Protein AF-A0A8T4ER95-F1 (afdb_monomer)

Mean predicted aligned error: 20.21 Å

pLDDT: mean 70.42, std 18.91, range [25.89, 97.0]

Nearest PDB structures (foldseek):
  8eew-assembly1_A  TM=3.738E-01  e=4.661E-01  Homo sapiens
  8ct1-assembly1_A  TM=3.559E-01  e=3.216E+00  Homo sapiens
  7oqe-assembly1_K  TM=1.515E-01  e=1.032E+00  Saccharomyces cerevisiae

Foldseek 3Di:
DPDPQDDDDPVLLVQLQVQCVVVVHLEDEPCSCCVRVNPVCCVRQPPDDVSVVVSLVSSCVVPVVSRVSRYYDYPDPVPPDADDDDVPLLVLLLVLLVVVCVVPPDPDQFDDPVSLVVSQVVCVVVVHHDDSVRSRVSRSCSCVPPPVPPDDDDPPVPDPPDDDDPDDDPVVVVVVVVVVVVVVVVVDDPPDDDDPDVPCVVVVVVVLVQLALQVLVLLQCLDLVRVCVQPNVQKDWQDAPQDPNSYDVQSCVLRVVSVVVNVVSNVVVVCLCVCCPPPANFGTWMAGNLQEIETEHTHQELDFDDDPNHRDDNSVVVLVVNQVCVQVVSLVSLVVVQVVDDPVPRTDSQYAYEYEYCYHDPVSQVVQVVDPRGHYHHDHPVVSVVVVVVRDDPDDD

Solvent-accessible surface area (backbone atoms only — not comparable to full-atom values): 23438 Å² total; per-residue (Å²): 133,85,79,76,77,77,80,85,55,68,67,61,43,50,54,46,52,49,62,31,47,79,69,73,42,60,55,54,33,73,65,54,45,34,76,69,63,30,63,72,46,34,66,74,63,35,65,53,68,71,32,42,52,52,50,50,52,57,41,22,72,73,39,49,89,83,35,54,79,52,38,81,48,86,78,60,88,86,68,77,87,59,87,76,76,54,93,63,52,55,55,54,47,50,53,52,52,50,55,48,38,76,75,52,76,76,94,62,103,52,77,54,71,68,57,50,51,54,45,46,55,53,34,47,74,70,75,42,89,70,55,70,72,57,49,47,54,53,46,33,50,51,41,56,69,70,51,60,73,72,70,88,70,78,80,84,82,78,66,84,78,78,83,75,72,92,86,75,52,73,66,57,56,48,52,50,56,49,51,54,50,55,66,63,47,74,83,64,74,74,86,91,82,70,84,83,56,89,85,47,54,67,62,53,48,52,52,49,52,56,46,44,48,32,46,44,50,51,59,42,55,66,38,65,77,48,34,24,70,72,76,39,77,54,48,43,78,40,46,66,70,74,46,83,88,78,30,57,67,73,61,40,68,62,43,41,71,62,47,57,56,34,54,56,46,35,61,70,52,71,63,67,68,52,52,38,81,75,83,54,75,53,47,30,31,33,33,40,78,86,54,32,41,35,38,31,43,70,35,49,56,28,40,63,43,70,55,91,94,39,88,44,59,57,38,34,63,49,48,55,55,48,43,53,51,51,28,53,52,49,28,56,45,44,50,58,52,36,76,76,39,59,83,96,65,51,69,62,61,58,49,26,29,32,39,38,19,54,40,66,35,66,72,54,43,53,55,28,60,74,34,96,50,37,40,68,41,78,44,58,66,67,57,43,56,51,50,66,70,68,51,76,69,81,78,88,129

Structure (mmCIF, N/CA/C/O backbone):
data_AF-A0A8T4ER95-F1
#
_entry.id   AF-A0A8T4ER95-F1
#
loop_
_atom_site.group_PDB
_atom_site.id
_atom_site.type_symbol
_atom_site.label_atom_id
_atom_site.label_alt_id
_atom_site.label_comp_id
_atom_site.label_asym_id
_atom_site.label_entity_id
_atom_site.label_seq_id
_atom_site.pdbx_PDB_ins_code
_atom_site.Cartn_x
_atom_site.Cartn_y
_atom_site.Cartn_z
_atom_site.occupancy
_atom_site.B_iso_or_equiv
_atom_site.auth_seq_id
_atom_site.auth_comp_id
_atom_site.auth_asym_id
_atom_site.auth_atom_id
_atom_site.pdbx_PDB_model_num
ATOM 1 N N . MET A 1 1 ? -6.079 38.260 -0.307 1.00 40.78 1 MET A N 1
ATOM 2 C CA . MET A 1 1 ? -5.332 38.956 0.771 1.00 40.78 1 MET A CA 1
ATOM 3 C C . MET A 1 1 ? -4.529 37.938 1.574 1.00 40.78 1 MET A C 1
ATOM 5 O O . MET A 1 1 ? -5.126 37.061 2.188 1.00 40.78 1 MET A O 1
ATOM 9 N N . ALA A 1 2 ? -3.195 38.004 1.556 1.00 40.31 2 ALA A N 1
ATOM 10 C CA . ALA A 1 2 ? -2.364 37.118 2.373 1.00 40.31 2 ALA A CA 1
ATOM 11 C C . ALA A 1 2 ? -2.553 37.463 3.861 1.00 40.31 2 ALA A C 1
ATOM 13 O O . ALA A 1 2 ? -2.236 38.573 4.290 1.00 40.31 2 ALA A O 1
ATOM 14 N N . ARG A 1 3 ? -3.098 36.532 4.657 1.00 44.06 3 ARG A N 1
ATOM 15 C CA . ARG A 1 3 ? -3.187 36.695 6.117 1.00 44.06 3 ARG A CA 1
ATOM 16 C C . ARG A 1 3 ? -1.767 36.865 6.666 1.00 44.06 3 ARG A C 1
ATOM 18 O O . ARG A 1 3 ? -0.982 35.919 6.624 1.00 44.06 3 ARG A O 1
ATOM 25 N N . LYS A 1 4 ? -1.435 38.059 7.178 1.00 51.53 4 LYS A N 1
ATOM 26 C CA . LYS A 1 4 ? -0.168 38.316 7.883 1.00 51.53 4 LYS A CA 1
ATOM 27 C C . LYS A 1 4 ? 0.004 37.259 8.978 1.00 51.53 4 LYS A C 1
ATOM 29 O O . LYS A 1 4 ? -0.880 37.089 9.822 1.00 51.53 4 LYS A O 1
ATOM 34 N N . LYS A 1 5 ? 1.116 36.515 8.944 1.00 62.84 5 LYS A N 1
ATOM 35 C CA . LYS A 1 5 ? 1.451 35.546 9.996 1.00 62.84 5 LYS A CA 1
ATOM 36 C C . LYS A 1 5 ? 1.541 36.307 11.318 1.00 62.84 5 LYS A C 1
ATOM 38 O O . LYS A 1 5 ? 2.281 37.282 11.410 1.00 62.84 5 LYS A O 1
ATOM 43 N N . LYS A 1 6 ? 0.781 35.874 12.329 1.00 73.12 6 LYS A N 1
ATOM 44 C CA . LYS A 1 6 ? 0.937 36.409 13.688 1.00 73.12 6 LYS A CA 1
ATOM 45 C C . LYS A 1 6 ? 2.387 36.163 14.151 1.00 73.12 6 LYS A C 1
ATOM 47 O O . LYS A 1 6 ? 2.942 35.121 13.801 1.00 73.12 6 LYS A O 1
ATOM 52 N N . PRO A 1 7 ? 3.022 37.089 14.879 1.00 77.06 7 PRO A N 1
ATOM 53 C CA . PRO A 1 7 ? 4.329 36.831 15.475 1.00 77.06 7 PRO A CA 1
ATOM 54 C C . PRO A 1 7 ? 4.220 35.735 16.548 1.00 77.06 7 PRO A C 1
ATOM 56 O O . PRO A 1 7 ? 3.157 35.558 17.147 1.00 77.06 7 PRO A O 1
ATOM 59 N N . MET A 1 8 ? 5.304 34.983 16.763 1.00 83.75 8 MET A N 1
ATOM 60 C CA . MET A 1 8 ? 5.409 34.057 17.899 1.00 83.75 8 MET A CA 1
ATOM 61 C C . MET A 1 8 ? 5.492 34.867 19.190 1.00 83.75 8 MET A C 1
ATOM 63 O O . MET A 1 8 ? 6.228 35.853 19.232 1.00 83.75 8 MET A O 1
ATOM 67 N N . LYS A 1 9 ? 4.741 34.470 20.220 1.00 89.75 9 LYS A N 1
ATOM 68 C CA . LYS A 1 9 ? 4.821 35.111 21.532 1.00 89.75 9 LYS A CA 1
ATOM 69 C C . LYS A 1 9 ? 6.006 34.545 22.304 1.00 89.75 9 LYS A C 1
ATOM 71 O O . LYS A 1 9 ? 6.250 33.344 22.259 1.00 89.75 9 LYS A O 1
ATOM 76 N N . GLU A 1 10 ? 6.697 35.401 23.042 1.00 88.81 10 GLU A N 1
ATOM 77 C CA . GLU A 1 10 ? 7.798 35.004 23.922 1.00 88.81 10 GLU A CA 1
ATOM 78 C C . GLU A 1 10 ? 7.380 33.936 24.948 1.00 88.81 10 GLU A C 1
ATOM 80 O O . GLU A 1 10 ? 8.116 32.983 25.185 1.00 88.81 10 GLU A O 1
ATOM 85 N N . GLU A 1 11 ? 6.165 34.034 25.488 1.00 90.00 11 GLU A N 1
ATOM 86 C CA . GLU A 1 11 ? 5.600 33.057 26.427 1.00 90.00 11 GLU A CA 1
ATOM 87 C C . GLU A 1 11 ? 5.522 31.637 25.836 1.00 90.00 11 GLU A C 1
ATOM 89 O O . GLU A 1 11 ? 5.888 30.668 26.498 1.00 90.00 11 GLU A O 1
ATOM 94 N N . ASP A 1 12 ? 5.127 31.505 24.563 1.00 86.06 12 ASP A N 1
ATOM 95 C CA . ASP A 1 12 ? 5.061 30.207 23.878 1.00 86.06 12 ASP A CA 1
ATOM 96 C C . ASP A 1 12 ? 6.466 29.600 23.702 1.00 86.06 12 ASP A C 1
ATOM 98 O O . ASP A 1 12 ? 6.648 28.385 23.795 1.00 86.06 12 ASP A O 1
ATOM 102 N N . LEU A 1 13 ? 7.472 30.450 23.470 1.00 88.50 13 LEU A N 1
ATOM 103 C CA . LEU A 1 13 ? 8.870 30.043 23.334 1.00 88.50 13 LEU A CA 1
ATOM 104 C C . LEU A 1 13 ? 9.455 29.580 24.676 1.00 88.50 13 LEU A C 1
ATOM 106 O O . LEU A 1 13 ? 10.084 28.522 24.716 1.00 88.50 13 LEU A O 1
ATOM 110 N N . ARG A 1 14 ? 9.198 30.318 25.768 1.00 89.06 14 ARG A N 1
ATOM 111 C CA . ARG A 1 14 ? 9.594 29.924 27.135 1.00 89.06 14 ARG A CA 1
ATOM 112 C C . ARG A 1 14 ? 8.953 28.596 27.523 1.00 89.06 14 ARG A C 1
ATOM 11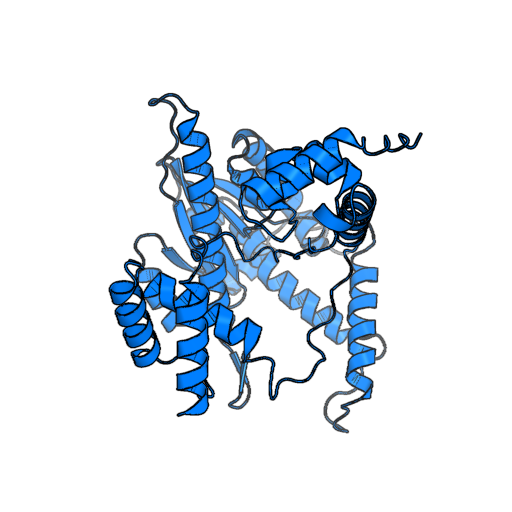4 O O . ARG A 1 14 ? 9.663 27.668 27.893 1.00 89.06 14 ARG A O 1
ATOM 121 N N . LYS A 1 15 ? 7.641 28.462 27.309 1.00 85.69 15 LYS A N 1
ATOM 122 C CA . LYS A 1 15 ? 6.890 27.233 27.595 1.00 85.69 15 LYS A CA 1
ATOM 123 C C . LYS A 1 15 ? 7.445 26.018 26.850 1.00 85.69 15 LYS A C 1
ATOM 125 O O . LYS A 1 15 ? 7.523 24.929 27.409 1.00 85.69 15 LYS A O 1
ATOM 130 N N . LEU A 1 16 ? 7.825 26.185 25.582 1.00 84.31 16 LEU A N 1
ATOM 131 C CA . LEU A 1 16 ? 8.462 25.120 24.810 1.00 84.31 16 LEU A CA 1
ATOM 132 C C . LEU A 1 16 ? 9.851 24.765 25.349 1.00 84.31 16 LEU A C 1
ATOM 134 O O . LEU A 1 16 ? 10.149 23.580 25.472 1.00 84.31 16 LEU A O 1
ATOM 138 N N . ALA A 1 17 ? 10.683 25.760 25.653 1.00 82.50 17 ALA A N 1
ATOM 139 C CA . ALA A 1 17 ? 12.036 25.544 26.158 1.00 82.50 17 ALA A CA 1
ATOM 140 C C . ALA A 1 17 ? 12.030 24.842 27.525 1.00 82.50 17 ALA A C 1
ATOM 142 O O . ALA A 1 17 ? 12.749 23.865 27.720 1.00 82.50 17 ALA A O 1
ATOM 143 N N . GLU A 1 18 ? 11.158 25.274 28.435 1.00 86.94 18 GLU A N 1
ATOM 144 C CA . GLU A 1 18 ? 10.991 24.674 29.762 1.00 86.94 18 GLU A CA 1
ATOM 145 C C . GLU A 1 18 ? 10.456 23.246 29.664 1.00 86.94 18 GLU A C 1
ATOM 147 O O . GLU A 1 18 ? 11.049 22.337 30.228 1.00 86.94 18 GLU A O 1
ATOM 152 N N . ALA A 1 19 ? 9.440 22.996 28.832 1.00 75.00 19 ALA A N 1
ATOM 153 C CA . ALA A 1 19 ? 8.924 21.641 28.626 1.00 75.00 19 ALA A CA 1
ATOM 154 C C . ALA 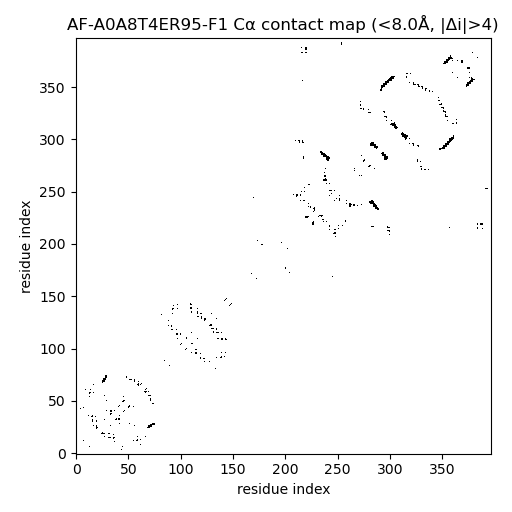A 1 19 ? 9.948 20.670 28.004 1.00 75.00 19 ALA A C 1
ATOM 156 O O . ALA A 1 19 ? 9.791 19.453 28.125 1.00 75.00 19 ALA A O 1
ATOM 157 N N . VAL A 1 20 ? 10.949 21.183 27.283 1.00 73.12 20 VAL A N 1
ATOM 158 C CA . VAL A 1 20 ? 12.069 20.395 26.747 1.00 73.12 20 VAL A CA 1
ATOM 159 C C . VAL A 1 20 ? 13.069 20.091 27.867 1.00 73.12 20 VAL A C 1
ATOM 161 O O . VAL A 1 20 ? 13.406 18.924 28.068 1.00 73.12 20 VAL A O 1
ATOM 164 N N . LEU A 1 21 ? 13.466 21.094 28.655 1.00 75.81 21 LEU A N 1
ATOM 165 C CA . LEU A 1 21 ? 14.395 20.915 29.777 1.00 75.81 21 LEU A CA 1
ATOM 166 C C . LEU A 1 21 ? 13.825 20.052 30.913 1.00 75.81 21 LEU A C 1
ATOM 168 O O . LEU A 1 21 ? 14.534 19.184 31.412 1.00 75.81 21 LEU A O 1
ATOM 172 N N . ASP A 1 22 ? 12.550 20.216 31.273 1.00 74.50 22 ASP A N 1
ATOM 173 C CA . ASP A 1 22 ? 11.871 19.431 32.320 1.00 74.50 22 ASP A CA 1
ATOM 174 C C . ASP A 1 22 ? 11.824 17.935 31.984 1.00 74.50 22 ASP A C 1
ATOM 176 O O . ASP A 1 22 ? 11.765 17.077 32.862 1.00 74.50 22 ASP A O 1
ATOM 180 N N . LYS A 1 23 ? 11.876 17.606 30.689 1.00 66.38 23 LYS A N 1
ATOM 181 C CA . LYS A 1 23 ? 11.963 16.226 30.195 1.00 66.38 23 LYS A CA 1
ATOM 182 C C . LYS A 1 23 ? 13.402 15.709 30.118 1.00 66.38 23 LYS A C 1
ATOM 184 O O . LYS A 1 23 ? 13.618 14.600 29.629 1.00 66.38 23 LYS A O 1
ATOM 189 N N . GLY A 1 24 ? 14.373 16.501 30.572 1.00 64.75 24 GLY A N 1
ATOM 190 C CA . GLY A 1 24 ? 15.801 16.215 30.478 1.00 64.75 24 GLY A CA 1
ATOM 191 C C . GLY A 1 24 ? 16.322 16.232 29.042 1.00 64.75 24 GLY A C 1
ATOM 192 O O . GLY A 1 24 ? 17.314 15.571 28.747 1.00 64.75 24 GLY A O 1
ATOM 193 N N . TRP A 1 25 ? 15.632 16.909 28.118 1.00 66.75 25 TRP A N 1
ATOM 194 C CA . TRP A 1 25 ? 16.034 16.950 26.717 1.00 66.75 25 TRP A CA 1
ATOM 195 C C . TRP A 1 25 ? 16.952 18.144 26.459 1.00 66.75 25 TRP A C 1
ATOM 197 O O . TRP A 1 25 ? 16.640 19.278 26.804 1.00 66.75 25 TRP A O 1
ATOM 207 N N . ASP A 1 26 ? 18.051 17.899 25.754 1.00 72.44 26 ASP A N 1
ATOM 208 C CA . ASP A 1 26 ? 18.972 18.917 25.236 1.00 72.44 26 ASP A CA 1
ATOM 209 C C . ASP A 1 26 ? 18.607 19.354 23.801 1.00 72.44 26 ASP A C 1
ATOM 211 O O . ASP A 1 26 ? 19.322 20.125 23.152 1.00 72.44 26 ASP A O 1
ATOM 215 N N . LYS A 1 27 ? 17.500 18.824 23.260 1.00 74.25 27 LYS A N 1
ATOM 216 C CA . LYS A 1 27 ? 17.147 18.909 21.839 1.00 74.25 27 LYS A CA 1
ATOM 217 C C . LYS A 1 27 ? 15.705 19.349 21.620 1.00 74.25 27 LYS A C 1
ATOM 219 O O . LYS A 1 27 ? 14.762 18.729 22.109 1.00 74.25 27 LYS A O 1
ATOM 224 N N . ILE A 1 28 ? 15.526 20.360 20.771 1.00 72.00 28 ILE A N 1
ATOM 225 C CA . ILE A 1 28 ? 14.216 20.769 20.258 1.00 72.00 28 ILE A CA 1
ATOM 226 C C . ILE A 1 28 ? 13.929 19.994 18.972 1.00 72.00 28 ILE A C 1
ATOM 228 O O . ILE A 1 28 ? 14.689 20.043 18.004 1.00 72.00 28 ILE A O 1
ATOM 232 N N . SER A 1 29 ? 12.796 19.296 18.947 1.00 71.94 29 SER A N 1
ATOM 233 C CA . SER A 1 29 ? 12.323 18.533 17.791 1.00 71.94 29 SER A CA 1
ATOM 234 C C . SER A 1 29 ? 10.920 18.962 17.374 1.00 71.94 29 SER A C 1
ATOM 236 O O . SER A 1 29 ? 10.191 19.610 18.127 1.00 71.94 29 SER A O 1
ATOM 238 N N . THR A 1 30 ? 10.499 18.558 16.173 1.00 62.47 30 THR A N 1
ATOM 239 C CA . THR A 1 30 ? 9.106 18.733 15.732 1.00 62.47 30 THR A CA 1
ATOM 240 C C . THR A 1 30 ? 8.118 18.096 16.711 1.00 62.47 30 THR A C 1
ATOM 242 O O . THR A 1 30 ? 7.076 18.684 16.986 1.00 62.47 30 THR A O 1
ATOM 245 N N . THR A 1 31 ? 8.471 16.950 17.294 1.00 57.91 31 THR A N 1
ATOM 246 C CA . THR A 1 31 ? 7.662 16.265 18.308 1.00 57.91 31 THR A CA 1
ATOM 247 C C . THR A 1 31 ? 7.493 17.113 19.562 1.00 57.91 31 THR A C 1
ATOM 249 O O . THR A 1 31 ? 6.377 17.238 20.054 1.00 57.91 31 THR A O 1
ATOM 252 N N . ALA A 1 32 ? 8.565 17.745 20.048 1.00 64.31 32 ALA A N 1
ATOM 253 C CA . ALA A 1 32 ? 8.493 18.628 21.211 1.00 64.31 32 ALA A CA 1
ATOM 254 C C . ALA A 1 32 ? 7.572 19.833 20.948 1.00 64.31 32 ALA A C 1
ATOM 256 O O . ALA A 1 32 ? 6.710 20.143 21.764 1.00 64.31 32 ALA A O 1
ATOM 257 N N . VAL A 1 33 ? 7.684 20.457 19.769 1.00 58.59 33 VAL A N 1
ATOM 258 C CA . VAL A 1 33 ? 6.823 21.588 19.376 1.00 58.59 33 VAL A CA 1
ATOM 259 C C . VAL A 1 33 ? 5.355 21.174 19.304 1.00 58.59 33 VAL A C 1
ATOM 261 O O . VAL A 1 33 ? 4.496 21.860 19.850 1.00 58.59 33 VAL A O 1
ATOM 264 N N . VAL A 1 34 ? 5.052 20.054 18.645 1.00 57.06 34 VAL A N 1
ATOM 265 C CA . VAL A 1 34 ? 3.673 19.568 18.505 1.00 57.06 34 VAL A CA 1
ATOM 266 C C . VAL A 1 34 ? 3.094 19.150 19.856 1.00 57.06 34 VAL A C 1
ATOM 268 O O . VAL A 1 34 ? 1.946 19.480 20.137 1.00 57.06 34 VAL A O 1
ATOM 271 N N . ALA A 1 35 ? 3.876 18.474 20.698 1.00 56.81 35 ALA A N 1
ATOM 272 C CA . ALA A 1 35 ? 3.430 18.023 22.011 1.00 56.81 35 ALA A CA 1
ATOM 273 C C . ALA A 1 35 ? 3.162 19.186 22.980 1.00 56.81 35 ALA A C 1
ATOM 275 O O . ALA A 1 35 ? 2.241 19.095 23.786 1.00 56.81 35 ALA A O 1
ATOM 276 N N . THR A 1 36 ? 3.938 20.273 22.903 1.00 66.12 36 THR A N 1
ATOM 277 C CA . THR A 1 36 ? 3.823 21.396 23.849 1.00 66.12 36 THR A CA 1
ATOM 278 C C . THR A 1 36 ? 2.915 22.522 23.347 1.00 66.12 36 THR A C 1
ATOM 280 O O . THR A 1 36 ? 2.155 23.094 24.128 1.00 66.12 36 THR A O 1
ATOM 283 N N . LEU A 1 37 ? 2.983 22.854 22.053 1.00 66.62 37 LEU A N 1
ATOM 284 C CA . LEU A 1 37 ? 2.302 24.014 21.454 1.00 66.62 37 LEU A CA 1
ATOM 285 C C . LEU A 1 37 ? 1.234 23.629 20.414 1.00 66.62 37 LEU A C 1
ATOM 287 O O . LEU A 1 37 ? 0.492 24.486 19.928 1.00 66.62 37 LEU A O 1
ATOM 291 N N . GLY A 1 38 ? 1.122 22.343 20.077 1.00 64.25 38 GLY A N 1
ATOM 292 C CA . GLY A 1 38 ? 0.098 21.816 19.181 1.00 64.25 38 GLY A CA 1
ATOM 293 C C . GLY A 1 38 ? 0.436 21.905 17.688 1.00 64.25 38 GLY A C 1
ATOM 294 O O . GLY A 1 38 ? 1.241 22.715 17.218 1.00 64.25 38 GLY A O 1
ATOM 295 N N . HIS A 1 39 ? -0.251 21.073 16.899 1.00 59.44 39 HIS A N 1
ATOM 296 C CA . HIS A 1 39 ? -0.082 20.981 15.441 1.00 59.44 39 HIS A CA 1
ATOM 297 C C . HIS A 1 39 ? -0.310 22.313 14.711 1.00 59.44 39 HIS A C 1
ATOM 299 O O . HIS A 1 39 ? 0.429 22.662 13.786 1.00 59.44 39 HIS A O 1
ATOM 305 N N . SER A 1 40 ? -1.315 23.080 15.135 1.00 70.06 40 SER A N 1
ATOM 306 C CA . SER A 1 40 ? -1.660 24.371 14.530 1.00 70.06 40 SER A CA 1
ATOM 307 C C . SER A 1 40 ? -0.541 25.404 14.673 1.00 70.06 40 SER A C 1
ATOM 309 O O . SER A 1 40 ? -0.331 26.206 13.760 1.00 70.06 40 SER A O 1
ATOM 311 N N . PHE A 1 41 ? 0.198 25.375 15.787 1.00 78.19 41 PHE A N 1
ATOM 312 C CA . PHE A 1 41 ? 1.351 26.245 16.009 1.00 78.19 41 PHE A CA 1
ATOM 313 C C . PHE A 1 41 ? 2.509 25.841 15.096 1.00 78.19 41 PHE A C 1
ATOM 315 O O . PHE A 1 41 ? 3.037 26.679 14.359 1.00 78.19 41 PHE A O 1
ATOM 322 N N . TYR A 1 42 ? 2.826 24.541 15.056 1.00 73.62 42 TYR A N 1
ATOM 323 C CA . TYR A 1 42 ? 3.870 24.003 14.186 1.00 73.62 42 TYR A CA 1
ATOM 324 C C . TYR A 1 42 ? 3.649 24.390 12.718 1.00 73.62 42 TYR A C 1
ATOM 326 O O . TYR A 1 42 ? 4.535 24.959 12.081 1.00 73.62 42 TYR A O 1
ATOM 334 N N . HIS A 1 43 ? 2.451 24.160 12.177 1.00 71.12 43 HIS A N 1
ATOM 335 C CA . HIS A 1 43 ? 2.165 24.478 10.776 1.00 71.12 43 HIS A CA 1
ATOM 336 C C . HIS A 1 43 ? 2.248 25.975 10.460 1.00 71.12 43 HIS A C 1
ATOM 338 O O . HIS A 1 43 ? 2.595 26.344 9.335 1.00 71.12 43 HIS A O 1
ATOM 344 N N . ARG A 1 44 ? 1.940 26.834 11.438 1.00 77.69 44 ARG A N 1
ATOM 345 C CA . ARG A 1 44 ? 1.916 28.289 11.266 1.00 77.69 44 ARG A CA 1
ATOM 346 C C . ARG A 1 44 ? 3.305 28.921 11.374 1.00 77.69 44 ARG A C 1
ATOM 348 O O . ARG A 1 44 ? 3.596 29.843 10.608 1.00 77.69 44 ARG A O 1
ATOM 355 N N . HIS A 1 45 ? 4.146 28.427 12.283 1.00 75.38 45 HIS A N 1
ATOM 356 C CA . HIS A 1 45 ? 5.400 29.089 12.663 1.00 75.38 45 HIS A CA 1
ATOM 357 C C . HIS A 1 45 ? 6.659 28.254 12.441 1.00 75.38 45 HIS A C 1
ATOM 359 O O . HIS A 1 45 ? 7.728 28.828 12.288 1.00 75.38 45 HIS A O 1
ATOM 365 N N . CYS A 1 46 ? 6.543 26.929 12.391 1.00 71.31 46 CYS A N 1
ATOM 366 C CA . CYS A 1 46 ? 7.682 26.012 12.493 1.00 71.31 46 CYS A CA 1
ATOM 367 C C . CYS A 1 46 ? 7.748 25.008 11.327 1.00 71.31 46 CYS A C 1
ATOM 369 O O . CYS A 1 46 ? 8.540 24.068 11.346 1.00 71.31 46 CYS A O 1
ATOM 371 N N . LYS A 1 47 ? 6.897 25.169 10.303 1.00 70.19 47 LYS A N 1
ATOM 372 C CA . LYS A 1 47 ? 6.841 24.271 9.143 1.00 70.19 47 LYS A CA 1
ATOM 373 C C . LYS A 1 47 ? 8.099 24.447 8.290 1.00 70.19 47 LYS A C 1
ATOM 375 O O . LYS A 1 47 ? 8.218 25.433 7.567 1.00 70.19 47 LYS A O 1
ATOM 380 N N . GLY A 1 48 ? 8.993 23.464 8.340 1.00 64.12 48 GLY A N 1
ATOM 381 C CA . GLY A 1 48 ? 10.260 23.466 7.603 1.00 64.12 48 GLY A CA 1
ATOM 382 C C . GLY A 1 48 ? 11.470 23.720 8.502 1.00 64.12 48 GLY A C 1
ATOM 383 O O . GLY A 1 48 ? 11.350 24.272 9.591 1.00 64.12 48 GLY A O 1
ATOM 384 N N . GLU A 1 49 ? 12.631 23.280 8.032 1.00 68.62 49 GLU A N 1
ATOM 385 C CA . GLU A 1 49 ? 13.888 23.269 8.787 1.00 68.62 49 GLU A CA 1
ATOM 386 C C . GLU A 1 49 ? 14.382 24.678 9.135 1.00 68.62 49 GLU A C 1
ATOM 388 O O . GLU A 1 49 ? 14.668 24.951 10.295 1.00 68.62 49 GLU A O 1
ATOM 393 N N . GLU A 1 50 ? 14.352 25.607 8.180 1.00 73.19 50 GLU A N 1
ATOM 394 C CA . GLU A 1 50 ? 14.713 27.017 8.400 1.00 73.19 50 GLU A CA 1
ATOM 395 C C . GLU A 1 50 ? 13.864 27.673 9.499 1.00 73.19 50 GLU A C 1
ATOM 397 O O . GLU A 1 50 ? 14.369 28.409 10.344 1.00 73.19 50 GLU A O 1
ATOM 402 N N . ASN A 1 51 ? 12.569 27.351 9.544 1.00 80.00 51 ASN A N 1
ATOM 403 C CA . ASN A 1 51 ? 11.655 27.885 10.551 1.00 80.00 51 ASN A CA 1
ATOM 404 C C . ASN A 1 51 ? 11.891 27.258 11.936 1.00 80.00 51 ASN A C 1
ATOM 406 O O . ASN A 1 51 ? 11.729 27.940 12.946 1.00 80.00 51 ASN A O 1
ATOM 410 N N . MET A 1 52 ? 12.297 25.985 11.999 1.00 80.19 52 MET A N 1
ATOM 411 C CA . MET A 1 52 ? 12.710 25.331 13.248 1.00 80.19 52 MET A CA 1
ATOM 412 C C . MET A 1 52 ? 14.034 25.888 13.777 1.00 80.19 52 MET A C 1
ATOM 414 O O . MET A 1 52 ? 14.171 26.092 14.979 1.00 80.19 52 MET A O 1
ATOM 418 N N . GLN A 1 53 ? 14.987 26.178 12.893 1.00 79.31 53 GLN A N 1
ATOM 419 C CA . GLN A 1 53 ? 16.245 26.827 13.265 1.00 79.31 53 GLN A CA 1
ATOM 420 C C . GLN A 1 53 ? 16.003 28.264 13.742 1.00 79.31 53 GLN A C 1
ATOM 422 O O . GLN A 1 53 ? 16.528 28.666 14.774 1.00 79.31 53 GLN A O 1
ATOM 427 N N . SER A 1 54 ? 15.127 29.013 13.062 1.00 85.56 54 SER A N 1
ATOM 428 C CA . SER A 1 54 ? 14.709 30.349 13.505 1.00 85.56 54 SER A CA 1
ATOM 429 C C . SER A 1 54 ? 13.994 30.317 14.862 1.00 85.56 54 SER A C 1
ATOM 431 O O . SER A 1 54 ? 14.221 31.190 15.697 1.00 85.56 54 SER A O 1
ATOM 433 N N . LEU A 1 55 ? 13.159 29.302 15.113 1.00 86.31 55 LEU A N 1
ATOM 434 C CA . LEU A 1 55 ? 12.528 29.071 16.415 1.00 86.31 55 LEU A CA 1
ATOM 435 C C . LEU A 1 55 ? 13.575 28.823 17.508 1.00 86.31 55 LEU A C 1
ATOM 437 O O . LEU A 1 55 ? 13.515 29.453 18.559 1.00 86.31 55 LEU A O 1
ATOM 441 N N . LEU A 1 56 ? 14.532 27.926 17.256 1.00 85.19 56 LEU A N 1
ATOM 442 C CA . LEU A 1 56 ? 15.600 27.612 18.203 1.00 85.19 56 LEU A CA 1
ATOM 443 C C . LEU A 1 56 ? 16.460 28.839 18.511 1.00 85.19 56 LEU A C 1
ATOM 445 O O . LEU A 1 56 ? 16.771 29.089 19.671 1.00 85.19 56 LEU A O 1
ATOM 449 N N . GLN A 1 57 ? 16.814 29.612 17.486 1.00 89.12 57 GLN A N 1
ATOM 450 C CA . GLN A 1 57 ? 17.590 30.834 17.651 1.00 89.12 57 GLN A CA 1
ATOM 451 C C . GLN A 1 57 ? 16.862 31.828 18.563 1.00 89.12 57 GLN A C 1
ATOM 453 O O . GLN A 1 57 ? 17.443 32.307 19.531 1.00 89.12 57 GLN A O 1
ATOM 458 N N . LYS A 1 58 ? 15.559 32.032 18.340 1.00 90.25 58 LYS A N 1
ATOM 459 C CA . LYS A 1 58 ? 14.733 32.883 19.206 1.00 90.25 58 LYS A CA 1
ATOM 460 C C . LYS A 1 58 ? 14.645 32.372 20.638 1.00 90.25 58 LYS A C 1
ATOM 462 O O . LYS A 1 58 ? 14.579 33.182 21.544 1.00 90.25 58 LYS A O 1
ATOM 467 N N . ILE A 1 59 ? 14.640 31.054 20.853 1.00 88.00 59 ILE A N 1
ATOM 468 C CA . ILE A 1 59 ? 14.654 30.463 22.201 1.00 88.00 59 ILE A CA 1
ATOM 469 C C . ILE A 1 59 ? 15.986 30.735 22.904 1.00 88.00 59 ILE A C 1
ATOM 471 O O . ILE A 1 59 ? 15.987 31.124 24.067 1.00 88.00 59 ILE A O 1
ATOM 475 N N . ARG A 1 60 ? 17.111 30.582 22.200 1.00 89.00 60 ARG A N 1
ATOM 476 C CA . ARG A 1 60 ? 18.446 30.884 22.738 1.00 89.00 60 ARG A CA 1
ATOM 477 C C . ARG A 1 60 ? 18.612 32.359 23.095 1.00 89.00 60 ARG A C 1
ATOM 479 O O . ARG A 1 60 ? 19.298 32.670 24.056 1.00 89.00 60 ARG A O 1
ATOM 486 N N . GLU A 1 61 ? 17.962 33.250 22.353 1.00 92.50 61 GLU A N 1
ATOM 487 C CA . GLU A 1 61 ? 17.964 34.692 22.621 1.00 92.50 61 GLU A CA 1
ATOM 488 C C . GLU A 1 61 ? 17.182 35.083 23.887 1.00 92.50 61 GLU A C 1
ATOM 490 O O . GLU A 1 61 ? 17.425 36.159 24.424 1.00 92.50 61 GLU A O 1
ATOM 495 N N . LEU A 1 62 ? 16.276 34.232 24.393 1.00 89.94 62 LEU A N 1
ATOM 496 C CA . LEU A 1 62 ? 15.515 34.524 25.619 1.00 89.94 62 LEU A CA 1
ATOM 497 C C . LEU A 1 62 ? 16.365 34.465 26.884 1.00 89.94 62 LEU A C 1
ATOM 499 O O . LEU A 1 62 ? 16.117 35.220 27.821 1.00 89.94 62 LEU A O 1
ATOM 503 N N . ASP A 1 63 ? 17.295 33.514 26.923 1.00 90.19 63 ASP A N 1
ATOM 504 C CA . ASP A 1 63 ? 18.211 33.270 28.035 1.00 90.19 63 ASP A CA 1
ATOM 505 C C . ASP A 1 63 ? 19.379 32.412 27.507 1.00 90.19 63 ASP A C 1
ATOM 507 O O . ASP A 1 63 ? 19.268 31.180 27.443 1.00 90.19 63 ASP A O 1
ATOM 511 N N . PRO A 1 64 ? 20.470 33.041 27.035 1.00 91.50 64 PRO A N 1
ATOM 512 C CA . PRO A 1 64 ? 21.592 32.327 26.428 1.00 91.50 64 PRO A CA 1
ATOM 513 C C . PRO A 1 64 ? 22.283 31.353 27.384 1.00 91.50 64 PRO A C 1
ATOM 515 O O . PRO A 1 64 ? 22.708 30.282 26.948 1.00 91.50 64 PRO A O 1
ATOM 518 N N . ASP A 1 65 ? 22.346 31.687 28.674 1.00 85.38 65 ASP A N 1
ATOM 519 C CA . ASP A 1 65 ? 22.987 30.852 29.691 1.00 85.38 65 ASP A CA 1
ATOM 520 C C . ASP A 1 65 ? 22.158 29.591 29.952 1.00 85.38 65 ASP A C 1
ATOM 522 O O . ASP A 1 65 ? 22.693 28.482 30.037 1.00 85.38 65 ASP A O 1
ATOM 526 N N . LYS A 1 66 ? 20.828 29.733 29.994 1.00 84.50 66 LYS A N 1
ATOM 527 C CA . LYS A 1 66 ? 19.913 28.611 30.225 1.00 84.50 66 LYS A CA 1
ATOM 528 C C . LYS A 1 66 ? 19.634 27.783 28.971 1.00 84.50 66 LYS A C 1
ATOM 530 O O . LYS A 1 66 ? 19.511 26.567 29.075 1.00 84.50 66 LYS A O 1
ATOM 535 N N . TYR A 1 67 ? 19.520 28.391 27.790 1.00 86.62 67 TYR A N 1
ATOM 536 C CA . TYR A 1 67 ? 19.039 27.718 26.571 1.00 86.62 67 TYR A CA 1
ATOM 537 C C . TYR A 1 67 ? 20.082 27.592 25.456 1.00 86.62 67 TYR A C 1
ATOM 539 O O . TYR A 1 67 ? 19.829 26.900 24.467 1.00 86.62 67 TYR A O 1
ATOM 547 N N . GLY A 1 68 ? 21.260 28.210 25.588 1.00 76.75 68 GLY A N 1
ATOM 548 C CA . GLY A 1 68 ? 22.300 28.227 24.552 1.00 76.75 68 GLY A CA 1
ATOM 549 C C . GLY A 1 68 ? 22.762 26.837 24.106 1.00 76.75 68 GLY A C 1
ATOM 550 O O . GLY A 1 68 ? 23.110 26.632 22.941 1.00 76.75 68 GLY A O 1
ATOM 551 N N . HIS A 1 69 ? 22.685 25.856 25.006 1.00 75.06 69 HIS A N 1
ATOM 552 C CA . HIS A 1 69 ? 23.062 24.471 24.741 1.00 75.06 69 HIS A CA 1
ATOM 553 C C . HIS A 1 69 ? 22.026 23.688 23.913 1.00 75.06 69 HIS A C 1
ATOM 555 O O . HIS A 1 69 ? 22.388 22.675 23.311 1.00 75.06 69 HIS A O 1
ATOM 561 N N . LEU A 1 70 ? 20.767 24.147 23.835 1.00 71.06 70 LEU A N 1
ATOM 562 C CA . LEU A 1 70 ? 19.697 23.438 23.128 1.00 71.06 70 LEU A CA 1
ATOM 563 C C . LEU A 1 70 ? 20.014 23.321 21.640 1.00 71.06 70 LEU A C 1
ATOM 565 O O . LEU A 1 70 ? 20.376 24.313 21.010 1.00 71.06 70 LEU A O 1
ATOM 569 N N . ARG A 1 71 ? 19.850 22.137 21.043 1.00 73.19 71 ARG A N 1
ATOM 570 C CA . ARG A 1 71 ? 20.105 21.902 19.606 1.00 73.19 71 ARG A CA 1
ATOM 571 C C . ARG A 1 71 ? 18.835 21.516 18.857 1.00 73.19 71 ARG A C 1
ATOM 573 O O . ARG A 1 71 ? 17.953 20.865 19.407 1.00 73.19 71 ARG A O 1
ATOM 580 N N . TYR A 1 72 ? 18.742 21.872 17.577 1.00 66.31 72 TYR A N 1
ATOM 581 C CA . TYR A 1 72 ? 17.696 21.332 16.710 1.00 66.31 72 TYR A CA 1
ATOM 582 C C . TYR A 1 72 ? 18.151 19.970 16.205 1.00 66.31 72 TYR A C 1
ATOM 584 O O . TYR A 1 72 ? 19.230 19.855 15.623 1.00 66.31 72 TYR A O 1
ATOM 592 N N . VAL A 1 73 ? 17.318 18.950 16.398 1.00 56.44 73 VAL A N 1
ATOM 593 C CA . VAL A 1 73 ? 17.520 17.650 15.759 1.00 56.44 73 VAL A CA 1
ATOM 594 C C . VAL A 1 73 ? 16.391 17.401 14.784 1.00 56.44 73 VAL A C 1
ATOM 596 O O . VAL A 1 73 ? 15.210 17.322 15.141 1.00 56.44 73 VAL A O 1
ATOM 599 N N . ARG A 1 74 ? 16.785 17.251 13.521 1.00 50.59 74 ARG A N 1
ATOM 600 C CA . ARG A 1 74 ? 15.913 16.776 12.463 1.00 50.59 74 ARG A CA 1
ATOM 601 C C . ARG A 1 74 ? 15.638 15.299 12.701 1.00 50.59 74 ARG A C 1
ATOM 603 O O . ARG A 1 74 ? 16.429 14.438 12.337 1.00 50.59 74 ARG A O 1
ATOM 610 N N . ILE A 1 75 ? 14.490 15.011 13.298 1.00 46.34 75 ILE A N 1
ATOM 611 C CA . ILE A 1 75 ? 13.958 13.653 13.331 1.00 46.34 75 ILE A CA 1
ATOM 612 C C . ILE A 1 75 ? 13.502 13.336 11.901 1.00 46.34 75 ILE A C 1
ATOM 614 O O . ILE A 1 75 ? 12.466 13.830 11.446 1.00 46.34 75 ILE A O 1
ATOM 618 N N . HIS A 1 76 ? 14.314 12.577 11.159 1.00 35.28 76 HIS A N 1
ATOM 619 C CA . HIS A 1 76 ? 13.874 11.980 9.900 1.00 35.28 76 HIS A CA 1
ATOM 620 C C . HIS A 1 76 ? 12.668 11.079 10.195 1.00 35.28 76 HIS A C 1
ATOM 622 O O . HIS A 1 76 ? 12.615 10.405 11.222 1.00 35.28 76 HIS A O 1
ATOM 628 N N . LYS A 1 77 ? 11.660 11.119 9.317 1.00 34.69 77 LYS A N 1
ATOM 629 C CA . LYS A 1 77 ? 10.336 10.498 9.513 1.00 34.69 77 LYS A CA 1
ATOM 630 C C . LYS A 1 77 ? 10.364 8.979 9.785 1.00 34.69 77 LYS A C 1
ATOM 632 O O . LYS A 1 77 ? 9.342 8.439 10.189 1.00 34.69 77 LYS A O 1
ATOM 637 N N . ASP A 1 78 ? 11.518 8.325 9.676 1.00 33.53 78 ASP A N 1
ATOM 638 C CA . ASP A 1 78 ? 11.724 6.881 9.869 1.00 33.53 78 ASP A CA 1
ATOM 639 C C . ASP A 1 78 ? 11.913 6.468 11.350 1.00 33.53 78 ASP A C 1
ATOM 641 O O . ASP A 1 78 ? 12.318 5.347 11.674 1.00 33.53 78 ASP A O 1
ATOM 645 N N . HIS A 1 79 ? 11.673 7.390 12.288 1.00 37.28 79 HIS A N 1
ATOM 646 C CA . HIS A 1 79 ? 11.948 7.209 13.721 1.00 37.28 79 HIS A CA 1
ATOM 647 C C . HIS A 1 79 ? 10.752 6.728 14.563 1.00 37.28 79 HIS A C 1
ATOM 649 O O . HIS A 1 79 ? 10.889 6.612 15.776 1.00 37.28 79 HIS A O 1
ATOM 655 N N . PHE A 1 80 ? 9.597 6.414 13.965 1.00 32.84 80 PHE A N 1
ATOM 656 C CA . PHE A 1 80 ? 8.358 6.201 14.735 1.00 32.84 80 PHE A CA 1
ATOM 657 C C . PHE A 1 80 ? 7.872 4.749 14.896 1.00 32.84 80 PHE A C 1
ATOM 659 O O . PHE A 1 80 ? 6.829 4.545 15.504 1.00 32.84 80 PHE A O 1
ATOM 666 N N . THR A 1 81 ? 8.601 3.728 14.429 1.00 36.22 81 THR A N 1
ATOM 667 C CA . THR A 1 81 ? 8.094 2.334 14.452 1.00 36.22 81 THR A CA 1
ATOM 668 C C . THR A 1 81 ? 8.694 1.414 15.517 1.00 36.22 81 THR A C 1
ATOM 670 O O . THR A 1 81 ? 8.298 0.257 15.606 1.00 36.22 81 THR A O 1
ATOM 673 N N . ARG A 1 82 ? 9.636 1.870 16.351 1.00 48.50 82 ARG A N 1
ATOM 674 C CA . ARG A 1 82 ? 10.203 1.045 17.437 1.00 48.50 82 ARG A CA 1
ATOM 675 C C . ARG A 1 82 ? 10.315 1.886 18.695 1.00 48.50 82 ARG A C 1
ATOM 677 O O . ARG A 1 82 ? 10.683 3.054 18.597 1.00 48.50 82 ARG A O 1
ATOM 684 N N . GLN A 1 83 ? 9.980 1.306 19.852 1.00 51.12 83 GLN A N 1
ATOM 685 C CA . GLN A 1 83 ? 10.109 1.995 21.136 1.00 51.12 83 GLN A CA 1
ATOM 686 C C . GLN A 1 83 ? 11.488 2.674 21.216 1.00 51.12 83 GLN A C 1
ATOM 688 O O . GLN A 1 83 ? 12.496 1.999 20.958 1.00 51.12 83 GLN A O 1
ATOM 693 N N . PRO A 1 84 ? 11.545 3.982 21.521 1.00 56.00 84 PRO A N 1
ATOM 694 C CA . PRO A 1 84 ? 12.805 4.705 21.582 1.00 56.00 84 PRO A CA 1
ATOM 695 C C . PRO A 1 84 ? 13.736 4.055 22.610 1.00 56.00 84 PRO A C 1
ATOM 697 O O . PRO A 1 84 ? 13.273 3.492 23.609 1.00 56.00 84 PRO A O 1
ATOM 700 N N . LEU A 1 85 ? 15.040 4.100 22.333 1.00 55.25 85 LEU A N 1
ATOM 701 C CA . LEU A 1 85 ? 16.059 3.676 23.288 1.00 55.25 85 LEU A CA 1
ATOM 702 C C . LEU A 1 85 ? 15.986 4.580 24.522 1.00 55.25 85 LEU A C 1
ATOM 704 O O . LEU A 1 85 ? 15.818 5.796 24.412 1.00 55.25 85 LEU A O 1
ATOM 708 N N . ARG A 1 86 ? 16.078 3.973 25.701 1.00 66.06 86 ARG A N 1
ATOM 709 C CA . ARG A 1 86 ? 16.240 4.685 26.964 1.00 66.06 86 ARG A CA 1
ATOM 710 C C . ARG A 1 86 ? 17.680 5.200 27.067 1.00 66.06 86 ARG A C 1
ATOM 712 O O . ARG A 1 86 ? 18.580 4.592 26.482 1.00 66.06 86 ARG A O 1
ATOM 719 N N . PRO A 1 87 ? 17.918 6.282 27.826 1.00 59.50 87 PRO A N 1
ATOM 720 C CA . PRO A 1 87 ? 19.272 6.719 28.159 1.00 59.50 87 PRO A CA 1
ATOM 721 C C . PRO A 1 87 ? 20.115 5.544 28.687 1.00 59.50 87 PRO A C 1
ATOM 723 O O . PRO A 1 87 ? 19.635 4.775 29.520 1.00 59.50 87 PRO A O 1
ATOM 726 N N . GLY A 1 88 ? 21.330 5.367 28.161 1.00 59.81 88 GLY A N 1
ATOM 727 C CA . GLY A 1 88 ? 22.219 4.237 28.464 1.00 59.81 88 GLY A CA 1
ATOM 728 C C . GLY A 1 88 ? 22.044 2.997 27.573 1.00 59.81 88 GLY A C 1
ATOM 729 O O . GLY A 1 88 ? 23.024 2.302 27.320 1.00 59.81 88 GLY A O 1
ATOM 730 N N . GLU A 1 89 ? 20.853 2.734 27.012 1.00 61.50 89 GLU A N 1
ATOM 731 C CA . GLU A 1 89 ? 20.677 1.633 26.044 1.00 61.50 89 GLU A CA 1
ATOM 732 C C . GLU A 1 89 ? 21.421 1.934 24.730 1.00 61.50 89 GLU A C 1
ATOM 734 O O . GLU A 1 89 ? 22.056 1.049 24.163 1.00 61.50 89 GLU A O 1
ATOM 739 N N . GLU A 1 90 ? 21.383 3.186 24.255 1.00 68.00 90 GLU A N 1
ATOM 740 C CA . GLU A 1 90 ? 22.088 3.602 23.032 1.00 68.00 90 GLU A CA 1
ATOM 741 C C . GLU A 1 90 ? 23.612 3.535 23.175 1.00 68.00 90 GLU A C 1
ATOM 743 O O . GLU A 1 90 ? 24.291 3.146 22.222 1.00 68.00 90 GLU A O 1
ATOM 748 N N . ASP A 1 91 ? 24.141 3.862 24.356 1.00 67.69 91 ASP A N 1
ATOM 749 C CA . ASP A 1 91 ? 25.579 3.834 24.630 1.00 67.69 91 ASP A CA 1
ATOM 750 C C . ASP A 1 91 ? 26.101 2.397 24.642 1.00 67.69 91 ASP A C 1
ATOM 752 O O . ASP A 1 91 ? 27.103 2.107 23.993 1.00 67.69 91 ASP A O 1
ATOM 756 N N . ILE A 1 92 ? 25.373 1.475 25.288 1.00 66.62 92 ILE A N 1
ATOM 757 C CA . ILE A 1 92 ? 25.700 0.041 25.296 1.00 66.62 92 ILE A CA 1
ATOM 758 C C . ILE A 1 92 ? 25.676 -0.522 23.872 1.00 66.62 92 ILE A C 1
ATOM 760 O O . ILE A 1 92 ? 26.621 -1.188 23.453 1.00 66.62 92 ILE A O 1
ATOM 764 N N . ILE A 1 93 ? 24.612 -0.243 23.112 1.00 71.25 93 ILE A N 1
ATOM 765 C CA . ILE A 1 93 ? 24.476 -0.752 21.743 1.00 71.25 93 ILE A CA 1
ATOM 766 C C . ILE A 1 93 ? 25.570 -0.157 20.839 1.00 71.25 93 ILE A C 1
ATOM 768 O O . ILE A 1 93 ? 26.186 -0.892 20.069 1.00 71.25 93 ILE A O 1
ATOM 772 N N . SER A 1 94 ? 25.851 1.147 20.943 1.00 63.88 94 SER A N 1
ATOM 773 C CA . SER A 1 94 ? 26.871 1.823 20.125 1.00 63.88 94 SER A CA 1
ATOM 774 C C . SER A 1 94 ? 28.292 1.349 20.449 1.00 63.88 94 SER A C 1
ATOM 776 O O . SER A 1 94 ? 29.047 1.053 19.526 1.00 63.88 94 SER A O 1
ATOM 778 N N . ASP A 1 95 ? 28.653 1.238 21.732 1.00 70.88 95 ASP A N 1
ATOM 779 C CA . ASP A 1 95 ? 29.979 0.785 22.183 1.00 70.88 95 ASP A CA 1
ATOM 780 C C . ASP A 1 95 ? 30.272 -0.650 21.730 1.00 70.88 95 ASP A C 1
ATOM 782 O O . ASP A 1 95 ? 31.370 -0.959 21.269 1.00 70.88 95 ASP A O 1
ATOM 786 N N . MET A 1 96 ? 29.273 -1.532 21.798 1.00 73.38 96 MET A N 1
ATOM 787 C CA . MET A 1 96 ? 29.434 -2.924 21.382 1.00 73.38 96 MET A CA 1
ATOM 788 C C . MET A 1 96 ? 29.548 -3.092 19.870 1.00 73.38 96 MET A C 1
ATOM 790 O O . MET A 1 96 ? 30.345 -3.907 19.409 1.00 73.38 96 MET A O 1
ATOM 794 N N . ILE A 1 97 ? 28.796 -2.303 19.098 1.00 69.25 97 ILE A N 1
ATOM 795 C CA . ILE A 1 97 ? 28.943 -2.253 17.639 1.00 69.25 97 ILE A CA 1
ATOM 796 C C . ILE A 1 97 ? 30.337 -1.750 17.271 1.00 69.25 97 ILE A C 1
ATOM 798 O O . ILE A 1 97 ? 30.991 -2.351 16.426 1.00 69.25 97 ILE A O 1
ATOM 802 N N . LEU A 1 98 ? 30.816 -0.692 17.926 1.00 66.00 98 LEU A N 1
ATOM 803 C CA . LEU A 1 98 ? 32.137 -0.134 17.655 1.00 66.00 98 LEU A CA 1
ATOM 804 C C . LEU A 1 98 ? 33.252 -1.143 17.960 1.00 66.00 98 LEU A C 1
ATOM 806 O O . LEU A 1 98 ? 34.045 -1.462 17.079 1.00 66.00 98 LEU A O 1
ATOM 810 N N . LYS A 1 99 ? 33.265 -1.711 19.172 1.00 69.06 99 LYS A N 1
ATOM 811 C CA . LYS A 1 99 ? 34.285 -2.686 19.595 1.00 69.06 99 LYS A CA 1
ATOM 812 C C . LYS A 1 99 ? 34.306 -3.926 18.720 1.00 69.06 99 LYS A C 1
ATOM 814 O O . LYS A 1 99 ? 35.373 -4.435 18.394 1.00 69.06 99 LYS A O 1
ATOM 819 N N . SER A 1 100 ? 33.131 -4.425 18.349 1.00 66.38 100 SER A N 1
ATOM 820 C CA . SER A 1 100 ? 33.056 -5.594 17.486 1.00 66.38 100 SER A CA 1
ATOM 821 C C . SER A 1 100 ? 33.548 -5.270 16.070 1.00 66.38 100 SER A C 1
ATOM 823 O O . SER A 1 100 ? 34.266 -6.080 15.487 1.00 66.38 100 SER A O 1
ATOM 825 N N . TYR A 1 101 ? 33.243 -4.077 15.543 1.00 62.09 101 TYR A N 1
ATOM 826 C CA . TYR A 1 101 ? 33.696 -3.653 14.215 1.00 62.09 101 TYR A CA 1
ATOM 827 C C . TYR A 1 101 ? 35.216 -3.473 14.158 1.00 62.09 101 TYR A C 1
ATOM 829 O O . TYR A 1 101 ? 35.852 -3.901 13.199 1.00 62.09 101 TYR A O 1
ATOM 837 N N . GLU A 1 102 ? 35.812 -2.892 15.201 1.00 65.94 102 GLU A N 1
ATOM 838 C CA . GLU A 1 102 ? 37.268 -2.744 15.331 1.00 65.94 102 GLU A CA 1
ATOM 839 C C . GLU A 1 102 ? 37.991 -4.099 15.403 1.00 65.94 102 GLU A C 1
ATOM 841 O O . GLU A 1 102 ? 39.099 -4.239 14.887 1.00 65.94 102 GLU A O 1
ATOM 846 N N . GLN A 1 103 ? 37.364 -5.108 16.016 1.00 65.88 103 GLN A N 1
ATOM 847 C CA . GLN A 1 103 ? 37.915 -6.463 16.124 1.00 65.88 103 GLN A CA 1
ATOM 848 C C . GLN A 1 103 ? 37.763 -7.275 14.833 1.00 65.88 103 GLN A C 1
ATOM 850 O O . GLN A 1 103 ? 38.642 -8.067 14.493 1.00 65.88 103 GLN A O 1
ATOM 855 N N . SER A 1 104 ? 36.651 -7.105 14.116 1.00 61.31 104 SER A N 1
ATOM 856 C CA . SER A 1 104 ? 36.404 -7.774 12.842 1.00 61.31 104 SER A CA 1
ATOM 857 C C . SER A 1 104 ? 35.482 -6.924 11.961 1.00 61.31 104 SER A C 1
ATOM 859 O O . SER A 1 104 ? 34.261 -6.973 12.119 1.00 61.31 104 SER A O 1
ATOM 861 N N . PRO A 1 105 ? 36.036 -6.147 11.013 1.00 62.56 105 PRO A N 1
ATOM 862 C CA . PRO A 1 105 ? 35.228 -5.310 10.137 1.00 62.56 105 PRO A CA 1
ATOM 863 C C . PRO A 1 105 ? 34.302 -6.158 9.257 1.00 62.56 105 PRO A C 1
ATOM 865 O O . PRO A 1 105 ? 34.748 -6.837 8.326 1.00 62.56 105 PRO A O 1
ATOM 868 N N . TRP A 1 106 ? 32.996 -6.121 9.517 1.00 63.44 106 TRP A N 1
ATOM 869 C CA . TRP A 1 106 ? 32.012 -6.796 8.668 1.00 63.44 106 TRP A CA 1
ATOM 870 C C . TRP A 1 106 ? 31.662 -5.943 7.442 1.00 63.44 106 TRP A C 1
ATOM 872 O O . TRP A 1 106 ? 31.398 -4.746 7.536 1.00 63.44 106 TRP A O 1
ATOM 882 N N . ARG A 1 107 ? 31.625 -6.578 6.260 1.00 49.03 107 ARG A N 1
ATOM 883 C CA . ARG A 1 107 ? 31.283 -5.939 4.969 1.00 49.03 107 ARG A CA 1
ATOM 884 C C . ARG A 1 107 ? 29.787 -6.029 4.599 1.00 49.03 107 ARG A C 1
ATOM 886 O O . ARG A 1 107 ? 29.415 -5.641 3.495 1.00 49.03 107 ARG A O 1
ATOM 893 N N . SER A 1 108 ? 28.939 -6.579 5.472 1.00 52.00 108 SER A N 1
ATOM 894 C CA . SER A 1 108 ? 27.554 -6.998 5.184 1.00 52.00 108 SER A CA 1
ATOM 895 C C . SER A 1 108 ? 26.457 -6.069 5.734 1.00 52.00 108 SER A C 1
ATOM 897 O O . SER A 1 108 ? 26.725 -5.105 6.450 1.00 52.00 108 SER A O 1
ATOM 899 N N . GLU A 1 109 ? 25.204 -6.399 5.383 1.00 55.75 109 GLU A N 1
ATOM 900 C CA . GLU A 1 109 ? 23.911 -5.730 5.640 1.00 55.75 109 GLU A CA 1
ATOM 901 C C . GLU A 1 109 ? 23.539 -5.515 7.127 1.00 55.75 109 GLU A C 1
ATOM 903 O O . GLU A 1 109 ? 22.370 -5.291 7.417 1.00 55.75 109 GLU A O 1
ATOM 908 N N . GLY A 1 110 ? 24.484 -5.552 8.074 1.00 60.12 110 GLY A N 1
ATOM 909 C CA . GLY A 1 110 ? 24.218 -5.322 9.497 1.00 60.12 110 GLY A CA 1
ATOM 910 C C . GLY A 1 110 ? 25.204 -5.978 10.468 1.00 60.12 110 GLY A C 1
ATOM 911 O O . GLY A 1 110 ? 26.053 -6.759 10.028 1.00 60.12 110 GLY A O 1
ATOM 912 N N . PRO A 1 111 ? 25.078 -5.697 11.783 1.00 71.12 111 PRO A N 1
ATOM 913 C CA . PRO A 1 111 ? 25.851 -6.362 12.830 1.00 71.12 111 PRO A CA 1
ATOM 914 C C . PRO A 1 111 ? 25.589 -7.882 12.851 1.00 71.12 111 PRO A C 1
ATOM 916 O O . PRO A 1 111 ? 24.425 -8.292 12.762 1.00 71.12 111 PRO A O 1
ATOM 919 N N . PRO A 1 112 ? 26.630 -8.721 13.001 1.00 80.56 112 PRO A N 1
ATOM 920 C CA . PRO A 1 112 ? 26.489 -10.171 13.112 1.00 80.56 112 PRO A CA 1
ATOM 921 C C . PRO A 1 112 ? 25.573 -10.629 14.261 1.00 80.56 112 PRO A C 1
ATOM 923 O O . PRO A 1 112 ? 25.391 -9.949 15.271 1.00 80.56 112 PRO A O 1
ATOM 926 N N . LEU A 1 113 ? 24.977 -11.812 14.111 1.00 79.12 113 LEU A N 1
ATOM 927 C CA . LEU A 1 113 ? 24.007 -12.379 15.058 1.00 79.12 113 LEU A CA 1
ATOM 928 C C . LEU A 1 113 ? 24.567 -12.579 16.474 1.00 79.12 113 LEU A C 1
ATOM 930 O O . LEU A 1 113 ? 23.864 -12.367 17.459 1.00 79.12 113 LEU A O 1
ATOM 934 N N . ASP A 1 114 ? 25.819 -12.996 16.576 1.00 82.19 114 ASP A N 1
ATOM 935 C CA . ASP A 1 114 ? 26.579 -13.119 17.819 1.00 82.19 114 ASP A CA 1
ATOM 936 C C . ASP A 1 114 ? 26.765 -11.760 18.504 1.00 82.19 114 ASP A C 1
ATOM 938 O O . ASP A 1 114 ? 26.535 -11.655 19.707 1.00 82.19 114 ASP A O 1
ATOM 942 N N . VAL A 1 115 ? 27.016 -10.692 17.741 1.00 80.38 115 VAL A N 1
ATOM 943 C CA . VAL A 1 115 ? 27.070 -9.316 18.264 1.00 80.38 115 VAL A CA 1
ATOM 944 C C . VAL A 1 115 ? 25.715 -8.891 18.825 1.00 80.38 115 VAL A C 1
ATOM 946 O O . VAL A 1 115 ? 25.644 -8.329 19.917 1.00 80.38 115 VAL A O 1
ATOM 949 N N . ILE A 1 116 ? 24.619 -9.211 18.130 1.00 84.19 116 ILE A N 1
ATOM 950 C CA . ILE A 1 116 ? 23.257 -8.941 18.616 1.00 84.19 116 ILE A CA 1
ATOM 951 C C . ILE A 1 116 ? 22.966 -9.693 19.925 1.00 84.19 116 ILE A C 1
ATOM 953 O O . ILE A 1 116 ? 22.360 -9.119 20.834 1.00 84.19 116 ILE A O 1
ATOM 957 N N . LYS A 1 117 ? 23.418 -10.946 20.051 1.00 84.94 117 LYS A N 1
ATOM 958 C CA . LYS A 1 117 ? 23.281 -11.731 21.288 1.00 84.94 117 LYS A CA 1
ATOM 959 C C . LYS A 1 117 ? 24.090 -11.127 22.434 1.00 84.94 117 LYS A C 1
ATOM 961 O O . LYS A 1 117 ? 23.537 -10.932 23.512 1.00 84.94 117 LYS A O 1
ATOM 966 N N . SER A 1 118 ? 25.335 -10.723 22.193 1.00 84.88 118 SER A N 1
ATOM 967 C CA . SER A 1 118 ? 26.159 -10.080 23.222 1.00 84.88 118 SER A CA 1
ATOM 968 C C . SER A 1 118 ? 25.613 -8.708 23.644 1.00 84.88 118 SER A C 1
ATOM 970 O O . SER A 1 118 ? 25.659 -8.364 24.824 1.00 84.88 118 SER A O 1
ATOM 972 N N . ILE A 1 119 ? 25.037 -7.932 22.715 1.00 82.12 119 ILE A N 1
ATOM 973 C CA . ILE A 1 119 ? 24.328 -6.680 23.040 1.00 82.12 119 ILE A CA 1
ATOM 974 C C . ILE A 1 119 ? 23.141 -6.960 23.956 1.00 82.12 119 ILE A C 1
ATOM 976 O O . ILE A 1 119 ? 22.930 -6.242 24.933 1.00 82.12 119 ILE A O 1
ATOM 980 N N . ARG A 1 120 ? 22.370 -8.009 23.661 1.00 85.56 120 ARG A N 1
ATOM 981 C CA . ARG A 1 120 ? 21.234 -8.410 24.488 1.00 85.56 120 ARG A CA 1
ATOM 982 C C . ARG A 1 120 ? 21.658 -8.770 25.906 1.00 85.56 120 ARG A C 1
ATOM 984 O O . ARG A 1 120 ? 21.083 -8.230 26.844 1.00 85.56 120 ARG A O 1
ATOM 991 N N . GLU A 1 121 ? 22.673 -9.612 26.060 1.00 87.56 121 GLU A N 1
ATOM 992 C CA . GLU A 1 121 ? 23.196 -10.007 27.373 1.00 87.56 121 GLU A CA 1
ATOM 993 C C . GLU A 1 121 ? 23.646 -8.790 28.190 1.00 87.56 121 GLU A C 1
ATOM 995 O O . GLU A 1 121 ? 23.361 -8.689 29.383 1.00 87.56 121 GLU A O 1
ATOM 1000 N N . ARG A 1 122 ? 24.294 -7.815 27.543 1.00 79.94 122 ARG A N 1
ATOM 1001 C CA . ARG A 1 122 ? 24.783 -6.610 28.220 1.00 79.94 122 ARG A CA 1
ATOM 1002 C C . ARG A 1 122 ? 23.674 -5.625 28.580 1.00 79.94 122 ARG A C 1
ATOM 1004 O O . ARG A 1 122 ? 23.746 -4.980 29.623 1.00 79.94 122 ARG A O 1
ATOM 1011 N N . LEU A 1 123 ? 22.637 -5.530 27.750 1.00 76.12 123 LEU A N 1
ATOM 1012 C CA . LEU A 1 123 ? 21.418 -4.794 28.081 1.00 76.12 123 LEU A CA 1
ATOM 1013 C C . LEU A 1 123 ? 20.704 -5.443 29.275 1.00 76.12 123 LEU A C 1
ATOM 1015 O O . LEU A 1 123 ? 20.345 -4.735 30.211 1.00 76.12 123 LEU A O 1
ATOM 1019 N N . GLU A 1 124 ? 20.576 -6.772 29.294 1.00 85.88 124 GLU A N 1
ATOM 1020 C CA . GLU A 1 124 ? 19.955 -7.510 30.402 1.00 85.88 124 GLU A CA 1
ATOM 1021 C C . GLU A 1 124 ? 20.739 -7.319 31.716 1.00 85.88 124 GLU A C 1
ATOM 1023 O O . GLU A 1 124 ? 20.134 -7.026 32.748 1.00 85.88 124 GLU A O 1
ATOM 1028 N N . GLN A 1 125 ? 22.077 -7.357 31.672 1.00 84.56 125 GLN A N 1
ATOM 1029 C CA . GLN A 1 125 ? 22.949 -7.043 32.819 1.00 84.56 125 GLN A CA 1
ATOM 1030 C C . GLN A 1 125 ? 22.794 -5.600 33.324 1.00 84.56 125 GLN A C 1
ATOM 1032 O O . GLN A 1 125 ? 22.923 -5.348 34.521 1.00 84.56 125 GLN A O 1
ATOM 1037 N N . ALA A 1 126 ? 22.490 -4.655 32.432 1.00 70.81 126 ALA A N 1
ATOM 1038 C CA . ALA A 1 126 ? 22.220 -3.258 32.769 1.00 70.81 126 ALA A CA 1
ATOM 1039 C C . ALA A 1 126 ? 20.761 -3.003 33.211 1.00 70.81 126 ALA A C 1
ATOM 1041 O O . ALA A 1 126 ? 20.366 -1.853 33.405 1.00 70.81 126 ALA A O 1
ATOM 1042 N N . GLY A 1 127 ? 19.945 -4.053 33.376 1.00 80.88 127 GLY A N 1
ATOM 1043 C CA . GLY A 1 127 ? 18.540 -3.944 33.789 1.00 80.88 127 GLY A CA 1
ATOM 1044 C C . GLY A 1 127 ? 17.580 -3.578 32.651 1.00 80.88 127 GLY A C 1
ATOM 1045 O O . GLY A 1 127 ? 16.430 -3.197 32.889 1.00 80.88 127 GLY A O 1
ATOM 1046 N N . PHE A 1 128 ? 18.024 -3.690 31.400 1.00 74.06 128 PHE A N 1
ATOM 1047 C CA . PHE A 1 128 ? 17.232 -3.385 30.219 1.00 74.06 128 PHE A CA 1
ATOM 1048 C C . PHE A 1 128 ? 16.742 -4.662 29.531 1.00 74.06 128 PHE A C 1
ATOM 1050 O O . PHE A 1 128 ? 17.520 -5.456 29.017 1.00 74.06 128 PHE A O 1
ATOM 1057 N N . GLN A 1 129 ? 15.422 -4.837 29.455 1.00 81.56 129 GLN A N 1
ATOM 1058 C CA . GLN A 1 129 ? 14.815 -5.921 28.684 1.00 81.56 129 GLN A CA 1
ATOM 1059 C C . GLN A 1 129 ? 14.397 -5.434 27.297 1.00 81.56 129 GLN A C 1
ATOM 1061 O O . GLN A 1 129 ? 13.571 -4.528 27.160 1.00 81.56 129 GLN A O 1
ATOM 1066 N N . ARG A 1 130 ? 14.958 -6.052 26.254 1.00 74.69 130 ARG A N 1
ATOM 1067 C CA . ARG A 1 130 ? 14.624 -5.789 24.849 1.00 74.69 130 ARG A CA 1
ATOM 1068 C C . ARG A 1 130 ? 14.564 -7.102 24.076 1.00 74.69 130 ARG A C 1
ATOM 1070 O O . ARG A 1 130 ? 15.373 -7.998 24.296 1.00 74.69 130 ARG A O 1
ATOM 1077 N N . SER A 1 131 ? 13.620 -7.206 23.142 1.00 77.69 131 SER A N 1
ATOM 1078 C CA . SER A 1 131 ? 13.568 -8.347 22.225 1.00 77.69 131 SER A CA 1
ATOM 1079 C C . SER A 1 131 ? 14.728 -8.299 21.230 1.00 77.69 131 SER A C 1
ATOM 1081 O O . SER A 1 131 ? 15.187 -7.220 20.845 1.00 77.69 131 SER A O 1
ATOM 1083 N N . GLU A 1 132 ? 15.166 -9.463 20.750 1.00 73.25 132 GLU A N 1
ATOM 1084 C CA . GLU A 1 132 ? 16.242 -9.562 19.755 1.00 73.25 132 GLU A CA 1
ATOM 1085 C C . GLU A 1 132 ? 15.925 -8.756 18.483 1.00 73.25 132 GLU A C 1
ATOM 1087 O O . GLU A 1 132 ? 16.781 -8.044 17.967 1.00 73.25 132 GLU A O 1
ATOM 1092 N N . ALA A 1 133 ? 14.670 -8.776 18.022 1.00 68.00 133 ALA A N 1
ATOM 1093 C CA . ALA A 1 133 ? 14.220 -7.986 16.876 1.00 68.00 133 ALA A CA 1
ATOM 1094 C C . ALA A 1 133 ? 14.334 -6.467 17.117 1.00 68.00 133 ALA A C 1
ATOM 1096 O O . ALA A 1 133 ? 14.674 -5.706 16.204 1.00 68.00 133 ALA A O 1
ATOM 1097 N N . SER A 1 134 ? 14.075 -6.014 18.350 1.00 71.56 134 SER A N 1
ATOM 1098 C CA . SER A 1 134 ? 14.242 -4.612 18.742 1.00 71.56 134 SER A CA 1
ATOM 1099 C C . SER A 1 134 ? 15.716 -4.218 18.744 1.00 71.56 134 SER A C 1
ATOM 1101 O O . SER A 1 134 ? 16.067 -3.184 18.178 1.00 71.56 134 SER A O 1
ATOM 1103 N N . ILE A 1 135 ? 16.572 -5.051 19.340 1.00 76.12 135 ILE A N 1
ATOM 1104 C CA . ILE A 1 135 ? 18.022 -4.832 19.396 1.00 76.12 135 ILE A CA 1
ATOM 1105 C C . ILE A 1 135 ? 18.597 -4.801 17.985 1.00 76.12 135 ILE A C 1
ATOM 1107 O O . ILE A 1 135 ? 19.281 -3.847 17.634 1.00 76.12 135 ILE A O 1
ATOM 1111 N N . ARG A 1 136 ? 18.237 -5.777 17.144 1.00 77.88 136 ARG A N 1
ATOM 1112 C CA . ARG A 1 136 ? 18.685 -5.860 15.753 1.00 77.88 136 ARG A CA 1
ATOM 1113 C C . ARG A 1 136 ? 18.351 -4.600 14.966 1.00 77.88 136 ARG A C 1
ATOM 1115 O O . ARG A 1 136 ? 19.213 -4.077 14.279 1.00 77.88 136 ARG A O 1
ATOM 1122 N N . GLY A 1 137 ? 17.133 -4.069 15.085 1.00 70.06 137 GLY A N 1
ATOM 1123 C CA . GLY A 1 137 ? 16.777 -2.843 14.362 1.00 70.06 137 GLY A CA 1
ATOM 1124 C C . GLY A 1 137 ? 17.495 -1.596 14.841 1.00 70.06 137 GLY A C 1
ATOM 1125 O O . GLY A 1 137 ? 17.827 -0.743 14.027 1.00 70.06 137 GLY A O 1
ATOM 1126 N N . HIS A 1 138 ? 17.710 -1.464 16.148 1.00 71.62 138 HIS A N 1
ATOM 1127 C CA . HIS A 1 138 ? 18.447 -0.323 16.690 1.00 71.62 138 HIS A CA 1
ATOM 1128 C C . HIS A 1 138 ? 19.933 -0.416 16.346 1.00 71.62 138 HIS A C 1
ATOM 1130 O O . HIS A 1 138 ? 20.517 0.565 15.894 1.00 71.62 138 HIS A O 1
ATOM 1136 N N . ALA A 1 139 ? 20.510 -1.611 16.449 1.00 73.94 139 ALA A N 1
ATOM 1137 C CA . ALA A 1 139 ? 21.885 -1.883 16.066 1.00 73.94 139 ALA A CA 1
ATOM 1138 C C . ALA A 1 139 ? 22.116 -1.660 14.562 1.00 73.94 139 ALA A C 1
ATOM 1140 O O . ALA A 1 139 ? 23.093 -1.020 14.182 1.00 73.94 139 ALA A O 1
ATOM 1141 N N . GLN A 1 140 ? 21.170 -2.080 13.717 1.00 73.75 140 GLN A N 1
ATOM 1142 C CA . GLN A 1 140 ? 21.180 -1.806 12.280 1.00 73.75 140 GLN A CA 1
ATOM 1143 C C . GLN A 1 140 ? 21.191 -0.306 11.983 1.00 73.75 140 GLN A C 1
ATOM 1145 O O . GLN A 1 140 ? 22.002 0.164 11.195 1.00 73.75 140 GLN A O 1
ATOM 1150 N N . LYS A 1 141 ? 20.320 0.463 12.642 1.00 68.25 141 LYS A N 1
ATOM 1151 C CA . LYS A 1 141 ? 20.237 1.916 12.448 1.00 68.25 141 LYS A CA 1
ATOM 1152 C C . LYS A 1 141 ? 21.501 2.634 12.909 1.00 68.25 141 LYS A C 1
ATOM 1154 O O . LYS A 1 141 ? 21.944 3.569 12.248 1.00 68.25 141 LYS A O 1
ATOM 1159 N N . ILE A 1 142 ? 22.085 2.207 14.030 1.00 65.06 142 ILE A N 1
ATOM 1160 C CA . ILE A 1 142 ? 23.355 2.748 14.530 1.00 65.06 142 ILE A CA 1
ATOM 1161 C C . ILE A 1 142 ? 24.486 2.420 13.548 1.00 65.06 142 ILE A C 1
ATOM 1163 O O . ILE A 1 142 ? 25.253 3.311 13.193 1.00 65.06 142 ILE A O 1
ATOM 1167 N N . TRP A 1 143 ? 24.541 1.186 13.043 1.00 64.31 143 TRP A N 1
ATOM 1168 C CA . TRP A 1 143 ? 25.475 0.762 12.000 1.00 64.31 143 TRP A CA 1
ATOM 1169 C C . TRP A 1 143 ? 25.344 1.598 10.716 1.00 64.31 143 TRP A C 1
ATOM 1171 O O . TRP A 1 143 ? 26.321 2.184 10.248 1.00 64.31 143 TRP A O 1
ATOM 1181 N N . GLU A 1 144 ? 24.132 1.719 10.178 1.00 65.62 144 GLU A N 1
ATOM 1182 C CA . GLU A 1 144 ? 23.843 2.463 8.948 1.00 65.62 144 GLU A CA 1
ATOM 1183 C C . GLU A 1 144 ? 24.081 3.968 9.086 1.00 65.62 144 GLU A C 1
ATOM 1185 O O . GLU A 1 144 ? 24.575 4.599 8.153 1.00 65.62 144 GLU A O 1
ATOM 1190 N N . GLY A 1 145 ? 23.732 4.542 10.240 1.00 57.03 145 GLY A N 1
ATOM 1191 C CA . GLY A 1 145 ? 23.823 5.976 10.492 1.00 57.03 145 GLY A CA 1
ATOM 1192 C C . GLY A 1 145 ? 25.219 6.457 10.886 1.00 57.03 145 GLY A C 1
ATOM 1193 O O . GLY A 1 145 ? 25.619 7.541 10.460 1.00 57.03 145 GLY A O 1
ATOM 1194 N N . LYS A 1 146 ? 25.959 5.686 11.695 1.00 55.25 146 LYS A N 1
ATOM 1195 C CA . LYS A 1 146 ? 27.262 6.108 12.242 1.00 55.25 146 LYS A CA 1
ATOM 1196 C C . LYS A 1 146 ? 28.472 5.518 11.510 1.00 55.25 146 LYS A C 1
ATOM 1198 O O . LYS A 1 146 ? 29.522 6.146 11.555 1.00 55.25 146 LYS A O 1
ATOM 1203 N N . TYR A 1 147 ? 28.358 4.354 10.858 1.00 52.06 147 TYR A N 1
ATOM 1204 C CA . TYR A 1 147 ? 29.552 3.585 10.460 1.00 52.06 147 TYR A CA 1
ATOM 1205 C C . TYR A 1 147 ? 29.575 3.145 8.991 1.00 52.06 147 TYR A C 1
ATOM 1207 O O . TYR A 1 147 ? 30.629 3.195 8.361 1.00 52.06 147 TYR A O 1
ATOM 1215 N N . ARG A 1 148 ? 28.422 2.837 8.381 1.00 48.09 148 ARG A N 1
ATOM 1216 C CA . ARG A 1 148 ? 28.321 2.571 6.929 1.00 48.09 148 ARG A CA 1
ATOM 1217 C C . ARG A 1 148 ? 28.696 3.789 6.068 1.00 48.09 148 ARG A C 1
ATOM 1219 O O . ARG A 1 148 ? 29.013 3.645 4.892 1.00 48.09 148 ARG A O 1
ATOM 1226 N N . THR A 1 149 ? 28.652 4.988 6.640 1.00 47.16 149 THR A N 1
ATOM 1227 C CA . THR A 1 149 ? 29.004 6.252 5.981 1.00 47.16 149 THR A CA 1
ATOM 1228 C C . THR A 1 149 ? 30.501 6.562 5.992 1.00 47.16 149 THR A C 1
ATOM 1230 O O . THR A 1 149 ? 30.906 7.485 5.287 1.00 47.16 149 THR A O 1
ATOM 1233 N N . VAL A 1 150 ? 31.321 5.826 6.755 1.00 41.94 150 VAL A N 1
ATOM 1234 C CA . VAL A 1 150 ? 32.714 6.229 7.006 1.00 41.94 150 VAL A CA 1
ATOM 1235 C C . VAL A 1 150 ? 33.693 5.738 5.935 1.00 41.94 150 VAL A C 1
ATOM 1237 O O . VAL A 1 150 ? 34.642 6.459 5.661 1.00 41.94 150 VAL A O 1
ATOM 1240 N N . GLU A 1 151 ? 33.442 4.648 5.203 1.00 40.50 151 GLU A N 1
ATOM 1241 C CA . GLU A 1 151 ? 34.258 4.308 4.022 1.00 40.50 151 GLU A CA 1
ATOM 1242 C C . GLU A 1 151 ? 33.440 3.610 2.920 1.00 40.50 151 GLU A C 1
ATOM 1244 O O . GLU A 1 151 ? 32.942 2.501 3.095 1.00 40.50 151 GLU A O 1
ATOM 1249 N N . GLY A 1 152 ? 33.347 4.237 1.737 1.00 37.47 152 GLY A N 1
ATOM 1250 C CA . GLY A 1 152 ? 33.232 3.478 0.482 1.00 37.47 152 GLY A CA 1
ATOM 1251 C C . GLY A 1 152 ? 31.925 3.505 -0.320 1.00 37.47 152 GLY A C 1
ATOM 1252 O O . GLY A 1 152 ? 31.786 2.675 -1.218 1.00 37.47 152 GLY A O 1
ATOM 1253 N N . LEU A 1 153 ? 30.996 4.445 -0.112 1.00 30.28 153 LEU A N 1
ATOM 1254 C CA . LEU A 1 153 ? 29.946 4.725 -1.107 1.00 30.28 153 LEU A CA 1
ATOM 1255 C C . LEU A 1 153 ? 30.003 6.197 -1.545 1.00 30.28 153 LEU A C 1
ATOM 1257 O O . LEU A 1 153 ? 29.945 7.094 -0.706 1.00 30.28 153 LEU A O 1
ATOM 1261 N N . PRO A 1 154 ? 30.164 6.472 -2.849 1.00 29.89 154 PRO A N 1
ATOM 1262 C CA . PRO A 1 154 ? 30.409 7.820 -3.340 1.00 29.89 154 PRO A CA 1
ATOM 1263 C C . PRO A 1 154 ? 29.224 8.767 -3.086 1.00 29.89 154 PRO A C 1
ATOM 1265 O O . PRO A 1 154 ? 28.057 8.408 -3.238 1.00 29.89 154 PRO A O 1
ATOM 1268 N N . GLN A 1 155 ? 29.570 10.005 -2.722 1.00 32.41 155 GLN A N 1
ATOM 1269 C CA . GLN A 1 155 ? 28.730 11.089 -2.188 1.00 32.41 155 GLN A CA 1
ATOM 1270 C C . GLN A 1 155 ? 27.539 11.554 -3.060 1.00 32.41 155 GLN A C 1
ATOM 1272 O O . GLN A 1 155 ? 26.844 12.495 -2.689 1.00 32.41 155 GLN A O 1
ATOM 1277 N N . TYR A 1 156 ? 27.233 10.917 -4.191 1.00 31.67 156 TYR A N 1
ATOM 1278 C CA . TYR A 1 156 ? 26.206 11.393 -5.130 1.00 31.67 156 TYR A CA 1
ATOM 1279 C C . TYR A 1 156 ? 24.767 10.923 -4.843 1.00 31.67 156 TYR A C 1
ATOM 1281 O O . TYR A 1 156 ? 23.855 11.286 -5.583 1.00 31.67 156 TYR A O 1
ATOM 1289 N N . LEU A 1 157 ? 24.518 10.166 -3.768 1.00 27.27 157 LEU A N 1
ATOM 1290 C CA . LEU A 1 157 ? 23.155 9.774 -3.358 1.00 27.27 157 LEU A CA 1
ATOM 1291 C C . LEU A 1 157 ? 22.534 10.669 -2.272 1.00 27.27 157 LEU A C 1
ATOM 1293 O O . LEU A 1 157 ? 21.372 10.478 -1.920 1.00 27.27 157 LEU A O 1
ATOM 1297 N N . MET A 1 158 ? 23.249 11.690 -1.790 1.00 25.89 158 MET A N 1
ATOM 1298 C CA . MET A 1 158 ? 22.702 12.699 -0.878 1.00 25.89 158 MET A CA 1
ATOM 1299 C C . MET A 1 158 ? 22.460 14.021 -1.603 1.00 25.89 158 MET A C 1
ATOM 1301 O O . MET A 1 158 ? 23.131 15.014 -1.350 1.00 25.89 158 MET A O 1
ATOM 1305 N N . ASN A 1 159 ? 21.474 14.043 -2.499 1.00 26.39 159 ASN A N 1
ATOM 1306 C CA . ASN A 1 159 ? 20.867 15.302 -2.921 1.00 26.39 159 ASN A CA 1
ATOM 1307 C C . ASN A 1 159 ? 19.414 15.333 -2.422 1.00 26.39 159 ASN A C 1
ATOM 1309 O O . ASN A 1 159 ? 18.619 14.471 -2.813 1.00 26.39 159 ASN A O 1
ATOM 1313 N N . PRO A 1 160 ? 19.034 16.278 -1.541 1.00 29.72 160 PRO A N 1
ATOM 1314 C CA . PRO A 1 160 ? 17.651 16.420 -1.120 1.00 29.72 160 PRO A CA 1
ATOM 1315 C C . PRO A 1 160 ? 16.832 16.835 -2.343 1.00 29.72 160 PRO A C 1
ATOM 1317 O O . PRO A 1 160 ? 17.032 17.917 -2.891 1.00 29.72 160 PRO A O 1
ATOM 1320 N N . ARG A 1 161 ? 15.901 15.987 -2.797 1.00 28.33 161 ARG A N 1
ATOM 1321 C CA . ARG A 1 161 ? 14.948 16.413 -3.828 1.00 28.33 161 ARG A CA 1
ATOM 1322 C C . ARG A 1 161 ? 14.188 17.641 -3.301 1.00 28.33 161 ARG A C 1
ATOM 1324 O O . ARG A 1 161 ? 13.589 17.549 -2.223 1.00 28.33 161 ARG A O 1
ATOM 1331 N N . PRO A 1 162 ? 14.163 18.769 -4.031 1.00 30.28 162 PRO A N 1
ATOM 1332 C CA . PRO A 1 162 ? 13.291 19.874 -3.682 1.00 30.28 162 PRO A CA 1
ATOM 1333 C C . PRO A 1 162 ? 11.836 19.418 -3.819 1.00 30.28 162 PRO A C 1
ATOM 1335 O O . PRO A 1 162 ? 11.465 18.724 -4.768 1.00 30.28 162 PRO A O 1
ATOM 1338 N N . ARG A 1 163 ? 11.009 19.793 -2.838 1.00 30.22 163 ARG A N 1
ATOM 1339 C CA . ARG A 1 163 ? 9.554 19.636 -2.902 1.00 30.22 163 ARG A CA 1
ATOM 1340 C C . ARG A 1 163 ? 9.033 20.507 -4.044 1.00 30.22 163 ARG A C 1
ATOM 1342 O O . ARG A 1 163 ? 8.923 21.718 -3.867 1.00 30.22 163 ARG A O 1
ATOM 1349 N N . ALA A 1 164 ? 8.707 19.903 -5.181 1.00 29.27 164 ALA A N 1
ATOM 1350 C CA . ALA A 1 164 ? 7.882 20.569 -6.175 1.00 29.27 164 ALA A CA 1
ATOM 1351 C C . ALA A 1 164 ? 6.491 20.787 -5.563 1.00 29.27 164 ALA A C 1
ATOM 1353 O O . ALA A 1 164 ? 5.899 19.874 -4.979 1.00 29.27 164 ALA A O 1
ATOM 1354 N N . LYS A 1 165 ? 6.021 22.034 -5.621 1.00 31.70 165 LYS A N 1
ATOM 1355 C CA . LYS A 1 165 ? 4.620 22.375 -5.390 1.00 31.70 165 LYS A CA 1
ATOM 1356 C C . LYS A 1 165 ? 3.782 21.626 -6.428 1.00 31.70 165 LYS A C 1
ATOM 1358 O O . LYS A 1 165 ? 4.224 21.443 -7.556 1.00 31.70 165 LYS A O 1
ATOM 1363 N N . ALA A 1 166 ? 2.603 21.178 -6.017 1.00 38.38 166 ALA A N 1
ATOM 1364 C CA . ALA A 1 166 ? 1.594 20.706 -6.949 1.00 38.38 166 ALA A CA 1
ATOM 1365 C C . ALA A 1 166 ? 1.231 21.842 -7.921 1.00 38.38 166 ALA A C 1
ATOM 1367 O O . ALA A 1 166 ? 1.048 22.964 -7.448 1.00 38.38 166 ALA A O 1
ATOM 1368 N N . GLU A 1 167 ? 1.171 21.492 -9.214 1.00 32.34 167 GLU A N 1
ATOM 1369 C CA . GLU A 1 167 ? 0.426 22.099 -10.344 1.00 32.34 167 GLU A CA 1
ATOM 1370 C C . GLU A 1 167 ? 1.204 22.291 -11.661 1.00 32.34 167 GLU A C 1
ATOM 1372 O O . GLU A 1 167 ? 0.568 22.594 -12.661 1.00 32.34 167 GLU A O 1
ATOM 1377 N N . GLU A 1 168 ? 2.509 22.020 -11.745 1.00 36.09 168 GLU A N 1
ATOM 1378 C CA . GLU A 1 168 ? 3.238 22.144 -13.027 1.00 36.09 168 GLU A CA 1
ATOM 1379 C C . GLU A 1 168 ? 3.438 20.807 -13.760 1.00 36.09 168 GLU A C 1
ATOM 1381 O O . GLU A 1 168 ? 3.716 19.764 -13.154 1.00 36.09 168 GLU A O 1
ATOM 1386 N N . ASP A 1 169 ? 3.237 20.884 -15.079 1.00 42.78 169 ASP A N 1
ATOM 1387 C CA . ASP A 1 169 ? 3.054 19.815 -16.056 1.00 42.78 169 ASP A CA 1
ATOM 1388 C C . ASP A 1 169 ? 3.993 18.616 -15.880 1.00 42.78 169 ASP A C 1
ATOM 1390 O O . ASP A 1 169 ? 5.209 18.730 -15.699 1.00 42.78 169 ASP A O 1
ATOM 1394 N N . VAL A 1 170 ? 3.432 17.414 -16.042 1.00 40.66 170 VAL A N 1
ATOM 1395 C CA . VAL A 1 170 ? 4.183 16.146 -16.077 1.00 40.66 170 VAL A CA 1
ATOM 1396 C C . VAL A 1 170 ? 5.333 16.211 -17.097 1.00 40.66 170 VAL A C 1
ATOM 1398 O O . VAL A 1 170 ? 6.385 15.618 -16.862 1.00 40.66 170 VAL A O 1
ATOM 1401 N N . ALA A 1 171 ? 5.177 16.992 -18.172 1.00 38.22 171 ALA A N 1
ATOM 1402 C CA . ALA A 1 171 ? 6.217 17.262 -19.162 1.00 38.22 171 ALA A CA 1
ATOM 1403 C C . ALA A 1 171 ? 7.430 18.025 -18.585 1.00 38.22 171 ALA A C 1
ATOM 1405 O O . ALA A 1 171 ? 8.566 17.624 -18.841 1.00 38.22 171 ALA A O 1
ATOM 1406 N N . GLU A 1 172 ? 7.226 19.046 -17.747 1.00 41.56 172 GLU A N 1
ATOM 1407 C CA . GLU A 1 172 ? 8.311 19.825 -17.124 1.00 41.56 172 GLU A CA 1
ATOM 1408 C C . GLU A 1 172 ? 9.049 19.041 -16.031 1.00 41.56 172 GLU A C 1
ATOM 1410 O O . GLU A 1 172 ? 10.271 19.144 -15.881 1.00 41.56 172 GLU A O 1
ATOM 1415 N N . ASN A 1 173 ? 8.345 18.186 -15.282 1.00 45.22 173 ASN A N 1
ATOM 1416 C CA . ASN A 1 173 ? 9.012 17.290 -14.334 1.00 45.22 173 ASN A CA 1
ATOM 1417 C C . ASN A 1 173 ? 9.849 16.220 -15.051 1.00 45.22 173 ASN A C 1
ATOM 1419 O O . ASN A 1 173 ? 10.921 15.860 -14.557 1.00 45.22 173 ASN A O 1
ATOM 1423 N N . LEU A 1 174 ? 9.405 15.753 -16.222 1.00 42.41 174 LEU A N 1
ATOM 1424 C CA . LEU A 1 174 ? 10.183 14.863 -17.083 1.00 42.41 174 LEU A CA 1
ATOM 1425 C C . LEU A 1 174 ? 11.432 15.578 -17.626 1.00 42.41 174 LEU A C 1
ATOM 1427 O O . LEU A 1 174 ? 12.530 15.039 -17.508 1.00 42.41 174 LEU A O 1
ATOM 1431 N N . GLU A 1 175 ? 11.290 16.800 -18.150 1.00 47.34 175 GLU A N 1
ATOM 1432 C CA . GLU A 1 175 ? 12.392 17.665 -18.615 1.00 47.34 175 GLU A CA 1
ATOM 1433 C C . GLU A 1 175 ? 13.461 17.860 -17.533 1.00 47.34 175 GLU A C 1
ATOM 1435 O O . GLU A 1 175 ? 14.656 17.698 -17.785 1.00 47.34 175 GLU A O 1
ATOM 1440 N N . ARG A 1 176 ? 13.040 18.134 -16.294 1.00 49.75 176 ARG A N 1
ATOM 1441 C CA . ARG A 1 176 ? 13.950 18.356 -15.166 1.00 49.75 176 ARG A CA 1
ATOM 1442 C C . ARG A 1 176 ? 14.695 17.088 -14.746 1.00 49.75 176 ARG A C 1
ATOM 1444 O O . ARG A 1 176 ? 15.906 17.135 -14.542 1.00 49.75 176 ARG A O 1
ATOM 1451 N N . ILE A 1 177 ? 13.998 15.952 -14.653 1.00 48.47 177 ILE A N 1
ATOM 1452 C CA . ILE A 1 177 ? 14.611 14.650 -14.332 1.00 48.47 177 ILE A CA 1
ATOM 1453 C C . ILE A 1 177 ? 15.623 14.246 -15.415 1.00 48.47 177 ILE A C 1
ATOM 1455 O O . ILE A 1 177 ? 16.693 13.725 -15.100 1.00 48.47 177 ILE A O 1
ATOM 1459 N N . LEU A 1 178 ? 15.317 14.528 -16.682 1.00 46.00 178 LEU A N 1
ATOM 1460 C CA . LEU A 1 178 ? 16.218 14.299 -17.811 1.00 46.00 178 LEU A CA 1
ATOM 1461 C C . LEU A 1 178 ? 17.417 15.254 -17.812 1.00 46.00 178 LEU A C 1
ATOM 1463 O O . LEU A 1 178 ? 18.540 14.830 -18.084 1.00 46.00 178 LEU A O 1
ATOM 1467 N N . GLY A 1 179 ? 17.214 16.516 -17.425 1.00 49.44 179 GLY A N 1
ATOM 1468 C CA . GLY A 1 179 ? 18.288 17.487 -17.206 1.00 49.44 179 GLY A CA 1
ATOM 1469 C C . GLY A 1 179 ? 19.271 17.051 -16.113 1.00 49.44 179 GLY A C 1
ATOM 1470 O O . GLY A 1 179 ? 20.488 17.154 -16.293 1.00 49.44 179 GLY A O 1
ATOM 1471 N N . ASP A 1 180 ? 18.762 16.485 -15.017 1.00 49.66 180 ASP A N 1
ATOM 1472 C CA . ASP A 1 180 ? 19.586 15.919 -13.942 1.00 49.66 180 ASP A CA 1
ATOM 1473 C C . ASP A 1 180 ? 20.337 14.653 -14.407 1.00 49.66 180 ASP A C 1
ATOM 1475 O O . ASP A 1 180 ? 21.513 14.470 -14.079 1.00 49.66 180 ASP A O 1
ATOM 1479 N N . PHE A 1 181 ? 19.715 13.829 -15.258 1.00 42.69 181 PHE A N 1
ATOM 1480 C CA . PHE A 1 181 ? 20.350 12.670 -15.900 1.00 42.69 181 PHE A CA 1
ATOM 1481 C C . PHE A 1 181 ? 21.487 13.070 -16.859 1.00 42.69 181 PHE A C 1
ATOM 1483 O O . PHE A 1 181 ? 22.548 12.441 -16.868 1.00 42.69 181 PHE A O 1
ATOM 1490 N N . LYS A 1 182 ? 21.306 14.144 -17.638 1.00 44.78 182 LYS A N 1
ATOM 1491 C CA . LYS A 1 182 ? 22.332 14.712 -18.533 1.00 44.78 182 LYS A CA 1
ATOM 1492 C C . LYS A 1 182 ? 23.540 15.250 -17.768 1.00 44.78 182 LYS A C 1
ATOM 1494 O O . LYS A 1 182 ? 24.673 15.033 -18.197 1.00 44.78 182 LYS A O 1
ATOM 1499 N N . LYS A 1 183 ? 23.324 15.897 -16.615 1.00 49.72 183 LYS A N 1
ATOM 1500 C CA . LYS A 1 183 ? 24.416 16.353 -15.735 1.00 49.72 183 LYS A CA 1
ATOM 1501 C C . LYS A 1 183 ? 25.236 15.192 -15.173 1.00 49.72 183 LYS A C 1
ATOM 1503 O O . LYS A 1 183 ? 26.447 15.323 -15.063 1.00 49.72 183 LYS A O 1
ATOM 1508 N N . GLN A 1 184 ? 24.603 14.055 -14.880 1.00 45.62 184 GLN A N 1
ATOM 1509 C CA . GLN A 1 184 ? 25.287 12.864 -14.362 1.00 45.62 184 GLN A CA 1
ATOM 1510 C C . GLN A 1 184 ? 26.007 12.042 -15.446 1.00 45.62 184 GLN A C 1
ATOM 1512 O O . GLN A 1 184 ? 26.991 11.368 -15.148 1.00 45.62 184 GLN A O 1
ATOM 1517 N N . LYS A 1 185 ? 25.562 12.105 -16.711 1.00 42.88 185 LYS A N 1
ATOM 1518 C CA . LYS A 1 185 ? 26.204 11.402 -17.838 1.00 42.88 185 LYS A CA 1
ATOM 1519 C C . LYS A 1 185 ? 27.511 12.035 -18.324 1.00 42.88 185 LYS A C 1
ATOM 1521 O O . LYS A 1 185 ? 28.281 11.342 -18.981 1.00 42.88 185 LYS A O 1
ATOM 1526 N N . LYS A 1 186 ? 27.789 13.305 -18.007 1.00 42.62 186 LYS A N 1
ATOM 1527 C CA . LYS A 1 186 ? 29.022 13.980 -18.455 1.00 42.62 186 LYS A CA 1
ATOM 1528 C C . LYS A 1 186 ? 30.307 13.351 -17.900 1.00 42.62 186 LYS A C 1
ATOM 1530 O O . LYS A 1 186 ? 31.331 13.437 -18.564 1.00 42.62 186 LYS A O 1
ATOM 1535 N N . ASP A 1 187 ? 30.231 12.650 -16.767 1.00 40.47 187 ASP A N 1
ATOM 1536 C CA . ASP A 1 187 ? 31.418 12.113 -16.088 1.00 40.47 187 ASP A CA 1
ATOM 1537 C C . ASP A 1 187 ? 31.681 10.619 -16.347 1.00 40.47 187 ASP A C 1
ATOM 1539 O O . ASP A 1 187 ? 32.677 10.081 -15.863 1.00 40.47 187 ASP A O 1
ATOM 1543 N N . LYS A 1 188 ? 30.818 9.915 -17.098 1.00 40.69 188 LYS A N 1
ATOM 1544 C CA . LYS A 1 188 ? 30.992 8.480 -17.406 1.00 40.69 188 LYS A CA 1
ATOM 1545 C C . LYS A 1 188 ? 30.410 8.096 -18.768 1.00 40.69 188 LYS A C 1
ATOM 1547 O O . LYS A 1 188 ? 29.480 7.293 -18.846 1.00 40.69 188 LYS A O 1
ATOM 1552 N N . PHE A 1 189 ? 30.968 8.634 -19.846 1.00 37.31 189 PHE A N 1
ATOM 1553 C CA . PHE A 1 189 ? 30.826 7.985 -21.147 1.00 37.31 189 PHE A CA 1
ATOM 1554 C C . PHE A 1 189 ? 31.836 6.836 -21.236 1.00 37.31 189 PHE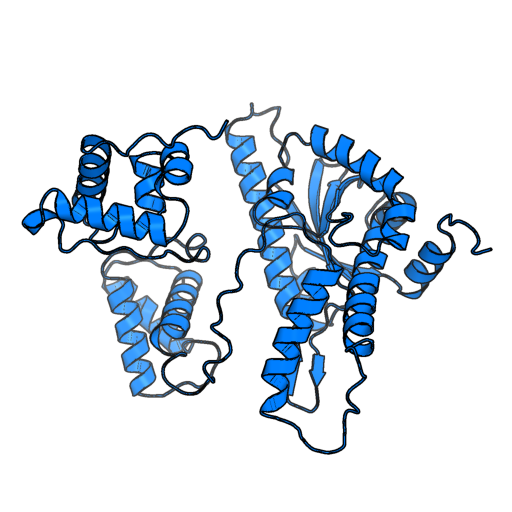 A C 1
ATOM 1556 O O . PHE A 1 189 ? 33.044 7.045 -21.252 1.00 37.31 189 PHE A O 1
ATOM 1563 N N . ILE A 1 190 ? 31.319 5.607 -21.257 1.00 38.03 190 ILE A N 1
ATOM 1564 C CA . ILE A 1 190 ? 31.977 4.513 -21.969 1.00 38.03 190 ILE A CA 1
ATOM 1565 C C . ILE A 1 190 ? 31.623 4.765 -23.433 1.00 38.03 190 ILE A C 1
ATOM 1567 O O . ILE A 1 190 ? 30.448 4.668 -23.800 1.00 38.03 190 ILE A O 1
ATOM 1571 N N . ASP A 1 191 ? 32.611 5.160 -24.230 1.00 31.98 191 ASP A N 1
ATOM 1572 C CA . ASP A 1 191 ? 32.444 5.351 -25.668 1.00 31.98 191 ASP A CA 1
ATOM 1573 C C . ASP A 1 191 ? 31.848 4.087 -26.313 1.00 31.98 191 ASP A C 1
ATOM 1575 O O . ASP A 1 191 ? 32.343 2.975 -26.120 1.00 31.98 191 ASP A O 1
ATOM 1579 N N . GLY A 1 192 ? 30.773 4.266 -27.089 1.00 36.34 192 GLY A N 1
ATOM 1580 C CA . GLY A 1 192 ? 30.382 3.324 -28.145 1.00 36.34 192 GLY A CA 1
ATOM 1581 C C . GLY A 1 192 ? 29.189 2.378 -27.929 1.00 36.34 192 GLY A C 1
ATOM 1582 O O . GLY A 1 192 ? 28.931 1.591 -28.833 1.00 36.34 192 GLY A O 1
ATOM 1583 N N . VAL A 1 193 ? 28.433 2.413 -26.818 1.00 39.50 193 VAL A N 1
ATOM 1584 C CA . VAL A 1 193 ? 27.336 1.419 -26.593 1.00 39.50 193 VAL A CA 1
ATOM 1585 C C . VAL A 1 193 ? 25.926 2.019 -26.478 1.00 39.50 193 VAL A C 1
ATOM 1587 O O . VAL A 1 193 ? 24.934 1.309 -26.634 1.00 39.50 193 VAL A O 1
ATOM 1590 N N . ILE A 1 194 ? 25.784 3.328 -26.263 1.00 38.00 194 ILE A N 1
ATOM 1591 C CA . ILE A 1 194 ? 24.469 3.983 -26.215 1.00 38.00 194 ILE A CA 1
ATOM 1592 C C . ILE A 1 194 ? 24.539 5.259 -27.043 1.00 38.00 194 ILE A C 1
ATOM 1594 O O . ILE A 1 194 ? 25.071 6.265 -26.577 1.00 38.00 194 ILE A O 1
ATOM 1598 N N . ASN A 1 195 ? 23.984 5.221 -28.257 1.00 36.44 195 ASN A N 1
ATOM 1599 C CA . ASN A 1 195 ? 23.741 6.438 -29.026 1.00 36.44 195 ASN A CA 1
ATOM 1600 C C . ASN A 1 195 ? 22.853 7.356 -28.177 1.00 36.44 195 ASN A C 1
ATOM 1602 O O . ASN A 1 195 ? 21.771 6.950 -27.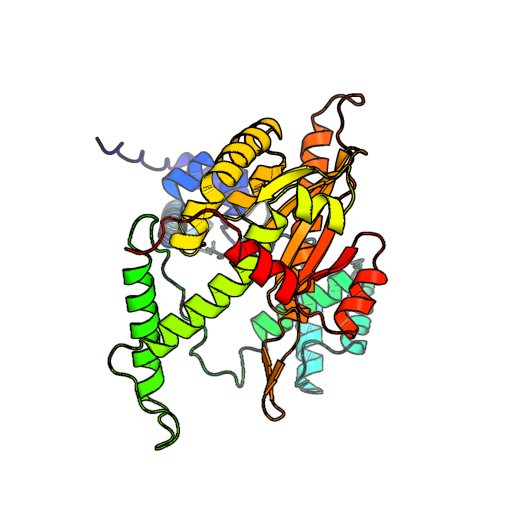740 1.00 36.44 195 ASN A O 1
ATOM 1606 N N . SER A 1 196 ? 23.345 8.558 -27.881 1.00 39.31 196 SER A N 1
ATOM 1607 C CA . SER A 1 196 ? 22.541 9.610 -27.272 1.00 39.31 196 SER A CA 1
ATOM 1608 C C . SER A 1 196 ? 21.407 9.943 -28.231 1.00 39.31 196 SER A C 1
ATOM 1610 O O . SER A 1 196 ? 21.659 10.349 -29.360 1.00 39.31 196 SER A O 1
ATOM 1612 N N . ASP A 1 197 ? 20.176 9.715 -27.795 1.00 46.56 197 ASP A N 1
ATOM 1613 C CA . ASP A 1 197 ? 18.993 10.090 -28.555 1.00 46.56 197 ASP A CA 1
ATOM 1614 C C . ASP A 1 197 ? 18.748 11.581 -28.309 1.00 46.56 197 ASP A C 1
ATOM 1616 O O . ASP A 1 197 ? 18.575 11.998 -27.153 1.00 46.56 197 ASP A O 1
ATOM 1620 N N . ASP A 1 198 ? 18.806 12.392 -29.364 1.00 43.78 198 ASP A N 1
ATOM 1621 C CA . ASP A 1 198 ? 18.564 13.827 -29.260 1.00 43.78 198 ASP A CA 1
ATOM 1622 C C . ASP A 1 198 ? 17.139 14.035 -28.712 1.00 43.78 198 ASP A C 1
ATOM 1624 O O . ASP A 1 198 ? 16.154 13.579 -29.289 1.00 43.78 198 ASP A O 1
ATOM 1628 N N . ASN A 1 199 ? 17.052 14.687 -27.547 1.00 49.50 199 ASN A N 1
ATOM 1629 C CA . ASN A 1 199 ? 15.851 14.938 -26.723 1.00 49.50 199 ASN A CA 1
ATOM 1630 C C . ASN A 1 199 ? 15.407 13.851 -25.726 1.00 49.50 199 ASN A C 1
ATOM 1632 O O . ASN A 1 199 ? 14.337 13.983 -25.136 1.00 49.50 199 ASN A O 1
ATOM 1636 N N . ASP A 1 200 ? 16.221 12.824 -25.452 1.00 48.50 200 ASP A N 1
ATOM 1637 C CA . ASP A 1 200 ? 15.925 11.805 -24.423 1.00 48.50 200 ASP A CA 1
ATOM 1638 C C . ASP A 1 200 ? 14.598 11.034 -24.639 1.00 48.50 200 ASP A C 1
ATOM 1640 O O . ASP A 1 200 ? 14.067 10.417 -23.707 1.00 48.50 200 ASP A O 1
ATOM 1644 N N . ASN A 1 201 ? 14.066 11.036 -25.866 1.00 48.38 201 ASN A N 1
ATOM 1645 C CA . ASN A 1 201 ? 12.782 10.423 -26.222 1.00 48.38 201 ASN A CA 1
ATOM 1646 C C . ASN A 1 201 ? 12.690 8.962 -25.763 1.00 48.38 201 ASN A C 1
ATOM 1648 O O . ASN A 1 201 ? 11.699 8.563 -25.155 1.00 48.38 201 ASN A O 1
ATOM 1652 N N . ARG A 1 202 ? 13.775 8.197 -25.912 1.00 41.91 202 ARG A N 1
ATOM 1653 C CA . ARG A 1 202 ? 13.863 6.808 -25.448 1.00 41.91 202 ARG A CA 1
ATOM 1654 C C . ARG A 1 202 ? 13.679 6.633 -23.939 1.00 41.91 202 ARG A C 1
ATOM 1656 O O . ARG A 1 202 ? 13.024 5.697 -23.499 1.00 41.91 202 ARG A O 1
ATOM 1663 N N . ALA A 1 203 ? 14.263 7.507 -23.117 1.00 35.56 203 ALA A N 1
ATOM 1664 C CA . ALA A 1 203 ? 14.139 7.418 -21.658 1.00 35.56 203 ALA A CA 1
ATOM 1665 C C . ALA A 1 203 ? 12.724 7.795 -21.189 1.00 35.56 203 ALA A C 1
ATOM 1667 O O . ALA A 1 203 ? 12.194 7.167 -20.269 1.00 35.56 203 ALA A O 1
ATOM 1668 N N . ARG A 1 204 ? 12.096 8.773 -21.863 1.00 43.22 204 ARG A N 1
ATOM 1669 C CA . ARG A 1 204 ? 10.676 9.116 -21.681 1.00 43.22 204 ARG A CA 1
ATOM 1670 C C . ARG A 1 204 ? 9.788 7.929 -22.027 1.00 43.22 204 ARG A C 1
ATOM 1672 O O . ARG A 1 204 ? 8.929 7.567 -21.233 1.00 43.22 204 ARG A O 1
ATOM 1679 N N . GLU A 1 205 ? 10.055 7.287 -23.157 1.00 42.88 205 GLU A N 1
ATOM 1680 C CA . GLU A 1 205 ? 9.343 6.100 -23.619 1.00 42.88 205 GLU A CA 1
ATOM 1681 C C . GLU A 1 205 ? 9.487 4.924 -22.638 1.00 42.88 205 GLU A C 1
ATOM 1683 O O . GLU A 1 205 ? 8.489 4.311 -22.280 1.00 42.88 205 GLU A O 1
ATOM 1688 N N . TYR A 1 206 ? 10.680 4.648 -22.099 1.00 40.00 206 TYR A N 1
ATOM 1689 C CA . TYR A 1 206 ? 10.872 3.581 -21.103 1.00 40.00 206 TYR A CA 1
ATOM 1690 C C . TYR A 1 206 ? 10.113 3.822 -19.791 1.00 40.00 206 TYR A C 1
ATOM 1692 O O . TYR A 1 206 ? 9.497 2.895 -19.259 1.00 40.00 206 TYR A O 1
ATOM 1700 N N . LEU A 1 207 ? 10.142 5.049 -19.261 1.00 45.06 207 LEU A N 1
ATOM 1701 C CA . LEU A 1 207 ? 9.392 5.406 -18.051 1.00 45.06 207 LEU A CA 1
ATOM 1702 C C . LEU A 1 207 ? 7.880 5.403 -18.309 1.00 45.06 207 LEU A C 1
ATOM 1704 O O . LEU A 1 207 ? 7.116 4.926 -17.470 1.00 45.06 207 LEU A O 1
ATOM 1708 N N . TYR A 1 208 ? 7.463 5.862 -19.488 1.00 49.25 208 TYR A N 1
ATOM 1709 C CA . TYR A 1 208 ? 6.082 5.805 -19.951 1.00 49.25 208 TYR A CA 1
ATOM 1710 C C . TYR A 1 208 ? 5.590 4.355 -20.084 1.00 49.25 208 TYR A C 1
ATOM 1712 O O . TYR A 1 208 ? 4.518 4.028 -19.585 1.00 49.25 208 TYR A O 1
ATOM 1720 N N . LEU A 1 209 ? 6.388 3.450 -20.658 1.00 49.19 209 LEU A N 1
ATOM 1721 C CA . LEU A 1 209 ? 6.063 2.026 -20.802 1.00 49.19 209 LEU A CA 1
ATOM 1722 C C . LEU A 1 209 ? 5.988 1.294 -19.454 1.00 49.19 209 LEU A C 1
ATOM 1724 O O . LEU A 1 209 ? 5.081 0.485 -19.253 1.00 49.19 209 LEU A O 1
ATOM 1728 N N . ALA A 1 210 ? 6.905 1.578 -18.522 1.00 48.88 210 ALA A N 1
ATOM 1729 C CA . ALA A 1 210 ? 6.892 0.993 -17.179 1.00 48.88 210 ALA A CA 1
ATOM 1730 C C . ALA A 1 210 ? 5.700 1.495 -16.342 1.00 48.88 210 ALA A C 1
ATOM 1732 O O . ALA A 1 210 ? 5.009 0.699 -15.703 1.00 48.88 210 ALA A O 1
ATOM 1733 N N . GLY A 1 211 ? 5.408 2.800 -16.400 1.00 55.03 211 GLY A N 1
ATOM 1734 C CA . GLY A 1 211 ? 4.220 3.387 -15.775 1.00 55.03 211 GLY A CA 1
ATOM 1735 C C . GLY A 1 211 ? 2.926 2.841 -16.379 1.00 55.03 211 GLY A C 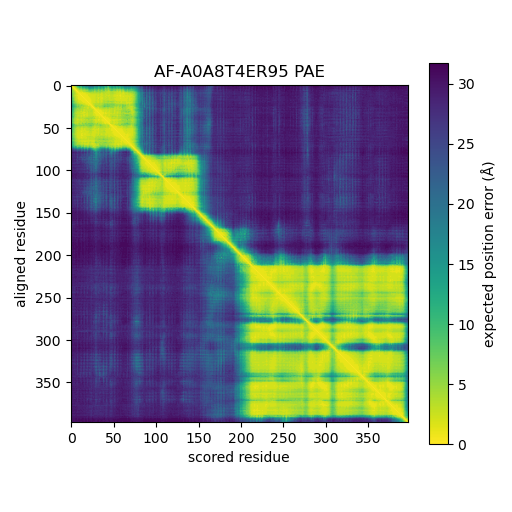1
ATOM 1736 O O . GLY A 1 211 ? 2.011 2.465 -15.650 1.00 55.03 211 GLY A O 1
ATOM 1737 N N . ARG A 1 212 ? 2.878 2.686 -17.708 1.00 68.38 212 ARG A N 1
ATOM 1738 C CA . ARG A 1 212 ? 1.734 2.112 -18.426 1.00 68.38 212 ARG A CA 1
ATOM 1739 C C . ARG A 1 212 ? 1.513 0.642 -18.082 1.00 68.38 212 ARG A C 1
ATOM 1741 O O . ARG A 1 212 ? 0.367 0.233 -17.990 1.00 68.38 212 ARG A O 1
ATOM 1748 N N . GLY A 1 213 ? 2.561 -0.151 -17.852 1.00 72.38 213 GLY A N 1
ATOM 1749 C CA . GLY A 1 213 ? 2.434 -1.566 -17.486 1.00 72.38 213 GLY A CA 1
ATOM 1750 C C . GLY A 1 213 ? 1.835 -1.802 -16.095 1.00 72.38 213 GLY A C 1
ATOM 1751 O O . GLY A 1 213 ? 0.988 -2.686 -15.946 1.00 72.38 213 GLY A O 1
ATOM 1752 N N . HIS A 1 214 ? 2.249 -1.006 -15.104 1.00 83.31 214 HIS A N 1
ATOM 1753 C CA . HIS A 1 214 ? 1.677 -1.011 -13.754 1.00 83.31 214 HIS A CA 1
ATOM 1754 C C . HIS A 1 214 ? 0.247 -0.449 -13.755 1.00 83.31 214 HIS A C 1
ATOM 1756 O O . HIS A 1 214 ? -0.676 -1.150 -13.344 1.00 83.31 214 HIS A O 1
ATOM 1762 N N . GLN A 1 215 ? 0.032 0.743 -14.323 1.00 86.44 215 GLN A N 1
ATOM 1763 C CA . GLN A 1 215 ? -1.295 1.369 -14.370 1.00 86.44 215 GLN A CA 1
ATOM 1764 C C . GLN A 1 215 ? -2.297 0.581 -15.228 1.00 86.44 215 GLN A C 1
ATOM 1766 O O . GLN A 1 215 ? -3.487 0.579 -14.942 1.00 86.44 215 GLN A O 1
ATOM 1771 N N . ALA A 1 216 ? -1.840 -0.168 -16.237 1.00 87.25 216 ALA A N 1
ATOM 1772 C CA . ALA A 1 216 ? -2.682 -1.112 -16.975 1.00 87.25 216 ALA A CA 1
ATOM 1773 C C . ALA A 1 216 ? -3.235 -2.233 -16.089 1.00 87.25 216 ALA A C 1
ATOM 1775 O O . ALA A 1 216 ? -4.391 -2.626 -16.242 1.00 87.25 216 ALA A O 1
ATOM 1776 N N . LEU A 1 217 ? -2.409 -2.763 -15.182 1.00 89.88 217 LEU A N 1
ATOM 1777 C CA . LEU A 1 217 ? -2.831 -3.808 -14.256 1.00 89.88 217 LEU A CA 1
ATOM 1778 C C . LEU A 1 217 ? -3.797 -3.242 -13.206 1.00 89.88 217 LEU A C 1
ATOM 1780 O O . LEU A 1 217 ? -4.802 -3.887 -12.924 1.00 89.88 217 LEU A O 1
ATOM 1784 N N . VAL A 1 218 ? -3.553 -2.021 -12.714 1.00 92.31 218 VAL A N 1
ATOM 1785 C CA . VAL A 1 218 ? -4.504 -1.288 -11.856 1.00 92.31 218 VAL A CA 1
ATOM 1786 C C . VAL A 1 218 ? -5.840 -1.097 -12.583 1.00 92.31 218 VAL A C 1
ATOM 1788 O O . VAL A 1 218 ? -6.869 -1.533 -12.080 1.00 92.31 218 VAL A O 1
ATOM 1791 N N . ALA A 1 219 ? -5.833 -0.562 -13.809 1.00 91.38 219 ALA A N 1
ATOM 1792 C CA . ALA A 1 219 ? -7.039 -0.353 -14.617 1.00 91.38 219 ALA A CA 1
ATOM 1793 C C . ALA A 1 219 ? -7.835 -1.646 -14.859 1.00 91.38 219 ALA A C 1
ATOM 1795 O O . ALA A 1 219 ? -9.065 -1.628 -14.888 1.00 91.38 219 ALA A O 1
ATOM 1796 N N . TYR A 1 220 ? -7.141 -2.772 -15.039 1.00 92.44 220 TYR A N 1
ATOM 1797 C CA . TYR A 1 220 ? -7.764 -4.087 -15.157 1.00 92.44 220 TYR A CA 1
ATOM 1798 C C . TYR A 1 220 ? -8.411 -4.534 -13.844 1.00 92.44 220 TYR A C 1
ATOM 1800 O O . TYR A 1 220 ? -9.550 -4.995 -13.857 1.00 92.44 220 TYR A O 1
ATOM 1808 N N . MET A 1 221 ? -7.714 -4.364 -12.719 1.00 94.62 221 MET A N 1
ATOM 1809 C CA . MET A 1 221 ? -8.204 -4.718 -11.383 1.00 94.62 221 MET A CA 1
ATOM 1810 C C . MET A 1 221 ? -9.232 -3.728 -10.819 1.00 94.62 221 MET A C 1
ATOM 1812 O O . MET A 1 221 ? -9.822 -4.011 -9.784 1.00 94.62 221 MET A O 1
ATOM 1816 N N . MET A 1 222 ? -9.471 -2.590 -11.475 1.00 93.12 222 MET A N 1
ATOM 1817 C CA . MET A 1 222 ? -10.550 -1.662 -11.122 1.00 93.12 222 MET A CA 1
ATOM 1818 C C . MET A 1 222 ? -11.923 -2.125 -11.613 1.00 93.12 222 MET A C 1
ATOM 1820 O O . MET A 1 222 ? -12.930 -1.768 -11.008 1.00 93.12 222 MET A O 1
ATOM 1824 N N . ASP A 1 223 ? -11.983 -2.913 -12.690 1.00 91.12 223 ASP A N 1
ATOM 1825 C CA . ASP A 1 223 ? -13.251 -3.422 -13.217 1.00 91.12 223 ASP A CA 1
ATOM 1826 C C . ASP A 1 223 ? -13.807 -4.524 -12.294 1.00 91.12 223 ASP A C 1
ATOM 1828 O O . ASP A 1 223 ? -13.140 -5.556 -12.107 1.00 91.12 223 ASP A O 1
ATOM 1832 N N . PRO A 1 224 ? -15.038 -4.365 -11.762 1.00 91.31 224 PRO A N 1
ATOM 1833 C CA . PRO A 1 224 ? -15.718 -5.378 -10.961 1.00 91.31 224 PRO A CA 1
ATOM 1834 C C . PRO A 1 224 ? -15.709 -6.772 -11.564 1.00 91.31 224 PRO A C 1
ATOM 1836 O O . PRO A 1 224 ? -15.511 -7.739 -10.838 1.00 91.31 224 PRO A O 1
ATOM 1839 N N . LYS A 1 225 ? -15.856 -6.915 -12.882 1.00 91.31 225 LYS A N 1
ATOM 1840 C CA . LYS A 1 225 ? -15.852 -8.234 -13.530 1.00 91.31 225 LYS A CA 1
ATOM 1841 C C . LYS A 1 225 ? -14.517 -8.952 -13.350 1.00 91.31 225 LYS A C 1
ATOM 1843 O O . LYS A 1 225 ? -14.494 -10.168 -13.170 1.00 91.31 225 LYS A O 1
ATOM 1848 N N . ASN A 1 226 ? -13.415 -8.210 -13.372 1.00 93.50 226 ASN A N 1
ATOM 1849 C CA . ASN A 1 226 ? -12.075 -8.775 -13.290 1.00 93.50 226 ASN A CA 1
ATOM 1850 C C . ASN A 1 226 ? -11.695 -9.080 -11.843 1.00 93.50 226 ASN A C 1
ATOM 1852 O O . ASN A 1 226 ? -11.322 -10.216 -11.539 1.00 93.50 226 ASN A O 1
ATOM 1856 N N . TYR A 1 227 ? -11.814 -8.103 -10.937 1.00 93.81 227 TYR A N 1
ATOM 1857 C CA . TYR A 1 227 ? -11.387 -8.325 -9.557 1.00 93.81 227 TYR A CA 1
ATOM 1858 C C . TYR A 1 227 ? -12.308 -9.297 -8.820 1.00 93.81 227 TYR A C 1
ATOM 1860 O O . TYR A 1 227 ? -11.809 -10.104 -8.039 1.00 93.81 227 TYR A O 1
ATOM 1868 N N . LYS A 1 228 ? -13.616 -9.321 -9.117 1.00 93.75 228 LYS A N 1
ATOM 1869 C CA . LYS A 1 228 ? -14.537 -10.295 -8.507 1.00 93.75 228 LYS A CA 1
ATOM 1870 C C . LYS A 1 228 ? -14.279 -11.725 -8.975 1.00 93.75 228 LYS A C 1
ATOM 1872 O O . LYS A 1 228 ? -14.500 -12.666 -8.221 1.00 93.75 228 LYS A O 1
ATOM 1877 N N . ASN A 1 229 ? -13.769 -11.896 -10.194 1.00 93.38 229 ASN A N 1
ATOM 1878 C CA . ASN A 1 229 ? -13.357 -13.203 -10.700 1.00 93.38 229 ASN A CA 1
ATOM 1879 C C . ASN A 1 229 ? -12.004 -13.661 -10.120 1.00 93.38 229 ASN A C 1
ATOM 1881 O O . ASN A 1 229 ? -11.789 -14.850 -9.915 1.00 93.38 229 ASN A O 1
ATOM 1885 N N . ILE A 1 230 ? -11.082 -12.729 -9.863 1.00 93.94 230 ILE A N 1
ATOM 1886 C CA . ILE A 1 230 ? -9.721 -13.037 -9.392 1.00 93.94 230 ILE A CA 1
ATOM 1887 C C . ILE A 1 230 ? -9.648 -13.195 -7.870 1.00 93.94 230 ILE A C 1
ATOM 1889 O O . ILE A 1 230 ? -8.949 -14.080 -7.373 1.00 93.94 230 ILE A O 1
ATOM 1893 N N . LEU A 1 231 ? -10.332 -12.321 -7.130 1.00 92.62 231 LEU A N 1
ATOM 1894 C CA . LEU A 1 231 ? -10.287 -12.281 -5.672 1.00 92.62 231 LEU A CA 1
ATOM 1895 C C . LEU A 1 231 ? -11.346 -13.201 -5.081 1.00 92.62 231 LEU A C 1
ATOM 1897 O O . LEU A 1 231 ? -10.972 -14.231 -4.518 1.00 92.62 231 LEU A O 1
ATOM 1901 N N . ARG A 1 232 ? -12.615 -12.795 -5.225 1.00 92.44 232 ARG A N 1
ATOM 1902 C CA . ARG A 1 232 ? -13.887 -13.469 -4.913 1.00 92.44 232 ARG A CA 1
ATOM 1903 C C . ARG A 1 232 ? -15.045 -12.515 -5.268 1.00 92.44 232 ARG A C 1
ATOM 1905 O O . ARG A 1 232 ? -14.848 -11.303 -5.353 1.00 92.44 232 ARG A O 1
ATOM 1912 N N . SER A 1 233 ? -16.264 -13.038 -5.414 1.00 93.50 233 SER A N 1
ATOM 1913 C CA . SER A 1 233 ? -17.447 -12.256 -5.814 1.00 93.50 233 SER A CA 1
ATOM 1914 C C . SER A 1 233 ? -17.945 -11.238 -4.783 1.00 93.50 233 SER A C 1
ATOM 1916 O O . SER A 1 233 ? -18.627 -10.283 -5.152 1.00 93.50 233 SER A O 1
ATOM 1918 N N . ASP A 1 234 ? -17.631 -11.457 -3.509 1.00 94.44 234 ASP A N 1
ATOM 1919 C CA . ASP A 1 234 ? -18.039 -10.630 -2.369 1.00 94.44 234 ASP A CA 1
ATOM 1920 C C . ASP A 1 234 ? -17.030 -9.526 -2.024 1.00 94.44 234 ASP A C 1
ATOM 1922 O O . ASP A 1 234 ? -17.192 -8.842 -1.022 1.00 94.44 234 ASP A O 1
ATOM 1926 N N . PHE A 1 235 ? -15.984 -9.359 -2.833 1.00 94.62 235 PHE A N 1
ATOM 1927 C CA . PHE A 1 235 ? -15.080 -8.226 -2.697 1.00 94.62 235 PHE A CA 1
ATOM 1928 C C . PHE A 1 235 ? -15.699 -6.999 -3.357 1.00 94.62 235 PHE A C 1
ATOM 1930 O O . PHE A 1 235 ? -16.266 -7.102 -4.448 1.00 94.62 235 PHE A O 1
ATOM 1937 N N . ASP A 1 236 ? -15.502 -5.843 -2.735 1.00 93.50 236 ASP A N 1
ATOM 1938 C CA . ASP A 1 236 ? -15.789 -4.532 -3.298 1.00 93.50 236 ASP A CA 1
ATOM 1939 C C . ASP A 1 236 ? -14.547 -3.639 -3.199 1.00 93.50 236 ASP A C 1
ATOM 1941 O O . ASP A 1 236 ? -13.849 -3.602 -2.184 1.00 93.50 236 ASP A O 1
ATOM 1945 N N . LEU A 1 237 ? -14.240 -2.931 -4.285 1.00 93.31 237 LEU A N 1
ATOM 1946 C CA . LEU A 1 237 ? -13.140 -1.972 -4.342 1.00 93.31 237 LEU A CA 1
ATOM 1947 C C . LEU A 1 237 ? -13.568 -0.660 -3.674 1.00 93.31 237 LEU A C 1
ATOM 1949 O O . LEU A 1 237 ? -14.582 -0.081 -4.056 1.00 93.31 237 LEU A O 1
ATOM 1953 N N . VAL A 1 238 ? -12.787 -0.186 -2.700 1.00 90.62 238 VAL A N 1
ATOM 1954 C CA . VAL A 1 238 ? -13.130 1.002 -1.897 1.00 90.62 238 VAL A CA 1
ATOM 1955 C C . VAL A 1 238 ? -12.122 2.147 -2.003 1.00 90.62 238 VAL A C 1
ATOM 1957 O O . VAL A 1 238 ? -12.459 3.285 -1.685 1.00 90.62 238 VAL A O 1
ATOM 1960 N N . ALA A 1 239 ? -10.897 1.878 -2.458 1.00 88.75 239 ALA A N 1
ATOM 1961 C CA . ALA A 1 239 ? -9.915 2.912 -2.781 1.00 88.75 239 ALA A CA 1
ATOM 1962 C C . ALA A 1 239 ? -8.950 2.439 -3.872 1.00 88.75 239 ALA A C 1
ATOM 1964 O O . ALA A 1 239 ? -8.632 1.251 -3.947 1.00 88.75 239 ALA A O 1
ATOM 1965 N N . VAL A 1 240 ? -8.452 3.373 -4.684 1.00 88.62 240 VAL A N 1
ATOM 1966 C CA . VAL A 1 240 ? -7.469 3.105 -5.741 1.00 88.62 240 VAL A CA 1
ATOM 1967 C C . VAL A 1 240 ? -6.560 4.317 -5.973 1.00 88.62 240 VAL A C 1
ATOM 1969 O O . VAL A 1 240 ? -7.037 5.450 -6.009 1.00 88.62 240 VAL A O 1
ATOM 1972 N N . ASP A 1 241 ? -5.260 4.093 -6.173 1.00 84.88 241 ASP A N 1
ATOM 1973 C CA . ASP A 1 241 ? -4.305 5.115 -6.619 1.00 84.88 241 ASP A CA 1
ATOM 1974 C C . ASP A 1 241 ? -4.272 5.215 -8.152 1.00 84.88 241 ASP A C 1
ATOM 1976 O O . ASP A 1 241 ? -3.307 4.833 -8.815 1.00 84.88 241 ASP A O 1
ATOM 1980 N N . PHE A 1 242 ? -5.343 5.760 -8.726 1.00 83.06 242 PHE A N 1
ATOM 1981 C CA . PHE A 1 242 ? -5.486 5.942 -10.171 1.00 83.06 242 PHE A CA 1
ATOM 1982 C C . PHE A 1 242 ? -5.960 7.363 -10.480 1.00 83.06 242 PHE A C 1
ATOM 1984 O O . PHE A 1 242 ? -7.144 7.686 -10.445 1.00 83.06 242 PHE A O 1
ATOM 1991 N N . THR A 1 243 ? -5.004 8.253 -10.735 1.00 80.31 243 THR A N 1
ATOM 1992 C CA . THR A 1 243 ? -5.215 9.702 -10.861 1.00 80.31 243 THR A CA 1
ATOM 1993 C C . THR A 1 243 ? -4.666 10.232 -12.183 1.00 80.31 243 THR A C 1
ATOM 1995 O O . THR A 1 243 ? -3.741 9.658 -12.763 1.00 80.31 243 THR A O 1
ATOM 1998 N N . LYS A 1 244 ? -5.138 11.408 -12.618 1.00 75.12 244 LYS A N 1
ATOM 1999 C CA . LYS A 1 244 ? -4.578 12.117 -13.787 1.00 75.12 244 LYS A CA 1
ATOM 2000 C C . LYS A 1 244 ? -3.062 12.341 -13.699 1.00 75.12 244 LYS A C 1
ATOM 2002 O O . LYS A 1 244 ? -2.403 12.453 -14.723 1.00 75.12 244 LYS A O 1
ATOM 2007 N N . ALA A 1 245 ? -2.509 12.422 -12.486 1.00 68.94 245 ALA A N 1
ATOM 2008 C CA . ALA A 1 245 ? -1.098 12.725 -12.260 1.00 68.94 245 ALA A CA 1
ATOM 2009 C C . ALA A 1 245 ? -0.171 11.499 -12.355 1.00 68.94 245 ALA A C 1
ATOM 2011 O O . ALA A 1 245 ? 1.014 11.662 -12.636 1.00 68.94 245 ALA A O 1
ATOM 2012 N N . ASN A 1 246 ? -0.676 10.288 -12.093 1.00 71.00 246 ASN A N 1
ATOM 2013 C CA . ASN A 1 246 ? 0.122 9.051 -12.074 1.00 71.00 246 ASN A CA 1
ATOM 2014 C C . ASN A 1 246 ? -0.286 8.037 -13.161 1.00 71.00 246 ASN A C 1
ATOM 2016 O O . ASN A 1 246 ? 0.338 6.982 -13.261 1.00 71.00 246 ASN A O 1
ATOM 2020 N N . THR A 1 247 ? -1.285 8.365 -13.986 1.00 76.44 247 THR A N 1
ATOM 2021 C CA . THR A 1 247 ? -1.842 7.488 -15.024 1.00 76.44 247 THR A CA 1
ATOM 2022 C C . THR A 1 247 ? -1.627 8.087 -16.418 1.00 76.44 247 THR A C 1
ATOM 2024 O O . THR A 1 247 ? -1.832 9.290 -16.587 1.00 76.44 247 THR A O 1
ATOM 2027 N N . PRO A 1 248 ? -1.251 7.288 -17.441 1.00 80.31 248 PRO A N 1
ATOM 2028 C CA . PRO A 1 248 ? -1.244 7.748 -18.830 1.00 80.31 248 PRO A CA 1
ATOM 2029 C C . PRO A 1 248 ? -2.592 8.387 -19.222 1.00 80.31 248 PRO A C 1
ATOM 2031 O O . PRO A 1 248 ? -3.626 7.776 -18.946 1.00 80.31 248 PRO A O 1
ATOM 2034 N N . PRO A 1 249 ? -2.617 9.574 -19.862 1.00 78.88 249 PRO A N 1
ATOM 2035 C CA . PRO A 1 249 ? -3.863 10.308 -20.111 1.00 78.88 249 PRO A CA 1
ATOM 2036 C C . PRO A 1 249 ? -4.921 9.514 -20.884 1.00 78.88 249 PRO A C 1
ATOM 2038 O O . PRO A 1 249 ? -6.098 9.553 -20.539 1.00 78.88 249 PRO A O 1
ATOM 2041 N N . ASP A 1 250 ? -4.499 8.743 -21.888 1.00 80.88 250 ASP A N 1
ATOM 2042 C CA . ASP A 1 250 ? -5.376 7.891 -22.693 1.00 80.88 250 ASP A CA 1
ATOM 2043 C C . ASP A 1 250 ? -6.023 6.778 -21.862 1.00 80.88 250 ASP A C 1
ATOM 2045 O O . ASP A 1 250 ? -7.199 6.466 -22.031 1.00 80.88 250 ASP A O 1
ATOM 2049 N N . LEU A 1 251 ? -5.261 6.190 -20.939 1.00 82.81 251 LEU A N 1
ATOM 2050 C CA . LEU A 1 251 ? -5.754 5.157 -20.037 1.00 82.81 251 LEU A CA 1
ATOM 2051 C C . LEU A 1 251 ? -6.656 5.746 -18.946 1.00 82.81 251 LEU A C 1
ATOM 2053 O O . LEU A 1 251 ? -7.664 5.135 -18.600 1.00 82.81 251 LEU A O 1
ATOM 2057 N N . PHE A 1 252 ? -6.320 6.932 -18.432 1.00 85.62 252 PHE A N 1
ATOM 2058 C CA . PHE A 1 252 ? -7.142 7.625 -17.446 1.00 85.62 252 PHE A CA 1
ATOM 2059 C C . PHE A 1 252 ? -8.521 7.960 -18.016 1.00 85.62 252 PHE A C 1
ATOM 2061 O O . PHE A 1 252 ? -9.530 7.608 -17.413 1.00 85.62 252 PHE A O 1
ATOM 2068 N N . GLU A 1 253 ? -8.579 8.573 -19.202 1.00 86.12 253 GLU A N 1
ATOM 2069 C CA . GLU A 1 253 ? -9.851 8.963 -19.822 1.00 86.12 253 GLU A CA 1
ATOM 2070 C C . GLU A 1 253 ? -10.770 7.769 -20.103 1.00 86.12 253 GLU A C 1
ATOM 2072 O O . GLU A 1 253 ? -11.982 7.891 -19.950 1.00 86.12 253 GLU A O 1
ATOM 2077 N N . LYS A 1 254 ? -10.211 6.601 -20.446 1.00 86.62 254 LYS A N 1
ATOM 2078 C CA . LYS A 1 254 ? -10.984 5.363 -20.655 1.00 86.62 254 LYS A CA 1
ATOM 2079 C C . LYS A 1 254 ? -11.561 4.765 -19.371 1.00 86.62 254 LYS A C 1
ATOM 2081 O O . LYS A 1 254 ? -12.513 3.996 -19.442 1.00 86.62 254 LYS A O 1
ATOM 2086 N N . CYS A 1 255 ? -10.977 5.085 -18.218 1.00 87.25 255 CYS A N 1
ATOM 2087 C CA . CYS A 1 255 ? -11.338 4.503 -16.925 1.00 87.25 255 CYS A CA 1
ATOM 2088 C C . CYS A 1 255 ? -11.955 5.519 -15.951 1.00 87.25 255 CYS A C 1
ATOM 2090 O O . CYS A 1 255 ? -12.272 5.141 -14.824 1.00 87.25 255 CYS A O 1
ATOM 2092 N N . LYS A 1 256 ? -12.116 6.788 -16.345 1.00 86.94 256 LYS A N 1
ATOM 2093 C CA . LYS A 1 256 ? -12.527 7.874 -15.441 1.00 86.94 256 LYS A CA 1
ATOM 2094 C C . LYS A 1 256 ? -13.878 7.633 -14.772 1.00 86.94 256 LYS A C 1
ATOM 2096 O O . LYS A 1 256 ? -13.992 7.890 -13.582 1.00 86.94 256 LYS A O 1
ATOM 2101 N N . ASP A 1 257 ? -14.842 7.049 -15.481 1.00 86.56 257 ASP A N 1
ATOM 2102 C CA . ASP A 1 257 ? -16.174 6.772 -14.930 1.00 86.56 257 ASP A CA 1
ATOM 2103 C C . ASP A 1 257 ? -16.081 5.790 -13.744 1.00 86.56 257 ASP A C 1
ATOM 2105 O O . ASP A 1 257 ? -16.767 5.943 -12.733 1.00 86.56 257 ASP A O 1
ATOM 2109 N N . ASN A 1 258 ? -15.157 4.820 -13.815 1.00 84.56 258 ASN A N 1
ATOM 2110 C CA . ASN A 1 258 ? -14.876 3.911 -12.702 1.00 84.56 258 ASN A CA 1
ATOM 2111 C C . ASN A 1 258 ? -14.191 4.640 -11.535 1.00 84.56 258 ASN A C 1
ATOM 2113 O O . ASN A 1 258 ? -14.465 4.325 -10.381 1.00 84.56 258 ASN A O 1
ATOM 2117 N N . VAL A 1 259 ? -13.305 5.604 -11.814 1.00 84.69 259 VAL A N 1
ATOM 2118 C CA . VAL A 1 259 ? -12.650 6.423 -10.776 1.00 84.69 259 VAL A CA 1
ATOM 2119 C C . VAL A 1 259 ? -13.680 7.282 -10.046 1.00 84.69 259 VAL A C 1
ATOM 2121 O O . VAL A 1 259 ? -13.693 7.294 -8.819 1.00 84.69 259 VAL A O 1
ATOM 2124 N N . GLU A 1 260 ? -14.571 7.951 -10.779 1.00 84.19 260 GLU A N 1
ATOM 2125 C CA . GLU A 1 260 ? -15.612 8.818 -10.214 1.00 84.19 260 GLU A CA 1
ATOM 2126 C C . GLU A 1 260 ? -16.557 8.034 -9.292 1.00 84.19 260 GLU A C 1
ATOM 2128 O O . GLU A 1 260 ?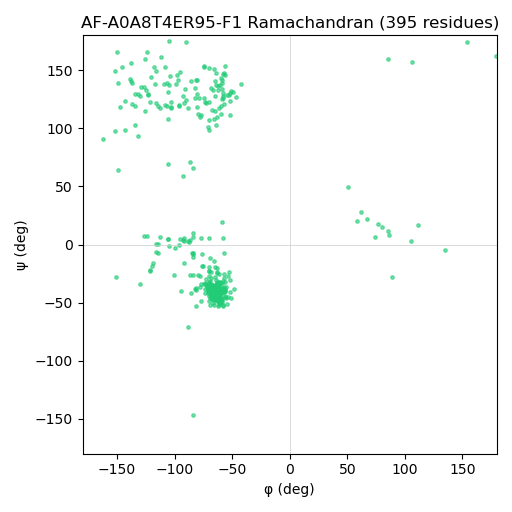 -16.821 8.464 -8.167 1.00 84.19 260 GLU A O 1
ATOM 2133 N N . LEU A 1 261 ? -16.981 6.834 -9.707 1.00 82.38 261 LEU A N 1
ATOM 2134 C CA . LEU A 1 261 ? -17.777 5.938 -8.863 1.00 82.38 261 LEU A CA 1
ATOM 2135 C C . LEU A 1 261 ? -17.037 5.551 -7.567 1.00 82.38 261 LEU A C 1
ATOM 2137 O O . LEU A 1 261 ? -17.625 5.521 -6.484 1.00 82.38 261 LEU A O 1
ATOM 2141 N N . LEU A 1 262 ? -15.734 5.271 -7.660 1.00 83.38 262 LEU A N 1
ATOM 2142 C CA . LEU A 1 262 ? -14.911 4.899 -6.508 1.00 83.38 262 LEU A CA 1
ATOM 2143 C C . LEU A 1 262 ? -14.666 6.067 -5.550 1.00 83.38 262 LEU A C 1
ATOM 2145 O O . LEU A 1 262 ? -14.585 5.847 -4.343 1.00 83.38 262 LEU A O 1
ATOM 2149 N N . GLU A 1 263 ? -14.587 7.305 -6.038 1.00 79.25 263 GLU A N 1
ATOM 2150 C CA . GLU A 1 263 ? -14.476 8.483 -5.173 1.00 79.25 263 GLU A CA 1
ATOM 2151 C C . GLU A 1 263 ? -15.707 8.652 -4.272 1.00 79.25 263 GLU A C 1
ATOM 2153 O O . GLU A 1 263 ? -15.583 9.079 -3.120 1.00 79.25 263 GLU A O 1
ATOM 2158 N N . GLU A 1 264 ? -16.901 8.312 -4.764 1.00 78.19 264 GLU A N 1
ATOM 2159 C CA . GLU A 1 264 ? -18.123 8.320 -3.957 1.00 78.19 264 GLU A CA 1
ATOM 2160 C C . GLU A 1 264 ? -18.101 7.233 -2.878 1.00 78.19 264 GLU A C 1
ATOM 2162 O O . GLU A 1 264 ? -18.398 7.522 -1.716 1.00 78.19 264 GLU A O 1
ATOM 2167 N N . ILE A 1 265 ? -17.677 6.016 -3.229 1.00 80.25 265 ILE A N 1
ATOM 2168 C CA . ILE A 1 265 ? -17.520 4.899 -2.284 1.00 80.25 265 ILE A CA 1
ATOM 2169 C C . ILE A 1 265 ? -16.469 5.241 -1.216 1.00 80.25 265 ILE A C 1
ATOM 2171 O O . ILE A 1 265 ? -16.719 5.103 -0.018 1.00 80.25 265 ILE A O 1
ATOM 2175 N N . CYS A 1 266 ? -15.322 5.788 -1.621 1.00 76.69 266 CYS A N 1
ATOM 2176 C CA . CYS A 1 266 ? -14.244 6.193 -0.719 1.00 76.69 266 CYS A CA 1
ATOM 2177 C C . CYS A 1 266 ? -14.708 7.245 0.309 1.00 76.69 266 CYS A C 1
ATOM 2179 O O . CYS A 1 266 ? -14.345 7.183 1.488 1.00 76.69 266 CYS A O 1
ATOM 2181 N N . LYS A 1 267 ? -15.582 8.184 -0.091 1.00 77.75 267 LYS A N 1
ATOM 2182 C CA . LYS A 1 267 ? -16.201 9.151 0.838 1.00 77.75 267 LYS A CA 1
ATOM 2183 C C . LYS A 1 267 ? -17.088 8.463 1.882 1.00 77.75 267 LYS A C 1
ATOM 2185 O O . LYS A 1 267 ? -17.104 8.897 3.037 1.00 77.75 267 LYS A O 1
ATOM 2190 N N . GLN A 1 268 ? -17.800 7.399 1.508 1.00 78.06 268 GLN A N 1
ATOM 2191 C CA . GLN A 1 268 ? -18.665 6.634 2.418 1.00 78.06 268 GLN A CA 1
ATOM 2192 C C . GLN A 1 268 ? -17.865 5.826 3.452 1.00 78.06 268 GLN A C 1
ATOM 2194 O O . GLN A 1 268 ? -18.322 5.660 4.583 1.00 78.06 268 GLN A O 1
ATOM 2199 N N . GLU A 1 269 ? -16.631 5.432 3.128 1.00 79.75 269 GLU A N 1
ATOM 2200 C CA . GLU A 1 269 ? -15.700 4.762 4.051 1.00 79.75 269 GLU A CA 1
ATOM 2201 C C . GLU A 1 269 ? -15.166 5.682 5.174 1.00 79.75 269 GLU A C 1
ATOM 2203 O O . GLU A 1 269 ? -14.325 5.287 5.983 1.00 79.75 269 GLU A O 1
ATOM 2208 N N . GLY A 1 270 ? -15.655 6.925 5.282 1.00 65.88 270 GLY A N 1
ATOM 2209 C CA . GLY A 1 270 ? -15.578 7.721 6.513 1.00 65.88 270 GLY A CA 1
ATOM 2210 C C . GLY A 1 270 ? -14.158 8.038 6.998 1.00 65.88 270 GLY A C 1
ATOM 2211 O O . GLY A 1 270 ? -13.933 8.199 8.199 1.00 65.88 270 GLY A O 1
ATOM 2212 N N . GLY A 1 271 ? -13.186 8.102 6.084 1.00 70.69 271 GLY A N 1
ATOM 2213 C CA . GLY A 1 271 ? -11.784 8.379 6.405 1.00 70.69 271 GLY A CA 1
ATOM 2214 C C . GLY A 1 271 ? -11.017 7.199 7.015 1.00 70.69 271 GLY A C 1
ATOM 2215 O O . GLY A 1 271 ? -9.958 7.404 7.622 1.00 70.69 271 GLY A O 1
ATOM 2216 N N . ILE A 1 272 ? -11.527 5.972 6.868 1.00 74.75 272 ILE A N 1
ATOM 2217 C CA . ILE A 1 272 ? -10.784 4.739 7.174 1.00 74.75 272 ILE A CA 1
ATOM 2218 C C . ILE A 1 272 ? -9.595 4.625 6.220 1.00 74.75 272 ILE A C 1
ATOM 2220 O O . ILE A 1 272 ? -8.461 4.489 6.668 1.00 74.75 272 ILE A O 1
ATOM 2224 N N . VAL A 1 273 ? -9.838 4.823 4.924 1.00 70.25 273 VAL A N 1
ATOM 2225 C CA . VAL A 1 273 ? -8.825 4.739 3.861 1.00 70.25 273 VAL A CA 1
ATOM 2226 C C . VAL A 1 273 ? -8.091 6.062 3.597 1.00 70.25 273 VAL A C 1
ATOM 2228 O O . VAL A 1 273 ? -7.200 6.120 2.765 1.00 70.25 273 VAL A O 1
ATOM 2231 N N . SER A 1 274 ? -8.360 7.137 4.347 1.00 61.69 274 SER A N 1
ATOM 2232 C CA . SER A 1 274 ? -7.763 8.462 4.076 1.00 61.69 274 SER A CA 1
ATOM 2233 C C . SER A 1 274 ? -6.253 8.568 4.357 1.00 61.69 274 SER A C 1
ATOM 2235 O O . SER A 1 274 ? -5.626 9.576 4.021 1.00 61.69 274 SER A O 1
ATOM 2237 N N . PHE A 1 275 ? -5.643 7.577 5.023 1.00 56.31 275 PHE A N 1
ATOM 2238 C CA . PHE A 1 275 ? -4.178 7.532 5.186 1.00 56.31 275 PHE A CA 1
ATOM 2239 C C . PHE A 1 275 ? -3.468 7.230 3.854 1.00 56.31 275 PHE A C 1
ATOM 2241 O O . PHE A 1 275 ? -2.316 7.649 3.684 1.00 56.31 275 PHE A O 1
ATOM 2248 N N . VAL A 1 276 ? -4.192 6.600 2.915 1.00 52.81 276 VAL A N 1
ATOM 2249 C CA . VAL A 1 276 ? -3.764 6.313 1.539 1.00 52.81 276 VAL A CA 1
ATOM 2250 C C . VAL A 1 276 ? -3.386 7.603 0.792 1.00 52.81 276 VAL A C 1
ATOM 2252 O O . VAL A 1 276 ? -2.414 7.630 0.042 1.00 52.81 276 VAL A O 1
ATOM 2255 N N . ASP A 1 277 ? -4.034 8.727 1.111 1.00 47.09 277 ASP A N 1
ATOM 2256 C CA . ASP A 1 277 ? -3.816 10.005 0.415 1.00 47.09 277 ASP A CA 1
ATOM 2257 C C . ASP A 1 277 ? -2.756 10.924 1.035 1.00 47.09 277 ASP A C 1
ATOM 2259 O O . ASP A 1 277 ? -2.308 11.882 0.402 1.00 47.09 277 ASP A O 1
ATOM 2263 N N . SER A 1 278 ? -2.348 10.686 2.283 1.00 45.16 278 SER A N 1
ATOM 2264 C CA . SER A 1 278 ? -1.665 11.720 3.079 1.00 45.16 278 SER A CA 1
ATOM 2265 C C . SER A 1 278 ? -0.261 11.353 3.571 1.00 45.16 278 SER A C 1
ATOM 2267 O O . SER A 1 278 ? 0.541 12.259 3.833 1.00 45.16 278 SER A O 1
ATOM 2269 N N . TRP A 1 279 ? 0.088 10.063 3.661 1.00 47.19 279 TRP A N 1
ATOM 2270 C CA . TRP A 1 279 ? 1.432 9.641 4.091 1.00 47.19 279 TRP A CA 1
ATOM 2271 C C . TRP A 1 279 ? 1.910 8.305 3.507 1.00 47.19 279 TRP A C 1
ATOM 2273 O O . TRP A 1 279 ? 3.119 8.145 3.332 1.00 47.19 279 TRP A O 1
ATOM 2283 N N . LEU A 1 280 ? 1.000 7.384 3.177 1.00 58.62 280 LEU A N 1
ATOM 2284 C CA . LEU A 1 280 ? 1.328 6.035 2.723 1.00 58.62 280 LEU A CA 1
ATOM 2285 C C . LEU A 1 280 ? 0.337 5.601 1.635 1.00 58.62 280 LEU A C 1
ATOM 2287 O O . LEU A 1 280 ? -0.766 5.183 1.952 1.00 58.62 280 LEU A O 1
ATOM 2291 N N . ARG A 1 281 ? 0.730 5.721 0.366 1.00 66.69 281 ARG A N 1
ATOM 2292 C CA . ARG A 1 281 ? -0.139 5.484 -0.792 1.00 66.69 281 ARG A CA 1
ATOM 2293 C C . ARG A 1 281 ? -0.099 4.016 -1.207 1.00 66.69 281 ARG A C 1
ATOM 2295 O O . ARG A 1 281 ? 0.971 3.505 -1.532 1.00 66.69 281 ARG A O 1
ATOM 2302 N N . CYS A 1 282 ? -1.256 3.373 -1.117 1.00 79.19 282 CYS A N 1
ATOM 2303 C CA . CYS A 1 282 ? -1.515 1.990 -1.506 1.00 79.19 282 CYS A CA 1
ATOM 2304 C C . CYS A 1 282 ? -2.135 1.986 -2.903 1.00 79.19 282 CYS A C 1
ATOM 2306 O O . CYS A 1 282 ? -2.933 2.879 -3.193 1.00 79.19 282 CYS A O 1
ATOM 2308 N N . ASP A 1 283 ? -1.836 0.978 -3.721 1.00 89.12 283 ASP A N 1
ATOM 2309 C CA . ASP A 1 283 ? -2.383 0.917 -5.078 1.00 89.12 283 ASP A CA 1
ATOM 2310 C C . ASP A 1 283 ? -3.894 0.683 -5.068 1.00 89.12 283 ASP A C 1
ATOM 2312 O O . ASP A 1 283 ? -4.623 1.379 -5.769 1.00 89.12 283 ASP A O 1
ATOM 2316 N N . MET A 1 284 ? -4.384 -0.273 -4.267 1.00 92.50 284 MET A N 1
ATOM 2317 C CA . MET A 1 284 ? -5.824 -0.522 -4.114 1.00 92.50 284 MET A CA 1
ATOM 2318 C C . MET A 1 284 ? -6.180 -0.975 -2.697 1.00 92.50 284 MET A C 1
ATOM 2320 O O . MET A 1 284 ? -5.373 -1.601 -2.010 1.00 92.50 284 MET A O 1
ATOM 2324 N N . VAL A 1 285 ? -7.414 -0.709 -2.270 1.00 93.31 285 VAL A N 1
ATOM 2325 C CA . VAL A 1 285 ? -7.996 -1.255 -1.037 1.00 93.31 285 VAL A CA 1
ATOM 2326 C C . VAL A 1 285 ? -9.361 -1.842 -1.357 1.00 93.31 285 VAL A C 1
ATOM 2328 O O . VAL A 1 285 ? -10.214 -1.157 -1.916 1.00 93.31 285 VAL A O 1
ATOM 2331 N N . PHE A 1 286 ? -9.571 -3.093 -0.969 1.00 94.25 286 PHE A N 1
ATOM 2332 C CA . PHE A 1 286 ? -10.840 -3.797 -1.080 1.00 94.25 286 PHE A CA 1
ATOM 2333 C C . PHE A 1 286 ? -11.440 -4.051 0.299 1.00 94.25 286 PHE A C 1
ATOM 2335 O O . PHE A 1 286 ? -10.734 -4.050 1.312 1.00 94.25 286 PHE A O 1
ATOM 2342 N N . ARG A 1 287 ? -12.738 -4.324 0.311 1.00 93.50 287 ARG A N 1
ATOM 2343 C CA . ARG A 1 287 ? -13.481 -4.818 1.462 1.00 93.50 287 ARG A CA 1
ATOM 2344 C C . ARG A 1 287 ? -14.188 -6.113 1.076 1.00 93.50 287 ARG A C 1
ATOM 2346 O O . ARG A 1 287 ? -14.757 -6.174 -0.010 1.00 93.50 287 ARG A O 1
ATOM 2353 N N . ASP A 1 288 ? -14.098 -7.144 1.909 1.00 94.50 288 ASP A N 1
ATOM 2354 C CA . ASP A 1 288 ? -14.793 -8.417 1.667 1.00 94.50 288 ASP A CA 1
ATOM 2355 C C . ASP A 1 288 ? -16.199 -8.440 2.292 1.00 94.50 288 ASP A C 1
ATOM 2357 O O . ASP A 1 288 ? -16.595 -7.508 3.002 1.00 94.50 288 ASP A O 1
ATOM 2361 N N . GLY A 1 289 ? -16.958 -9.512 2.036 1.00 91.31 289 GLY A N 1
ATOM 2362 C CA . GLY A 1 289 ? -18.317 -9.677 2.556 1.00 91.31 289 GLY A CA 1
ATOM 2363 C C . GLY A 1 289 ? -18.394 -9.800 4.082 1.00 91.31 289 GLY A C 1
ATOM 2364 O O . GLY A 1 289 ? -19.444 -9.524 4.663 1.00 91.31 289 GLY A O 1
ATOM 2365 N N . ASP A 1 290 ? -17.281 -10.148 4.731 1.00 91.50 290 ASP A N 1
ATOM 2366 C CA . ASP A 1 290 ? -17.144 -10.198 6.189 1.00 91.50 290 ASP A CA 1
ATOM 2367 C C . ASP A 1 290 ? -16.788 -8.816 6.778 1.00 91.50 290 ASP A C 1
ATOM 2369 O O . ASP A 1 290 ? -16.813 -8.604 7.993 1.00 91.50 290 ASP A O 1
ATOM 2373 N N . GLY A 1 291 ? -16.505 -7.838 5.915 1.00 90.81 291 GLY A N 1
ATOM 2374 C CA . GLY A 1 291 ? -16.179 -6.466 6.267 1.00 90.81 291 GLY A CA 1
ATOM 2375 C C . GLY A 1 291 ? -14.702 -6.222 6.571 1.00 90.81 291 GLY A C 1
ATOM 2376 O O . GLY A 1 291 ? -14.389 -5.112 7.012 1.00 90.81 291 GLY A O 1
ATOM 2377 N N . ASN A 1 292 ? -13.818 -7.198 6.339 1.00 93.75 292 ASN A N 1
ATOM 2378 C CA . ASN A 1 292 ? -12.371 -7.044 6.488 1.00 93.75 292 ASN A CA 1
ATOM 2379 C C . ASN A 1 292 ? -11.794 -6.231 5.332 1.00 93.75 292 ASN A C 1
ATOM 2381 O O . ASN A 1 292 ? -12.305 -6.261 4.209 1.00 93.75 292 ASN A O 1
ATOM 2385 N N . TYR A 1 293 ? -10.681 -5.545 5.591 1.00 93.50 293 TYR A N 1
ATOM 2386 C CA . TYR A 1 293 ? -9.980 -4.797 4.553 1.00 93.50 293 TYR A CA 1
ATOM 2387 C C . TYR A 1 293 ? -8.823 -5.594 3.964 1.00 93.50 293 TYR A C 1
ATOM 2389 O O . TYR A 1 293 ? -8.060 -6.252 4.671 1.00 93.50 293 TYR A O 1
ATOM 2397 N N . HIS A 1 294 ? -8.651 -5.456 2.655 1.00 95.06 294 HIS A N 1
ATOM 2398 C CA . HIS A 1 294 ? -7.583 -6.084 1.892 1.00 95.06 294 HIS A CA 1
ATOM 2399 C C . HIS A 1 294 ? -6.832 -5.004 1.129 1.00 95.06 294 HIS A C 1
ATOM 2401 O O . HIS A 1 294 ? -7.395 -4.365 0.243 1.00 95.06 294 HIS A O 1
ATOM 2407 N N . VAL A 1 295 ? -5.565 -4.783 1.460 1.00 93.38 295 VAL A N 1
ATOM 2408 C CA . VAL A 1 295 ? -4.729 -3.825 0.733 1.00 93.38 295 VAL A CA 1
ATOM 2409 C C . VAL A 1 295 ? -3.976 -4.553 -0.363 1.00 93.38 295 VAL A C 1
ATOM 2411 O O . VAL A 1 295 ? -3.317 -5.550 -0.083 1.00 93.38 295 VAL A O 1
ATOM 2414 N N . ALA A 1 296 ? -4.055 -4.063 -1.596 1.00 95.06 296 ALA A N 1
ATOM 2415 C CA . ALA A 1 296 ? -3.327 -4.633 -2.715 1.00 95.06 296 ALA A CA 1
ATOM 2416 C C . ALA A 1 296 ? -2.139 -3.756 -3.123 1.00 95.06 296 ALA A C 1
ATOM 2418 O O . ALA A 1 296 ? -2.291 -2.553 -3.329 1.00 95.06 296 ALA A O 1
ATOM 2419 N N . GLU A 1 297 ? -0.982 -4.397 -3.280 1.00 93.19 297 GLU A N 1
ATOM 2420 C CA . GLU A 1 297 ? 0.199 -3.849 -3.942 1.00 93.19 297 GLU A CA 1
ATOM 2421 C C . GLU A 1 297 ? 0.317 -4.461 -5.340 1.00 93.19 297 GLU A C 1
ATOM 2423 O O . GLU A 1 297 ? 0.393 -5.684 -5.505 1.00 93.19 297 GLU A O 1
ATOM 2428 N N . ILE A 1 298 ? 0.344 -3.607 -6.358 1.00 91.31 298 ILE A N 1
ATOM 2429 C CA . ILE A 1 298 ? 0.323 -3.975 -7.766 1.00 91.31 298 ILE A CA 1
ATOM 2430 C C . ILE A 1 298 ? 1.693 -3.728 -8.387 1.00 91.31 298 ILE A C 1
ATOM 2432 O O . ILE A 1 298 ? 2.178 -2.605 -8.496 1.00 91.31 298 ILE A O 1
ATOM 2436 N N . LYS A 1 299 ? 2.323 -4.778 -8.913 1.00 86.25 299 LYS A N 1
ATOM 2437 C CA . LYS A 1 299 ? 3.588 -4.662 -9.651 1.00 86.25 299 LYS A CA 1
ATOM 2438 C C . LYS A 1 299 ? 3.449 -5.188 -11.064 1.00 86.25 299 LYS A C 1
ATOM 2440 O O . LYS A 1 299 ? 2.822 -6.204 -11.311 1.00 86.25 299 LYS A O 1
ATOM 2445 N N . GLN A 1 300 ? 4.137 -4.556 -12.012 1.00 83.00 300 GLN A N 1
ATOM 2446 C CA . GLN A 1 300 ? 4.332 -5.188 -13.316 1.00 83.00 300 GLN A CA 1
ATOM 2447 C C . GLN A 1 300 ? 5.110 -6.502 -13.138 1.00 83.00 300 GLN A C 1
ATOM 2449 O O . GLN A 1 300 ? 4.644 -7.556 -13.558 1.00 83.00 300 GLN A O 1
ATOM 2454 N N . ASN A 1 301 ? 6.254 -6.442 -12.452 1.00 82.88 301 ASN A N 1
ATOM 2455 C CA . ASN A 1 301 ? 7.028 -7.614 -12.059 1.00 82.88 301 ASN A CA 1
ATOM 2456 C C . ASN A 1 301 ? 7.507 -7.445 -10.610 1.00 82.88 301 ASN A C 1
ATOM 2458 O O . ASN A 1 301 ? 8.241 -6.502 -10.308 1.00 82.88 301 ASN A O 1
ATOM 2462 N N . ALA A 1 302 ? 7.118 -8.363 -9.732 1.00 84.81 302 ALA A N 1
ATOM 2463 C CA . ALA A 1 302 ? 7.631 -8.495 -8.372 1.00 84.81 302 ALA A CA 1
ATOM 2464 C C . ALA A 1 302 ? 8.804 -9.489 -8.367 1.00 84.81 302 ALA A C 1
ATOM 2466 O O . ALA A 1 302 ? 8.732 -10.550 -7.751 1.00 84.81 302 ALA A O 1
ATOM 2467 N N . VAL A 1 303 ? 9.838 -9.162 -9.148 1.00 79.69 303 VAL A N 1
ATOM 2468 C CA . VAL A 1 303 ? 11.014 -10.016 -9.366 1.00 79.69 303 VAL A CA 1
ATOM 2469 C C . VAL A 1 303 ? 12.309 -9.247 -9.125 1.00 79.69 303 VAL A C 1
ATOM 2471 O O . VAL A 1 303 ? 12.465 -8.110 -9.587 1.00 79.69 303 VAL A O 1
ATOM 2474 N N . ASN A 1 304 ? 13.246 -9.859 -8.415 1.00 75.19 304 ASN A N 1
ATOM 2475 C CA . ASN A 1 304 ? 14.588 -9.348 -8.202 1.00 75.19 304 ASN A CA 1
ATOM 2476 C C . ASN A 1 304 ? 15.410 -9.592 -9.472 1.00 75.19 304 ASN A C 1
ATOM 2478 O O . ASN A 1 304 ? 15.736 -10.718 -9.842 1.00 75.19 304 ASN A O 1
ATOM 2482 N N . HIS A 1 305 ? 15.759 -8.517 -10.176 1.00 66.31 305 HIS A N 1
ATOM 2483 C CA . HIS A 1 305 ? 16.588 -8.646 -11.370 1.00 66.31 305 HIS A CA 1
ATOM 2484 C C . HIS A 1 305 ? 18.057 -8.791 -10.977 1.00 66.31 305 HIS A C 1
ATOM 2486 O O . HIS A 1 305 ? 18.584 -7.944 -10.264 1.00 66.31 305 HIS A O 1
ATOM 2492 N N . ASN A 1 306 ? 18.747 -9.795 -11.516 1.00 58.03 306 ASN A N 1
ATOM 2493 C CA . ASN A 1 306 ? 20.207 -9.855 -11.511 1.00 58.03 306 ASN A CA 1
ATOM 2494 C C . ASN A 1 306 ? 20.717 -9.487 -12.904 1.00 58.03 306 ASN A C 1
ATOM 2496 O O . ASN A 1 306 ? 20.418 -10.165 -13.885 1.00 58.03 306 ASN A O 1
ATOM 2500 N N . LEU A 1 307 ? 21.477 -8.397 -13.003 1.00 48.66 307 LEU A N 1
ATOM 2501 C CA . LEU A 1 307 ? 22.070 -7.943 -14.261 1.00 48.66 307 LEU A CA 1
ATOM 2502 C C . LEU A 1 307 ? 23.565 -8.264 -14.228 1.00 48.66 307 LEU A C 1
ATOM 2504 O O . LEU A 1 307 ? 24.325 -7.620 -13.506 1.00 48.66 307 LEU A O 1
ATOM 2508 N N . ASN A 1 308 ? 23.984 -9.266 -15.010 1.00 45.84 308 ASN A N 1
ATOM 2509 C CA . ASN A 1 308 ? 25.390 -9.645 -15.214 1.00 45.84 308 ASN A CA 1
ATOM 2510 C C . ASN A 1 308 ? 26.187 -9.845 -13.907 1.00 45.84 308 ASN A C 1
ATOM 2512 O O . ASN A 1 308 ? 27.259 -9.269 -13.726 1.00 45.84 308 ASN A O 1
ATOM 2516 N N . GLY A 1 309 ? 25.646 -10.625 -12.967 1.00 44.31 309 GLY A N 1
ATOM 2517 C CA . GLY A 1 309 ? 26.321 -10.939 -11.698 1.00 44.31 309 GLY A CA 1
ATOM 2518 C C . GLY A 1 309 ? 26.364 -9.790 -10.681 1.00 44.31 309 GLY A C 1
ATOM 2519 O O . GLY A 1 309 ? 26.988 -9.930 -9.632 1.00 44.31 309 GLY A O 1
ATOM 2520 N N . ARG A 1 310 ? 25.697 -8.661 -10.953 1.00 43.06 310 ARG A N 1
ATOM 2521 C CA . ARG A 1 310 ? 25.451 -7.590 -9.977 1.00 43.06 310 ARG A CA 1
ATOM 2522 C C . ARG A 1 310 ? 23.989 -7.647 -9.525 1.00 43.06 310 ARG A C 1
ATOM 2524 O O . ARG A 1 310 ? 23.106 -7.803 -10.374 1.00 43.06 310 ARG A O 1
ATOM 2531 N N . LYS A 1 311 ? 23.742 -7.491 -8.210 1.00 51.69 311 LYS A N 1
ATOM 2532 C CA . LYS A 1 311 ? 22.389 -7.289 -7.650 1.00 51.69 311 LYS A CA 1
ATOM 2533 C C . LYS A 1 311 ? 21.750 -6.128 -8.424 1.00 51.69 311 LYS A C 1
ATOM 2535 O O . LYS A 1 311 ? 22.253 -5.006 -8.364 1.00 51.69 311 LYS A O 1
ATOM 2540 N N . GLY A 1 312 ? 20.724 -6.413 -9.220 1.00 57.34 312 GLY A N 1
ATOM 2541 C CA . GLY A 1 312 ? 19.949 -5.393 -9.923 1.00 57.34 312 GLY A CA 1
ATOM 2542 C C . GLY A 1 312 ? 18.862 -4.835 -9.009 1.00 57.34 312 GLY A C 1
ATOM 2543 O O . GLY A 1 312 ? 19.067 -4.695 -7.805 1.00 57.34 312 GLY A O 1
ATOM 2544 N N . TYR A 1 313 ? 17.714 -4.463 -9.573 1.00 58.06 313 TYR A N 1
ATOM 2545 C CA . TYR A 1 313 ? 16.632 -3.859 -8.794 1.00 58.06 313 TYR A CA 1
ATOM 2546 C C . TYR A 1 313 ? 15.928 -4.906 -7.911 1.00 58.06 313 TYR A C 1
ATOM 2548 O O . TYR A 1 313 ? 15.378 -5.862 -8.466 1.00 58.06 313 TYR A O 1
ATOM 2556 N N . PRO A 1 314 ? 15.896 -4.716 -6.574 1.00 73.81 314 PRO A N 1
ATOM 2557 C CA . PRO A 1 314 ? 15.298 -5.669 -5.645 1.00 73.81 314 PRO A CA 1
ATOM 2558 C C . PRO A 1 314 ? 13.779 -5.442 -5.536 1.00 73.81 314 PRO A C 1
ATOM 2560 O O . PRO A 1 314 ? 13.278 -4.931 -4.533 1.00 73.81 314 PRO A O 1
ATOM 2563 N N . ASN A 1 315 ? 13.031 -5.684 -6.617 1.00 72.62 315 ASN A N 1
ATOM 2564 C CA . ASN A 1 315 ? 11.593 -5.398 -6.624 1.00 72.62 315 ASN A CA 1
ATOM 2565 C C . ASN A 1 315 ? 10.804 -6.334 -5.706 1.00 72.62 315 ASN A C 1
ATOM 2567 O O . ASN A 1 315 ? 9.794 -5.895 -5.163 1.00 72.62 315 ASN A O 1
ATOM 2571 N N . ALA A 1 316 ? 11.242 -7.580 -5.526 1.00 72.56 316 ALA A N 1
ATOM 2572 C CA . ALA A 1 316 ? 10.577 -8.522 -4.637 1.00 72.56 316 ALA A CA 1
ATOM 2573 C C . ALA A 1 316 ? 10.729 -8.094 -3.167 1.00 72.56 316 ALA A C 1
ATOM 2575 O O . ALA A 1 316 ? 9.738 -8.015 -2.442 1.00 72.56 316 ALA A O 1
ATOM 2576 N N . ASP A 1 317 ? 11.933 -7.682 -2.762 1.00 73.88 317 ASP A N 1
ATOM 2577 C CA . ASP A 1 317 ? 12.199 -7.209 -1.395 1.00 73.88 317 ASP A CA 1
ATOM 2578 C C . ASP A 1 317 ? 11.371 -5.953 -1.078 1.00 73.88 317 ASP A C 1
ATOM 2580 O O . ASP A 1 317 ? 10.744 -5.841 -0.025 1.00 73.88 317 ASP A O 1
ATOM 2584 N N . LYS A 1 318 ? 11.282 -5.025 -2.041 1.00 75.38 318 LYS A N 1
ATOM 2585 C CA . LYS A 1 318 ? 10.451 -3.819 -1.910 1.00 75.38 318 LYS A CA 1
ATOM 2586 C C . LYS A 1 318 ? 8.968 -4.131 -1.762 1.00 75.38 318 LYS A C 1
ATOM 2588 O O . LYS A 1 318 ? 8.280 -3.423 -1.034 1.00 75.38 318 LYS A O 1
ATOM 2593 N N . VAL A 1 319 ? 8.467 -5.168 -2.432 1.00 79.62 319 VAL A N 1
ATOM 2594 C CA . VAL A 1 319 ? 7.068 -5.590 -2.287 1.00 79.62 319 VAL A CA 1
ATOM 2595 C C . VAL A 1 319 ? 6.778 -6.011 -0.850 1.00 79.62 319 VAL A C 1
ATOM 2597 O O . VAL A 1 319 ? 5.745 -5.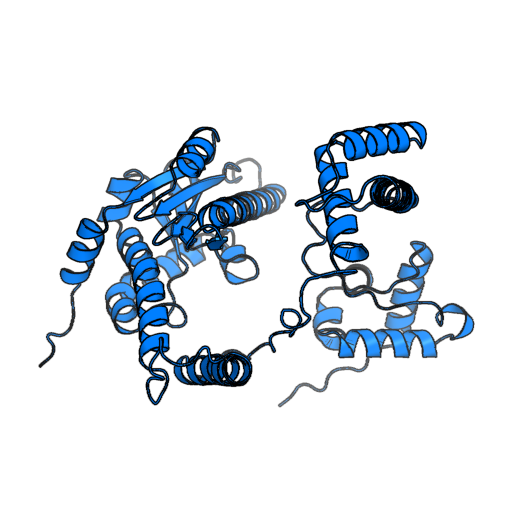613 -0.319 1.00 79.62 319 VAL A O 1
ATOM 2600 N N . VAL A 1 320 ? 7.696 -6.734 -0.199 1.00 75.69 320 VAL A N 1
ATOM 2601 C CA . VAL A 1 320 ? 7.554 -7.127 1.215 1.00 75.69 320 VAL A CA 1
ATOM 2602 C C . VAL A 1 320 ? 7.478 -5.898 2.122 1.00 75.69 320 VAL A C 1
ATOM 2604 O O . VAL A 1 320 ? 6.584 -5.800 2.964 1.00 75.69 320 VAL A O 1
ATOM 2607 N N . GLU A 1 321 ? 8.384 -4.936 1.935 1.00 76.00 321 GLU A N 1
ATOM 2608 C CA . GLU A 1 321 ? 8.397 -3.698 2.722 1.00 76.00 321 GLU A CA 1
ATOM 2609 C C . GLU A 1 321 ? 7.103 -2.894 2.546 1.00 76.00 321 GLU A C 1
ATOM 2611 O O . GLU A 1 321 ? 6.509 -2.436 3.525 1.00 76.00 321 GLU A O 1
ATOM 2616 N N . GLN A 1 322 ? 6.654 -2.743 1.299 1.00 79.44 322 GLN A N 1
ATOM 2617 C CA . GLN A 1 322 ? 5.459 -1.982 0.957 1.00 79.44 322 GLN A CA 1
ATOM 2618 C C . GLN A 1 322 ? 4.194 -2.641 1.514 1.00 79.44 322 GLN A C 1
ATOM 2620 O O . GLN A 1 322 ? 3.454 -1.992 2.253 1.00 79.44 322 GLN A O 1
ATOM 2625 N N . ILE A 1 323 ? 3.970 -3.934 1.248 1.00 82.62 323 ILE A N 1
ATOM 2626 C CA . ILE A 1 323 ? 2.759 -4.624 1.710 1.00 82.62 323 ILE A CA 1
ATOM 2627 C C . ILE A 1 323 ? 2.688 -4.687 3.240 1.00 82.62 323 ILE A C 1
ATOM 2629 O O . ILE A 1 323 ? 1.616 -4.483 3.815 1.00 82.62 323 ILE A O 1
ATOM 2633 N N . GLY A 1 324 ? 3.829 -4.867 3.916 1.00 78.31 324 GLY A N 1
ATOM 2634 C CA . GLY A 1 324 ? 3.915 -4.812 5.376 1.00 78.31 324 GLY A CA 1
ATOM 2635 C C . GLY A 1 324 ? 3.578 -3.427 5.933 1.00 78.31 324 GLY A C 1
ATOM 2636 O O . GLY A 1 324 ? 2.831 -3.308 6.905 1.00 78.31 324 GLY A O 1
ATOM 2637 N N . ALA A 1 325 ? 4.076 -2.361 5.299 1.00 76.44 325 ALA A N 1
ATOM 2638 C CA . ALA A 1 325 ? 3.745 -0.996 5.694 1.00 76.44 325 ALA A CA 1
ATOM 2639 C C . ALA A 1 325 ? 2.249 -0.691 5.514 1.00 76.44 325 ALA A C 1
ATOM 2641 O O . ALA A 1 325 ? 1.639 -0.090 6.400 1.00 76.44 325 ALA A O 1
ATOM 2642 N N . TYR A 1 326 ? 1.652 -1.110 4.395 1.00 81.44 326 TYR A N 1
ATOM 2643 C CA . TYR A 1 326 ? 0.248 -0.839 4.085 1.00 81.44 326 TYR A CA 1
ATOM 2644 C C . TYR A 1 326 ? -0.718 -1.546 5.026 1.00 81.44 326 TYR A C 1
ATOM 2646 O O . TYR A 1 326 ? -1.599 -0.908 5.605 1.00 81.44 326 TYR A O 1
ATOM 2654 N N . THR A 1 327 ? -0.516 -2.848 5.212 1.00 81.69 327 THR A N 1
ATOM 2655 C CA . THR A 1 327 ? -1.335 -3.670 6.109 1.00 81.69 327 THR A CA 1
ATOM 2656 C C . THR A 1 327 ? -1.264 -3.162 7.547 1.00 81.69 327 THR A C 1
ATOM 2658 O O . THR A 1 327 ? -2.301 -2.887 8.148 1.00 81.69 327 THR A O 1
ATOM 2661 N N . GLY A 1 328 ? -0.057 -2.910 8.067 1.00 80.88 328 GLY A N 1
ATOM 2662 C CA . GLY A 1 328 ? 0.124 -2.368 9.416 1.00 80.88 328 GLY A CA 1
ATOM 2663 C C . GLY A 1 328 ? -0.430 -0.947 9.588 1.00 80.88 328 GLY A C 1
ATOM 2664 O O . GLY A 1 328 ? -1.018 -0.629 10.622 1.00 80.88 328 GLY A O 1
ATOM 2665 N N . GLY A 1 329 ? -0.281 -0.089 8.574 1.00 79.19 329 GLY A N 1
ATOM 2666 C CA . GLY A 1 329 ? -0.805 1.278 8.590 1.00 79.19 329 GLY A CA 1
ATOM 2667 C C . GLY A 1 329 ? -2.333 1.328 8.645 1.00 79.19 329 GLY A C 1
ATOM 2668 O O . GLY A 1 329 ? -2.895 2.070 9.455 1.00 79.19 329 GLY A O 1
ATOM 2669 N N . LEU A 1 330 ? -3.001 0.510 7.825 1.00 80.56 330 LEU A N 1
ATOM 2670 C CA . LEU A 1 330 ? -4.460 0.404 7.825 1.00 80.56 330 LEU A CA 1
ATOM 2671 C C . LEU A 1 330 ? -4.977 -0.232 9.118 1.00 80.56 330 LEU A C 1
ATOM 2673 O O . LEU A 1 330 ? -5.934 0.273 9.701 1.00 80.56 330 LEU A O 1
ATOM 2677 N N . GLN A 1 331 ? -4.317 -1.281 9.611 1.00 83.31 331 GLN A N 1
ATOM 2678 C CA . GLN A 1 331 ? -4.711 -1.945 10.852 1.00 83.31 331 GLN A CA 1
ATOM 2679 C C . GLN A 1 331 ? -4.666 -0.981 12.043 1.00 83.31 331 GLN A C 1
ATOM 2681 O O . GLN A 1 331 ? -5.673 -0.787 12.722 1.00 83.31 331 GLN A O 1
ATOM 2686 N N . ALA A 1 332 ? -3.552 -0.265 12.226 1.00 79.50 332 ALA A N 1
ATOM 2687 C CA . ALA A 1 332 ? -3.424 0.737 13.285 1.00 79.50 332 ALA A CA 1
ATOM 2688 C C . ALA A 1 332 ? -4.483 1.852 13.174 1.00 79.50 332 ALA A C 1
ATOM 2690 O O . ALA A 1 332 ? -4.941 2.403 14.182 1.00 79.50 332 ALA A O 1
ATOM 2691 N N . ARG A 1 333 ? -4.890 2.200 11.946 1.00 78.56 333 ARG A N 1
ATOM 2692 C CA . ARG A 1 333 ? -5.958 3.173 11.701 1.00 78.56 333 ARG A CA 1
ATOM 2693 C C . ARG A 1 333 ? -7.320 2.634 12.131 1.00 78.56 333 ARG A C 1
ATOM 2695 O O . ARG A 1 333 ? -8.049 3.367 12.801 1.00 78.56 333 ARG A O 1
ATOM 2702 N N . ILE A 1 334 ? -7.654 1.395 11.778 1.00 83.06 334 ILE A N 1
ATOM 2703 C CA . ILE A 1 334 ? -8.911 0.753 12.178 1.00 83.06 334 ILE A CA 1
ATOM 2704 C C . ILE A 1 334 ? -8.979 0.632 13.701 1.00 83.06 334 ILE A C 1
ATOM 2706 O O . ILE A 1 334 ? -9.967 1.066 14.290 1.00 83.06 334 ILE A O 1
ATOM 2710 N N . GLU A 1 335 ? -7.911 0.166 14.351 1.00 83.81 335 GLU A N 1
ATOM 2711 C CA . GLU A 1 335 ? -7.825 0.094 15.815 1.00 83.81 335 GLU A CA 1
ATOM 2712 C C . GLU A 1 335 ? -8.074 1.464 16.465 1.00 83.81 335 GLU A C 1
ATOM 2714 O O . GLU A 1 335 ? -8.850 1.595 17.415 1.00 83.81 335 GLU A O 1
ATOM 2719 N N . TRP A 1 336 ? -7.447 2.524 15.943 1.00 82.44 336 TRP A N 1
ATOM 2720 C CA . TRP A 1 336 ? -7.648 3.882 16.452 1.00 82.44 336 TRP A CA 1
ATOM 2721 C C . TRP A 1 336 ? -9.097 4.362 16.284 1.00 82.44 336 TRP A C 1
ATOM 2723 O O . TRP A 1 336 ? -9.648 4.993 17.191 1.00 82.44 336 TRP A O 1
ATOM 2733 N N . ILE A 1 337 ? -9.732 4.050 15.151 1.00 81.88 337 ILE A N 1
ATOM 2734 C CA . ILE A 1 337 ? -11.147 4.358 14.911 1.00 81.88 337 ILE A CA 1
ATOM 2735 C C . ILE A 1 337 ? -12.028 3.581 15.899 1.00 81.88 337 ILE A C 1
ATOM 2737 O O . ILE A 1 337 ? -12.889 4.179 16.545 1.00 81.88 337 ILE A O 1
ATOM 2741 N N . ASN A 1 338 ? -11.788 2.280 16.065 1.00 86.12 338 ASN A N 1
ATOM 2742 C CA . ASN A 1 338 ? -12.574 1.399 16.927 1.00 86.12 338 ASN A CA 1
ATOM 2743 C C . ASN A 1 338 ? -12.516 1.783 18.406 1.00 86.12 338 ASN A C 1
ATOM 2745 O O . ASN A 1 338 ? -13.528 1.654 19.092 1.00 86.12 338 ASN A O 1
ATOM 2749 N N . ARG A 1 339 ? -11.398 2.339 18.895 1.00 86.00 339 ARG A N 1
ATOM 2750 C CA . ARG A 1 339 ? -11.301 2.881 20.269 1.00 86.00 339 ARG A CA 1
ATOM 2751 C C . ARG A 1 339 ? -12.341 3.956 20.576 1.00 86.00 339 ARG A C 1
ATOM 2753 O O . ARG A 1 339 ? -12.675 4.163 21.737 1.00 86.00 339 ARG A O 1
ATOM 2760 N N . ASN A 1 340 ? -12.828 4.649 19.549 1.00 83.88 340 ASN A N 1
ATOM 2761 C CA . ASN A 1 340 ? -13.794 5.736 19.674 1.00 83.88 340 ASN A CA 1
ATOM 2762 C C . ASN A 1 340 ? -15.206 5.327 19.213 1.00 83.88 340 ASN A C 1
ATOM 2764 O O . ASN A 1 340 ? -16.100 6.174 19.166 1.00 83.88 340 ASN A O 1
ATOM 2768 N N . ARG A 1 341 ? -15.424 4.053 18.851 1.00 83.38 341 ARG A N 1
ATOM 2769 C CA . ARG A 1 341 ? -16.723 3.536 18.398 1.00 83.38 341 ARG A CA 1
ATOM 2770 C C . ARG A 1 341 ? -17.411 2.709 19.492 1.00 83.38 341 ARG A C 1
ATOM 2772 O O . ARG A 1 341 ? -16.736 1.988 20.222 1.00 83.38 341 ARG A O 1
ATOM 2779 N N . PRO A 1 342 ? -18.755 2.762 19.593 1.00 84.12 342 PRO A N 1
ATOM 2780 C CA . PRO A 1 342 ? -19.512 1.835 20.434 1.00 84.12 342 PRO A CA 1
ATOM 2781 C C . PRO A 1 342 ? -19.236 0.376 20.053 1.00 84.12 342 PRO A C 1
ATOM 2783 O O . PRO A 1 342 ? -19.063 0.089 18.870 1.00 84.12 342 PRO A O 1
ATOM 2786 N N . GLU A 1 343 ? -19.274 -0.543 21.024 1.00 79.06 343 GLU A N 1
ATOM 2787 C CA . GLU A 1 343 ? -18.917 -1.962 20.836 1.00 79.06 343 GLU A CA 1
ATOM 2788 C C . GLU A 1 343 ? -19.643 -2.614 19.643 1.00 79.06 343 GLU A C 1
ATOM 2790 O O . GLU A 1 343 ? -19.007 -3.206 18.780 1.00 79.06 343 GLU A O 1
ATOM 2795 N N . GLY A 1 344 ? -20.957 -2.397 19.508 1.00 81.19 344 GLY A N 1
ATOM 2796 C CA . GLY A 1 344 ? -21.765 -2.923 18.395 1.00 81.19 344 GLY A CA 1
ATOM 2797 C C . GLY A 1 344 ? -21.616 -2.188 17.055 1.00 81.19 344 GLY A C 1
ATOM 2798 O O . GLY A 1 344 ? -22.374 -2.453 16.128 1.00 81.19 344 GLY A O 1
ATOM 2799 N N . LYS A 1 345 ? -20.699 -1.219 16.953 1.00 84.38 345 LYS A N 1
ATOM 2800 C CA . LYS A 1 345 ? -20.403 -0.452 15.727 1.00 84.38 345 LYS A CA 1
ATOM 2801 C C . LYS A 1 345 ? -18.927 -0.523 15.323 1.00 84.38 345 LYS A C 1
ATOM 2803 O O . LYS A 1 345 ? -18.508 0.223 14.427 1.00 84.38 345 LYS A O 1
ATOM 2808 N N . LYS A 1 346 ? -18.132 -1.357 16.001 1.00 85.88 346 LYS A N 1
ATOM 2809 C CA . LYS A 1 346 ? -16.736 -1.601 15.637 1.00 85.88 346 LYS A CA 1
ATOM 2810 C C . LYS A 1 346 ? -16.656 -2.266 14.268 1.00 85.88 346 LYS A C 1
ATOM 2812 O O . LYS A 1 346 ? -17.553 -2.997 13.858 1.00 85.88 346 LYS A O 1
ATOM 2817 N N . ILE A 1 347 ? -15.586 -1.953 13.559 1.00 88.38 347 ILE A N 1
ATOM 2818 C CA . ILE A 1 347 ? -15.261 -2.536 12.260 1.00 88.38 347 ILE A CA 1
ATOM 2819 C C . ILE A 1 347 ? -14.296 -3.704 12.508 1.00 88.38 347 ILE A C 1
ATOM 2821 O O . ILE A 1 347 ? -13.515 -3.608 13.460 1.00 88.38 347 ILE A O 1
ATOM 2825 N N . PRO A 1 348 ? -14.308 -4.780 11.703 1.00 88.94 348 PRO A N 1
ATOM 2826 C CA . PRO A 1 348 ? -13.297 -5.827 11.807 1.00 88.94 348 PRO A CA 1
ATOM 2827 C C . PRO A 1 348 ? -11.877 -5.252 11.757 1.00 88.94 348 PRO A C 1
ATOM 2829 O O . PRO A 1 348 ? -11.556 -4.438 10.893 1.00 88.94 348 PRO A O 1
ATOM 2832 N N . GLU A 1 349 ? -11.033 -5.650 12.710 1.00 82.56 349 GLU A N 1
ATOM 2833 C CA . GLU A 1 349 ? -9.646 -5.163 12.826 1.00 82.56 349 GLU A CA 1
ATOM 2834 C C . GLU A 1 349 ? -8.674 -5.928 11.926 1.00 82.56 349 GLU A C 1
ATOM 2836 O O . GLU A 1 349 ? -7.511 -5.544 11.796 1.00 82.56 349 GLU A O 1
ATOM 2841 N N . GLN A 1 350 ? -9.141 -7.008 11.299 1.00 87.81 350 GLN A N 1
ATOM 2842 C CA . GLN A 1 350 ? -8.314 -7.827 10.436 1.00 87.81 350 GLN A CA 1
ATOM 2843 C C . GLN A 1 350 ? -8.058 -7.114 9.106 1.00 87.81 350 GLN A C 1
ATOM 2845 O O . GLN A 1 350 ? -8.979 -6.691 8.402 1.00 87.81 350 GLN A O 1
ATOM 2850 N N . VAL A 1 351 ? -6.773 -6.991 8.775 1.00 88.88 351 VAL A N 1
ATOM 2851 C CA . VAL A 1 351 ? -6.299 -6.440 7.509 1.00 88.88 351 VAL A CA 1
ATOM 2852 C C . VAL A 1 351 ? -5.412 -7.462 6.822 1.00 88.88 351 VAL A C 1
ATOM 2854 O O . VAL A 1 351 ? -4.450 -7.969 7.405 1.00 88.88 351 VAL A O 1
ATOM 2857 N N . HIS A 1 352 ? -5.723 -7.727 5.561 1.00 94.94 352 HIS A N 1
ATOM 2858 C CA . HIS A 1 352 ? -4.972 -8.634 4.710 1.00 94.94 352 HIS A CA 1
ATOM 2859 C C . HIS A 1 352 ? -4.189 -7.864 3.648 1.00 94.94 352 HIS A C 1
ATOM 2861 O O . HIS A 1 352 ? -4.572 -6.765 3.240 1.00 94.94 352 HIS A O 1
ATOM 2867 N N . GLY A 1 353 ? -3.085 -8.446 3.192 1.00 94.94 353 GLY A N 1
ATOM 2868 C CA . GLY A 1 353 ? -2.288 -7.931 2.087 1.00 94.94 353 GLY A CA 1
ATOM 2869 C C . GLY A 1 353 ? -2.416 -8.813 0.852 1.00 94.94 353 GLY A C 1
ATOM 2870 O O . GLY A 1 353 ? -2.375 -10.036 0.940 1.00 94.94 353 GLY A O 1
ATOM 2871 N N . ILE A 1 354 ? -2.530 -8.202 -0.319 1.00 97.00 354 ILE A N 1
ATOM 2872 C CA . ILE A 1 354 ? -2.566 -8.892 -1.605 1.00 97.00 354 ILE A CA 1
ATOM 2873 C C . ILE A 1 354 ? -1.440 -8.338 -2.472 1.00 97.00 354 ILE A C 1
ATOM 2875 O O . ILE A 1 354 ? -1.310 -7.132 -2.641 1.00 97.00 354 ILE A O 1
ATOM 2879 N N . VAL A 1 355 ? -0.622 -9.208 -3.050 1.00 95.94 355 VAL A N 1
ATOM 2880 C CA . VAL A 1 355 ? 0.378 -8.817 -4.048 1.00 95.94 355 VAL A CA 1
ATOM 2881 C C . VAL A 1 355 ? -0.112 -9.283 -5.404 1.00 95.94 355 VAL A C 1
ATOM 2883 O O . VAL A 1 355 ? -0.283 -10.481 -5.613 1.00 95.94 355 VAL A O 1
ATOM 2886 N N . ILE A 1 356 ? -0.321 -8.353 -6.333 1.00 95.38 356 ILE A N 1
ATOM 2887 C CA . ILE A 1 356 ? -0.822 -8.653 -7.676 1.00 95.38 356 ILE A CA 1
ATOM 2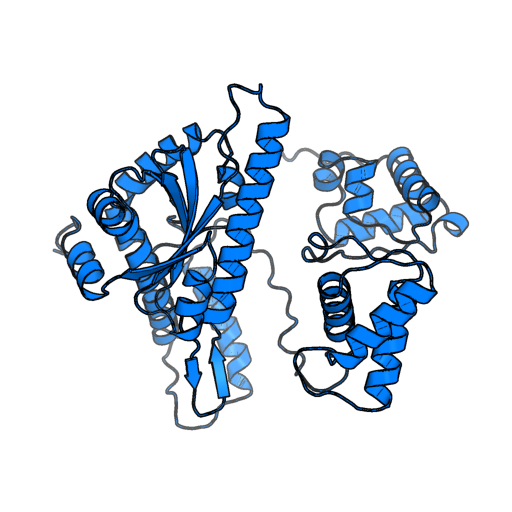888 C C . ILE A 1 356 ? 0.246 -8.277 -8.695 1.00 95.38 356 ILE A C 1
ATOM 2890 O O . ILE A 1 356 ? 0.658 -7.121 -8.774 1.00 95.38 356 ILE A O 1
ATOM 2894 N N . ALA A 1 357 ? 0.696 -9.236 -9.501 1.00 93.12 357 ALA A N 1
ATOM 2895 C CA . ALA A 1 357 ? 1.677 -8.948 -10.541 1.00 93.12 357 ALA A CA 1
ATOM 2896 C C . ALA A 1 357 ? 1.560 -9.846 -11.769 1.00 93.12 357 ALA A C 1
ATOM 2898 O O . ALA A 1 357 ? 0.931 -10.900 -11.714 1.00 93.12 357 ALA A O 1
ATOM 2899 N N . TYR A 1 358 ? 2.205 -9.471 -12.881 1.00 85.69 358 TYR A N 1
ATOM 2900 C CA . TYR A 1 358 ? 2.351 -10.404 -14.007 1.00 85.69 358 TYR A CA 1
ATOM 2901 C C . TYR A 1 358 ? 3.314 -11.545 -13.672 1.00 85.69 358 TYR A C 1
ATOM 2903 O O . TYR A 1 358 ? 3.106 -12.683 -14.088 1.00 85.69 358 TYR A O 1
ATOM 2911 N N . ALA A 1 359 ? 4.363 -11.231 -12.913 1.00 85.75 359 ALA A N 1
ATOM 2912 C CA . ALA A 1 359 ? 5.363 -12.174 -12.436 1.00 85.75 359 ALA A CA 1
ATOM 2913 C C . ALA A 1 359 ? 5.710 -11.873 -10.974 1.00 85.75 359 ALA A C 1
ATOM 2915 O O . ALA A 1 359 ? 5.817 -10.706 -10.595 1.00 85.75 359 ALA A O 1
ATOM 2916 N N . ILE A 1 360 ? 5.889 -12.929 -10.183 1.00 85.50 360 ILE A N 1
ATOM 2917 C CA . ILE A 1 360 ? 6.308 -12.898 -8.776 1.00 85.50 360 ILE A CA 1
ATOM 2918 C C . ILE A 1 360 ? 7.392 -13.965 -8.638 1.00 85.50 360 ILE A C 1
ATOM 2920 O O . ILE A 1 360 ? 7.153 -15.089 -9.097 1.00 85.50 360 ILE A O 1
ATOM 2924 N N . ASP A 1 361 ? 8.535 -13.602 -8.053 1.00 84.50 361 ASP A N 1
ATOM 2925 C CA . ASP A 1 361 ? 9.614 -14.543 -7.726 1.00 84.50 361 ASP A CA 1
ATOM 2926 C C . ASP A 1 361 ? 9.103 -15.673 -6.836 1.00 84.50 361 ASP A C 1
ATOM 2928 O O . ASP A 1 361 ? 8.253 -15.444 -5.978 1.00 84.50 361 ASP A O 1
ATOM 2932 N N . ASP A 1 362 ? 9.644 -16.877 -7.011 1.00 83.12 362 ASP A N 1
ATOM 2933 C CA . ASP A 1 362 ? 9.195 -18.050 -6.257 1.00 83.12 362 ASP A CA 1
ATOM 2934 C C . ASP A 1 362 ? 9.472 -17.891 -4.753 1.00 83.12 362 ASP A C 1
ATOM 2936 O O . ASP A 1 362 ? 8.578 -18.121 -3.947 1.00 83.12 362 ASP A O 1
ATOM 2940 N N . GLU A 1 363 ? 10.635 -17.349 -4.367 1.00 83.00 363 GLU A N 1
ATOM 2941 C CA . GLU A 1 363 ? 10.948 -17.059 -2.956 1.00 83.00 363 GLU A CA 1
ATOM 2942 C C . GLU A 1 363 ? 9.958 -16.064 -2.326 1.00 83.00 363 GLU A C 1
ATOM 2944 O O . GLU A 1 363 ? 9.517 -16.244 -1.191 1.00 83.00 363 GLU A O 1
ATOM 2949 N N . LEU A 1 364 ? 9.574 -15.018 -3.068 1.00 84.50 364 LEU A N 1
ATOM 2950 C CA . LEU A 1 364 ? 8.568 -14.061 -2.608 1.00 84.50 364 LEU A CA 1
ATOM 2951 C C . LEU A 1 364 ? 7.181 -14.704 -2.553 1.00 84.50 364 LEU A C 1
ATOM 2953 O O . LEU A 1 364 ? 6.416 -14.443 -1.630 1.00 84.50 364 LEU A O 1
ATOM 2957 N N . TYR A 1 365 ? 6.839 -15.524 -3.541 1.00 87.38 365 TYR A N 1
ATOM 2958 C CA . TYR A 1 365 ? 5.563 -16.224 -3.597 1.00 87.38 365 TYR A CA 1
ATOM 2959 C C . TYR A 1 365 ? 5.389 -17.145 -2.383 1.00 87.38 365 TYR A C 1
ATOM 2961 O O . TYR A 1 365 ? 4.373 -17.051 -1.693 1.00 87.38 365 TYR A O 1
ATOM 2969 N N . ASP A 1 366 ? 6.409 -17.947 -2.078 1.00 82.75 366 ASP A N 1
ATOM 2970 C CA . ASP A 1 366 ? 6.435 -18.850 -0.927 1.00 82.75 366 ASP A CA 1
ATOM 2971 C C . ASP A 1 366 ? 6.370 -18.070 0.388 1.00 82.75 366 ASP A C 1
ATOM 2973 O O . ASP A 1 366 ? 5.558 -18.390 1.258 1.00 82.75 366 ASP A O 1
ATOM 2977 N N . TYR A 1 367 ? 7.145 -16.985 0.508 1.00 86.25 367 TYR A N 1
ATOM 2978 C CA . TYR A 1 367 ? 7.077 -16.093 1.666 1.00 86.25 367 TYR A CA 1
ATOM 2979 C C . TYR A 1 367 ? 5.664 -15.544 1.894 1.00 86.25 367 TYR A C 1
ATOM 2981 O O . TYR A 1 367 ? 5.203 -15.498 3.032 1.00 86.25 367 TYR A O 1
ATOM 2989 N N . LEU A 1 368 ? 4.976 -15.105 0.835 1.00 85.25 368 LEU A N 1
ATOM 2990 C CA . LEU A 1 368 ? 3.645 -14.510 0.949 1.00 85.25 368 LEU A CA 1
ATOM 2991 C C . LEU A 1 368 ? 2.579 -15.547 1.323 1.00 85.25 368 LEU A C 1
ATOM 2993 O O . LEU A 1 368 ? 1.663 -15.195 2.054 1.00 85.25 368 LEU A O 1
ATOM 2997 N N . ILE A 1 369 ? 2.687 -16.794 0.854 1.00 86.88 369 ILE A N 1
ATOM 2998 C CA . ILE A 1 369 ? 1.753 -17.876 1.221 1.00 86.88 369 ILE A CA 1
ATOM 2999 C C . ILE A 1 369 ? 1.973 -18.361 2.656 1.00 86.88 369 ILE A C 1
ATOM 3001 O O . ILE A 1 369 ? 1.008 -18.709 3.327 1.00 86.88 369 ILE A O 1
ATOM 3005 N N . ASP A 1 370 ? 3.217 -18.358 3.141 1.00 85.81 370 ASP A N 1
ATOM 3006 C CA . ASP A 1 370 ? 3.552 -18.713 4.529 1.00 85.81 370 ASP A CA 1
ATOM 3007 C C . ASP A 1 370 ? 2.989 -17.713 5.560 1.00 85.81 370 ASP A C 1
ATOM 3009 O O . ASP A 1 370 ? 2.961 -17.985 6.760 1.00 85.81 370 ASP A O 1
ATOM 3013 N N . LYS A 1 371 ? 2.532 -16.531 5.124 1.00 79.94 371 LYS A N 1
ATOM 3014 C CA . LYS A 1 371 ? 1.873 -15.555 6.000 1.00 79.94 371 LYS A CA 1
ATOM 3015 C C . LYS A 1 371 ? 0.360 -15.691 5.927 1.00 79.94 371 LYS A C 1
ATOM 3017 O O . LYS A 1 371 ? -0.246 -15.377 4.910 1.00 79.94 371 LYS A O 1
ATOM 3022 N N . ASP A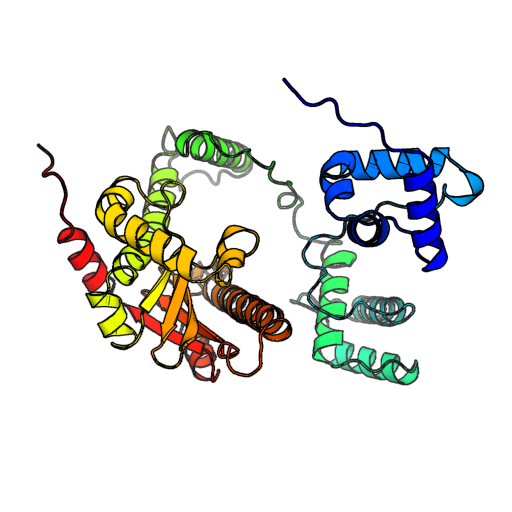 1 372 ? -0.250 -16.001 7.070 1.00 79.50 372 ASP A N 1
ATOM 3023 C CA . ASP A 1 372 ? -1.704 -16.170 7.231 1.00 79.50 372 ASP A CA 1
ATOM 3024 C C . ASP A 1 372 ? -2.551 -14.985 6.729 1.00 79.50 372 ASP A C 1
ATOM 3026 O O . ASP A 1 372 ? -3.735 -15.137 6.429 1.00 79.50 372 ASP A O 1
ATOM 3030 N N . ASN A 1 373 ? -1.974 -13.783 6.652 1.00 85.19 373 ASN A N 1
ATOM 3031 C CA . ASN A 1 373 ? -2.668 -12.571 6.234 1.00 85.19 373 ASN A CA 1
ATOM 3032 C C . ASN A 1 373 ? -2.197 -11.996 4.889 1.00 85.19 373 ASN A C 1
ATOM 3034 O O . ASN A 1 373 ? -2.653 -10.907 4.539 1.00 85.19 373 ASN A O 1
ATOM 3038 N N . LEU A 1 374 ? -1.320 -12.674 4.138 1.00 91.62 374 LEU A N 1
ATOM 3039 C CA . LEU A 1 374 ? -0.860 -12.215 2.823 1.00 91.62 374 LEU A CA 1
ATOM 3040 C C . LEU A 1 374 ? -1.254 -13.197 1.712 1.00 91.62 374 LEU A C 1
ATOM 3042 O O . LEU A 1 374 ? -1.426 -14.391 1.933 1.00 91.62 374 LEU A O 1
ATOM 3046 N N . ARG A 1 375 ? -1.421 -12.687 0.487 1.00 93.56 375 ARG A N 1
ATOM 3047 C CA . ARG A 1 375 ? -1.768 -13.511 -0.676 1.00 93.56 375 ARG A CA 1
ATOM 3048 C C . ARG A 1 375 ? -1.076 -13.030 -1.951 1.00 93.56 375 ARG A C 1
ATOM 3050 O O . ARG A 1 375 ? -1.304 -11.893 -2.366 1.00 93.56 375 ARG A O 1
ATOM 3057 N N . PRO A 1 376 ? -0.299 -13.882 -2.640 1.00 95.56 376 PRO A N 1
ATOM 3058 C CA . PRO A 1 376 ? 0.197 -13.573 -3.973 1.00 95.56 376 PRO A CA 1
ATOM 3059 C C . PRO A 1 376 ? -0.817 -13.952 -5.063 1.00 95.56 376 PRO A C 1
ATOM 3061 O O . PRO A 1 376 ? -1.441 -15.013 -5.026 1.00 95.56 376 PRO A O 1
ATOM 3064 N N . ILE A 1 377 ? -0.941 -13.108 -6.087 1.00 94.62 377 ILE A N 1
ATOM 3065 C CA . ILE A 1 377 ? -1.795 -13.317 -7.259 1.00 94.62 377 ILE A CA 1
ATOM 3066 C C . ILE A 1 377 ? -1.006 -12.984 -8.525 1.00 94.62 377 ILE A C 1
ATOM 3068 O O . ILE A 1 377 ? -0.587 -11.848 -8.751 1.00 94.62 377 ILE A O 1
ATOM 3072 N N . LYS A 1 378 ? -0.842 -13.989 -9.390 1.00 93.88 378 LYS A N 1
ATOM 3073 C CA . LYS A 1 378 ? -0.268 -13.817 -10.728 1.00 93.88 378 LYS A CA 1
ATOM 3074 C C . LYS A 1 378 ? -1.402 -13.552 -11.727 1.00 93.88 378 LYS A C 1
ATOM 3076 O O . LYS A 1 378 ? -2.308 -14.371 -11.864 1.00 93.88 378 LYS A O 1
ATOM 3081 N N . VAL A 1 379 ? -1.359 -12.422 -12.431 1.00 89.06 379 VAL A N 1
ATOM 3082 C CA . VAL A 1 379 ? -2.336 -12.050 -13.471 1.00 89.06 379 VAL A CA 1
ATOM 3083 C C . VAL A 1 379 ? -1.703 -12.195 -14.850 1.00 89.06 379 VAL A C 1
ATOM 3085 O O . VAL A 1 379 ? -0.558 -11.818 -15.077 1.00 89.06 379 VAL A O 1
ATOM 3088 N N . SER A 1 380 ? -2.447 -12.724 -15.819 1.00 87.31 380 SER A N 1
ATOM 3089 C CA . SER A 1 380 ? -1.937 -12.866 -17.184 1.00 87.31 380 SER A CA 1
ATOM 3090 C C . SER A 1 380 ? -1.789 -11.508 -17.876 1.00 87.31 380 SER A C 1
ATOM 3092 O O . SER A 1 380 ? -2.773 -10.800 -18.099 1.00 87.31 380 SER A O 1
ATOM 3094 N N . LYS A 1 381 ? -0.574 -11.189 -18.342 1.00 86.62 381 LYS A N 1
ATOM 3095 C CA . LYS A 1 381 ? -0.316 -10.003 -19.180 1.00 86.62 381 LYS A CA 1
ATOM 3096 C C . LYS A 1 381 ? -1.175 -9.989 -20.452 1.00 86.62 381 LYS A C 1
ATOM 3098 O O . LYS A 1 381 ? -1.576 -8.924 -20.917 1.00 86.62 381 LYS A O 1
ATOM 3103 N N . ARG A 1 382 ? -1.497 -11.167 -21.006 1.00 83.75 382 ARG A N 1
ATOM 3104 C CA . ARG A 1 382 ? -2.383 -11.300 -22.177 1.00 83.75 382 ARG A CA 1
ATOM 3105 C C . ARG A 1 382 ? -3.827 -10.928 -21.841 1.00 83.75 382 ARG A C 1
ATOM 3107 O O . ARG A 1 382 ? -4.478 -10.293 -22.669 1.00 83.75 382 ARG A O 1
ATOM 3114 N N . ALA A 1 383 ? -4.316 -11.307 -20.660 1.00 84.12 383 ALA A N 1
ATOM 3115 C CA . ALA A 1 383 ? -5.663 -10.951 -20.213 1.00 84.12 383 ALA A CA 1
ATOM 3116 C C . ALA A 1 383 ? -5.796 -9.429 -20.063 1.00 84.12 383 ALA A C 1
ATOM 3118 O O . ALA A 1 383 ? -6.680 -8.837 -20.679 1.00 84.12 383 ALA A O 1
ATOM 3119 N N . VAL A 1 384 ? -4.837 -8.789 -19.383 1.00 86.19 384 VAL A N 1
ATOM 3120 C CA . VAL A 1 384 ? -4.801 -7.323 -19.249 1.00 86.19 384 VAL A CA 1
ATOM 3121 C C . VAL A 1 384 ? -4.710 -6.639 -20.610 1.00 86.19 384 VAL A C 1
ATOM 3123 O O . VAL A 1 384 ? -5.492 -5.743 -20.905 1.00 86.19 384 VAL A O 1
ATOM 3126 N N . GLY A 1 385 ? -3.820 -7.101 -21.492 1.00 83.00 385 GLY A N 1
ATOM 3127 C CA . GLY A 1 385 ? -3.710 -6.545 -22.842 1.00 83.00 385 GLY A CA 1
ATOM 3128 C C . GLY A 1 385 ? -4.990 -6.687 -23.677 1.00 83.00 385 GLY A C 1
ATOM 3129 O O . GLY A 1 385 ? -5.283 -5.810 -24.484 1.00 83.00 385 GLY A O 1
ATOM 3130 N N . SER A 1 386 ? -5.761 -7.762 -23.486 1.00 83.75 386 SER A N 1
ATOM 3131 C CA . SER A 1 386 ? -7.038 -7.969 -24.188 1.00 83.75 386 SER A CA 1
ATOM 3132 C C . SER A 1 386 ? -8.129 -7.049 -23.643 1.00 83.75 386 SER A C 1
ATOM 3134 O O . SER A 1 386 ? -8.852 -6.440 -24.424 1.00 83.75 386 SER A O 1
ATOM 3136 N N . TYR A 1 387 ? -8.192 -6.886 -22.320 1.00 87.44 387 TYR A N 1
ATOM 3137 C CA . TYR A 1 387 ? -9.089 -5.937 -21.664 1.00 87.44 387 TYR A CA 1
ATOM 3138 C C . TYR A 1 387 ? -8.842 -4.500 -22.131 1.00 87.44 387 TYR A C 1
ATOM 3140 O O . TYR A 1 387 ? -9.769 -3.838 -22.582 1.00 87.44 387 TYR A O 1
ATOM 3148 N N . LEU A 1 388 ? -7.585 -4.043 -22.123 1.00 84.38 388 LEU A N 1
ATOM 3149 C CA . LEU A 1 388 ? -7.249 -2.676 -22.529 1.00 84.38 388 LEU A CA 1
ATOM 3150 C C . LEU A 1 388 ? -7.626 -2.363 -23.985 1.00 84.38 388 LEU A C 1
ATOM 3152 O O . LEU A 1 388 ? -7.958 -1.222 -24.297 1.00 84.38 388 LEU A O 1
ATOM 3156 N N . LYS A 1 389 ? -7.574 -3.362 -24.876 1.00 83.44 389 LYS A N 1
ATOM 3157 C CA . LYS A 1 389 ? -8.025 -3.230 -26.271 1.00 83.44 389 LYS A CA 1
ATOM 3158 C C . LYS A 1 389 ? -9.547 -3.167 -26.395 1.00 83.44 389 LYS A C 1
ATOM 3160 O O . LYS A 1 389 ? -10.036 -2.569 -27.342 1.00 83.44 389 LYS A O 1
ATOM 3165 N N . GLY A 1 390 ? -10.268 -3.804 -25.474 1.00 79.75 390 GLY A N 1
ATOM 3166 C CA . GLY A 1 390 ? -11.729 -3.804 -25.432 1.00 79.75 390 GLY A CA 1
ATOM 3167 C C . GLY A 1 390 ? -12.338 -2.587 -24.733 1.00 79.75 390 GLY A C 1
ATOM 3168 O O . GLY A 1 390 ? -13.556 -2.439 -24.764 1.00 79.75 390 GLY A O 1
ATOM 3169 N N . LEU A 1 391 ? -11.526 -1.728 -24.104 1.00 77.62 391 LEU A N 1
ATOM 3170 C CA . LEU A 1 391 ? -12.007 -0.481 -23.513 1.00 77.62 391 LEU A CA 1
ATOM 3171 C C . LEU A 1 391 ? -12.485 0.478 -24.615 1.00 77.62 391 LEU A C 1
ATOM 3173 O O . LEU A 1 391 ? -11.743 0.688 -25.581 1.00 77.62 391 LEU A O 1
ATOM 3177 N N . PRO A 1 392 ? -13.669 1.100 -24.464 1.00 65.69 392 PRO A N 1
ATOM 3178 C CA . PRO A 1 392 ? -14.164 2.069 -25.431 1.00 65.69 392 PRO A CA 1
ATOM 3179 C C . PRO A 1 392 ? -13.156 3.214 -25.579 1.00 65.69 392 PRO A C 1
ATOM 3181 O O . PRO A 1 392 ? -12.671 3.773 -24.599 1.00 65.69 392 PRO A O 1
ATOM 3184 N N . GLY A 1 393 ? -12.807 3.545 -26.816 1.00 55.66 393 GLY A N 1
ATOM 3185 C CA . GLY A 1 393 ? -11.987 4.700 -27.165 1.00 55.66 393 GLY A CA 1
ATOM 3186 C C . GLY A 1 393 ? -12.579 5.369 -28.395 1.00 55.66 393 GLY A C 1
ATOM 3187 O O . GLY A 1 393 ? -13.285 4.713 -29.159 1.00 55.66 393 GLY A O 1
ATOM 3188 N N . LYS A 1 394 ? -12.306 6.664 -28.585 1.00 42.66 394 LYS A N 1
ATOM 3189 C CA . LYS A 1 394 ? -12.491 7.259 -29.910 1.00 42.66 394 LYS A CA 1
ATOM 3190 C C . LYS A 1 394 ? -11.623 6.460 -30.881 1.00 42.66 394 LYS A C 1
ATOM 3192 O O . LYS A 1 394 ? -10.453 6.233 -30.576 1.00 42.66 394 LYS A O 1
ATOM 3197 N N . GLU A 1 395 ? -12.216 5.985 -31.971 1.00 38.38 395 GLU A N 1
ATOM 3198 C CA . GLU A 1 395 ? -11.433 5.560 -33.126 1.00 38.38 395 GLU A CA 1
ATOM 3199 C C . GLU A 1 395 ? -10.546 6.751 -33.507 1.00 38.38 395 GLU A C 1
ATOM 3201 O O . GLU A 1 395 ? -11.018 7.891 -33.535 1.00 38.38 395 GLU A O 1
ATOM 3206 N N . ASP A 1 396 ? -9.247 6.505 -33.654 1.00 38.81 396 ASP A N 1
ATOM 3207 C CA . ASP A 1 396 ? -8.346 7.499 -34.221 1.00 38.81 396 ASP A CA 1
ATOM 3208 C C . ASP A 1 396 ? -8.781 7.682 -35.687 1.00 38.81 396 ASP A C 1
ATOM 3210 O O . ASP A 1 396 ? -8.616 6.755 -36.484 1.00 38.81 396 ASP A O 1
ATOM 3214 N N . ASP A 1 397 ? -9.399 8.826 -36.000 1.00 31.91 397 ASP A N 1
ATOM 3215 C CA . ASP A 1 397 ? -9.617 9.302 -37.377 1.00 31.91 397 ASP A CA 1
ATOM 3216 C C . ASP A 1 397 ? -8.279 9.621 -38.066 1.00 31.91 397 ASP A C 1
ATOM 3218 O O . ASP A 1 397 ? -7.418 10.280 -37.426 1.00 31.91 397 ASP A O 1
#

Secondary structure (DSSP, 8-state):
---PPPPPPHHHHHHHHHHHHTTT-SEE-HHHHHHHH-HHHIIIII-SHHHHHHHHHHHHHH-HHHHTT-EE----GGGSSSPPPPTTHHHHHHHHHHHHHHHS---SSSS-HHHHHHHHHHHHHTT----HHHHHHHHHHHHHHHTTTTSSS-GGG------PPTTS-HHHHHHHHHHHHHHHHTT---TTS-PPPTTSHHHHHHHHHHHHHHHHHHHHHHSHHHHHHHT-TT-EEEEE---TTTS-HHHHHHHHHHHHHHHHHHHHTTTSGGGTTTT---SEEEE-TT--EEEEEEEEEE-EEEETTEEEEEHHHHHHHHHHHHHHHHHHHHHHHHTTS-GGGPPP--EEEEEEEEEE-HHHHHHHHTSTTEEEEE--HHHHHHHHHHS------

Radius of gyration: 25.52 Å; Cα contacts (8 Å, |Δi|>4): 418; chains: 1; bounding box: 60×58×71 Å

Sequence (397 aa):
MARKKKPMKEEDLRKLAEAVLDKGWDKISTTAVVATLGHSFYHRHCKGEENMQSLLQKIRELDPDKYGHLRYVRIHKDHFTRQPLRPGEEDIISDMILKSYEQSPWRSEGPPLDVIKSIRERLEQAGFQRSEASIRGHAQKIWEGKYRTVEGLPQYLMNPRPRAKAEEDVAENLERILGDFKKQKKDKFIDGVINSDDNDNRAREYLYLAGRGHQALVAYMMDPKNYKNILRSDFDLVAVDFTKANTPPDLFEKCKDNVELLEEICKQEGGIVSFVDSWLRCDMVFRDGDGNYHVAEIKQNAVNHNLNGRKGYPNADKVVEQIGAYTGGLQARIEWINRNRPEGKKIPEQVHGIVIAYAIDDELYDYLIDKDNLRPIKVSKRAVGSYLKGLPGKEDD